Protein AF-A0A3C0WVR8-F1 (afdb_monomer)

Solvent-accessible surface area (backbone atoms only — not comparable to full-atom values): 25554 Å² total; per-residue (Å²): 132,63,71,67,57,56,51,53,48,52,49,52,50,52,54,61,64,62,64,70,67,74,80,56,61,43,69,31,56,43,47,33,46,31,81,42,85,37,29,75,39,34,24,31,24,38,28,66,35,40,46,43,85,67,71,72,69,65,95,64,52,42,75,48,70,96,65,98,80,70,50,59,44,61,54,82,74,61,96,53,50,43,53,55,50,20,52,51,39,39,54,50,36,51,49,55,48,59,74,63,67,74,52,83,37,77,40,50,62,74,68,17,36,47,59,67,42,93,72,20,32,57,94,74,79,36,51,33,38,56,54,26,61,74,67,59,41,50,28,33,38,39,37,31,39,74,41,64,45,48,48,46,34,35,43,59,42,80,40,70,46,78,46,80,44,65,45,100,82,69,50,78,42,79,44,85,39,81,74,51,75,47,37,31,42,36,44,39,39,40,41,30,37,37,40,36,35,26,33,47,72,79,67,44,73,76,47,76,50,74,39,63,41,76,50,73,51,76,43,82,47,78,93,53,81,48,65,49,80,81,56,63,74,54,51,51,53,40,38,52,55,29,33,52,52,54,42,50,32,45,34,60,42,78,45,74,47,77,42,70,57,60,63,72,66,79,79,51,77,83,44,50,62,21,56,54,25,43,74,71,69,34,48,69,64,15,27,54,42,15,42,54,43,18,75,74,66,66,37,61,36,28,33,48,39,20,19,54,37,30,27,40,72,67,37,45,71,62,15,35,54,45,29,45,50,47,35,74,76,64,67,50,72,82,42,51,66,55,36,53,50,42,50,53,48,45,54,33,31,52,54,14,50,61,42,68,42,71,49,88,66,68,88,74,69,95,68,84,78,83,88,79,82,77,87,90,76,89,76,65,84,70,74,37,54,60,58,20,52,54,26,49,76,72,68,38,53,69,64,16,32,55,32,19,42,48,42,21,76,75,68,65,35,61,71,26,41,51,51,25,22,49,49,29,47,73,72,66,39,38,70,63,16,42,51,50,41,53,49,50,36,71,75,66,68,49,73,82,48,51,64,58,44,52,51,43,52,56,53,46,56,58,56,78,74,107

Sequence (466 aa):
MNRKFYFSLVAAVALALASCGSPIVVRTKTLTPSDIDMGSMRNVAIASTDAYSGGLKNSSIRFTGSGDYFSMSPYSYGSTIHVDLSKHFNAKFIDDIQSTGYFTKVIVPPDSDMLAKPGAGESLGLTRAELAKKNKIDAIISTNVSNMTLDEYVETIPVYKYESKKDKNGKTKTEKKLVRYDYSLHQTAYLEVELKVTDPITNKVIASKKASDKYSTSKYVSYGAGRSDSLESKFEEMLDNISIKLANMMIPHYTYREVEVMDNKPKLDSAGLAYDYVKNGGYVQALEVFKACWEVSKHVPSGYNAALLMHALGRIDEAVELAQSVSDETGAPEILPLLGNLKAMQALERKAMTQLVDNGVQDVQEDIPDLTGKTMENKPFRAYLDPAYEYVKKGEFAQAFELFKYGWETEKHLPSGYNAALILGAQNKLDEAIALAEEIKTQTGSPEILPLLGELKSKAEKQTKK

Secondary structure (DSSP, 8-state):
--HHHHHHHHHHHHHHHTTSPPPPEEEEEEEEPPSS--TT--EEEEPPPBPP-S--S-SS-EEESS-TT--EEPP---TTHHHHHHHHHHHHHHHHHHHT---SEEE-TTTTHHHHSTTTTGGGT--HHHHHHHHT--EEEEEEEEEEEEEEEEEEEEEEEEEEEE-TTS-EEEEEEEEEEEEEEEEEEEEEEEEEEE-TTT--EEEEEEEEEEEEEEEEE-SSSEEPPP-HHHHHHHHHHHHHHHHHHHS-EEEEEEEEPPP--S--GGGHHHHHHHHTT-HHHHHHHHHHHHHHH--HHHHHHHHHHHHHTT-HHHHHHHHHHHHHHH--GGGHHHHHHHHHHHHHHHHHHHHHS--------S-----SS-------THHHHHHHHHHHHTT-HHHHHHHHHHHHHHH--HHHHHHHHHHHHHTT-HHHHHHHHHHHHHHH--GGGHHHHHHHHHHHHHHHT-

Mean predicted aligned error: 14.85 Å

Radius of gyration: 33.46 Å; Cα contacts (8 Å, |Δi|>4): 736; chains: 1; bounding box: 119×46×92 Å

Nearest PDB structures (foldseek):
  8a61-assembly1_J  TM=4.265E-01  e=9.815E-04  Saccharomyces cerevisiae
  8t8d-assembly2_B  TM=4.769E-01  e=1.474E-04  Helicobacter pylori 26695
  2xpi-assembly1_D  TM=4.267E-01  e=3.859E-03  Schizosaccharomyces pombe
  2gw1-assembly1_B  TM=3.625E-01  e=2.194E-02  Saccharomyces cerevisiae
  7bev-assembly1_A  TM=4.948E-01  e=2.004E-01  Homo sapiens

Foldseek 3Di:
DDPVVVVVVVVVVVVVVVPPPDFQKFKFKFWFAFLQQCLQFQAEEEAQEAFAPDDAPPPDAAEDDDDPAFAEGEDDDDPCLRVVLSNLLLVLLQVLQVVVVLHPHYHYPPVSNLLVDPCRCVVVVDASQRVCVVSVGFKYKYKYFHDKYKHKYKYKAFDWDWDWDQDPVRDTDTDTHGDDIWIKMKMKIKTKMKMWIAGSNVRDTSDIDMDMDMDIDIDTDDGDYYYDDDCSVVSSVRSSVRSNVVSRNHATDMDMDIDGQDDCVVPDPQLPVLSVCSSVVVLVVSLVSLVVCCVPPVRLSSLQSNLVSCSRVVNLVVSLVSLVVSCVVPVDPVSVVVNVVSVVSVVRNVNNVSSSNNCPPDDPPDDDDDPDDDDDPDDDPVPLQVVLVVCVVVVVLVSSLVSLVVSCVPPVDLVSLLVNLVSCLVVVVLVVSLVSLVVNCVPPVDPVSVVVNVVSVVVVVVVVVD

pLDDT: mean 87.09, std 15.58, range [28.8, 98.62]

Structure (mmCIF, N/CA/C/O backbone):
data_AF-A0A3C0WVR8-F1
#
_entry.id   AF-A0A3C0WVR8-F1
#
loop_
_atom_site.group_PDB
_atom_site.id
_atom_site.type_symbol
_atom_site.label_atom_id
_atom_site.label_alt_id
_atom_site.label_comp_id
_atom_site.label_asym_id
_atom_site.label_entity_id
_atom_site.label_seq_id
_atom_site.pdbx_PDB_ins_code
_atom_site.Cartn_x
_atom_site.Cartn_y
_atom_site.Cartn_z
_atom_site.occupancy
_atom_site.B_iso_or_equiv
_atom_site.auth_seq_id
_atom_site.auth_comp_id
_atom_site.auth_asym_id
_atom_site.auth_atom_id
_atom_site.pdbx_PDB_model_num
ATOM 1 N N . MET A 1 1 ? 31.337 3.509 50.187 1.00 53.97 1 MET A N 1
ATOM 2 C CA . MET A 1 1 ? 29.934 3.485 49.714 1.00 53.97 1 MET A CA 1
ATOM 3 C C . MET A 1 1 ? 29.486 2.029 49.641 1.00 53.97 1 MET A C 1
ATOM 5 O O . MET A 1 1 ? 30.166 1.235 49.003 1.00 53.97 1 MET A O 1
ATOM 9 N N . ASN A 1 2 ? 28.447 1.641 50.384 1.00 66.56 2 ASN A N 1
ATOM 10 C CA . ASN A 1 2 ? 28.076 0.232 50.572 1.00 66.56 2 ASN A CA 1
ATOM 11 C C . ASN A 1 2 ? 27.554 -0.390 49.266 1.00 66.56 2 ASN A C 1
ATOM 13 O O . ASN A 1 2 ? 26.603 0.127 48.686 1.00 66.56 2 ASN A O 1
ATOM 17 N N . ARG A 1 3 ? 28.110 -1.537 48.841 1.00 62.25 3 ARG A N 1
ATOM 18 C CA . ARG A 1 3 ? 27.648 -2.319 47.668 1.00 62.25 3 ARG A CA 1
ATOM 19 C C . ARG A 1 3 ? 26.134 -2.580 47.676 1.00 62.25 3 ARG A C 1
ATOM 21 O O . ARG A 1 3 ? 25.512 -2.581 46.621 1.00 62.25 3 ARG A O 1
ATOM 28 N N . LYS A 1 4 ? 25.541 -2.728 48.866 1.00 66.75 4 LYS A N 1
ATOM 29 C CA . LYS A 1 4 ? 24.092 -2.899 49.059 1.00 66.75 4 LYS A CA 1
ATOM 30 C C . LYS A 1 4 ? 23.278 -1.681 48.602 1.00 66.75 4 LYS A C 1
ATOM 32 O O . LYS A 1 4 ? 22.220 -1.853 48.019 1.00 66.75 4 LYS A O 1
ATOM 37 N N . PHE A 1 5 ? 23.797 -0.467 48.793 1.00 74.31 5 PHE A N 1
ATOM 38 C CA . PHE A 1 5 ? 23.120 0.770 48.392 1.00 74.31 5 PHE A CA 1
ATOM 39 C C . PHE A 1 5 ? 23.094 0.937 46.865 1.00 74.31 5 PHE A C 1
ATOM 41 O O . PHE A 1 5 ? 22.078 1.327 46.304 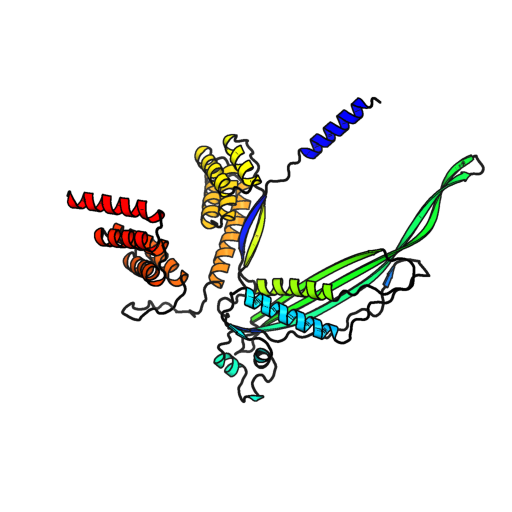1.00 74.31 5 PHE A O 1
ATOM 48 N N . TYR A 1 6 ? 24.182 0.562 46.182 1.00 73.19 6 TYR A N 1
ATOM 49 C CA . TYR A 1 6 ? 24.248 0.573 44.715 1.00 73.19 6 TYR A CA 1
ATOM 50 C C . TYR A 1 6 ? 23.296 -0.455 44.093 1.00 73.19 6 TYR A C 1
ATOM 52 O O . TYR A 1 6 ? 22.612 -0.146 43.125 1.00 73.19 6 TYR A O 1
ATOM 60 N N . PHE A 1 7 ? 23.205 -1.655 44.675 1.00 75.81 7 PHE A N 1
ATOM 61 C CA . PHE A 1 7 ? 22.292 -2.693 44.193 1.00 75.81 7 PHE A CA 1
ATOM 62 C C . PHE A 1 7 ? 20.821 -2.298 44.369 1.00 75.81 7 PHE A C 1
ATOM 64 O O . PHE A 1 7 ? 20.033 -2.467 43.444 1.00 75.81 7 PHE A O 1
ATOM 71 N N . SER A 1 8 ? 20.457 -1.711 45.515 1.00 74.12 8 SER A N 1
ATOM 72 C CA . SER A 1 8 ? 19.102 -1.194 45.746 1.00 74.12 8 SER A CA 1
ATOM 73 C C . SER A 1 8 ? 18.747 -0.036 44.812 1.00 74.12 8 SER A C 1
ATOM 75 O O . SER A 1 8 ? 17.630 0.005 44.307 1.00 74.12 8 SER A O 1
ATOM 77 N N . LEU A 1 9 ? 19.690 0.871 44.536 1.00 74.06 9 LEU A N 1
ATOM 78 C CA . LEU A 1 9 ? 19.470 1.988 43.617 1.00 74.06 9 LEU A CA 1
ATOM 79 C C . LEU A 1 9 ? 19.314 1.508 42.165 1.00 74.06 9 LEU A C 1
ATOM 81 O O . LEU A 1 9 ? 18.392 1.932 41.480 1.00 74.06 9 LEU A O 1
ATOM 85 N N . VAL A 1 10 ? 20.168 0.586 41.708 1.00 73.00 10 VAL A N 1
ATOM 86 C CA . VAL A 1 10 ? 20.084 0.013 40.354 1.00 73.00 10 VAL A CA 1
ATOM 87 C C . VAL A 1 10 ? 18.811 -0.817 40.184 1.00 73.00 10 VAL A C 1
ATOM 89 O O . VAL A 1 10 ? 18.169 -0.712 39.146 1.00 73.00 10 VAL A O 1
ATOM 92 N N . ALA A 1 11 ? 18.392 -1.578 41.200 1.00 72.12 11 ALA A N 1
ATOM 93 C CA . ALA A 1 11 ? 17.129 -2.314 41.166 1.00 72.12 11 ALA A CA 1
ATOM 94 C C . ALA A 1 11 ? 15.913 -1.374 41.134 1.00 72.12 11 ALA A C 1
ATOM 96 O O . ALA A 1 11 ? 14.996 -1.608 40.355 1.00 72.12 11 ALA A O 1
ATOM 97 N N . ALA A 1 12 ? 15.915 -0.291 41.918 1.00 68.56 12 ALA A N 1
ATOM 98 C CA . ALA A 1 12 ? 14.839 0.701 41.908 1.00 68.56 12 ALA A CA 1
ATOM 99 C C . ALA A 1 12 ? 14.756 1.458 40.572 1.00 68.56 12 ALA A C 1
ATOM 101 O O . ALA A 1 12 ? 13.661 1.677 40.065 1.00 68.56 12 ALA A O 1
ATOM 102 N N . VAL A 1 13 ? 15.900 1.802 39.969 1.00 68.31 13 VAL A N 1
ATOM 103 C CA . VAL A 1 13 ? 15.954 2.417 38.634 1.00 68.31 13 VAL A CA 1
ATOM 104 C C . VAL A 1 13 ? 15.521 1.421 37.555 1.00 68.31 13 VAL A C 1
ATOM 106 O O . VAL A 1 13 ? 14.747 1.788 36.683 1.00 68.31 13 VAL A O 1
ATOM 109 N N . ALA A 1 14 ? 15.926 0.150 37.633 1.00 60.75 14 ALA A N 1
ATOM 110 C CA . ALA A 1 14 ? 15.472 -0.887 36.704 1.00 60.75 14 ALA A CA 1
ATOM 111 C C . ALA A 1 1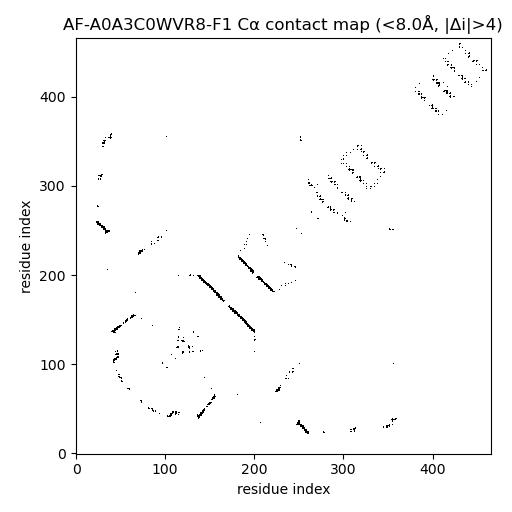4 ? 13.959 -1.163 36.821 1.00 60.75 14 ALA A C 1
ATOM 113 O O . ALA A 1 14 ? 13.292 -1.321 35.804 1.00 60.75 14 ALA A O 1
ATOM 114 N N . LEU A 1 15 ? 13.398 -1.150 38.037 1.00 57.06 15 LEU A N 1
ATOM 115 C CA . LEU A 1 15 ? 11.954 -1.263 38.286 1.00 57.06 15 LEU A CA 1
ATOM 116 C C . LEU A 1 15 ? 11.178 -0.021 37.819 1.00 57.06 15 LEU A C 1
ATOM 118 O O . LEU A 1 15 ? 10.074 -0.158 37.301 1.00 57.06 15 LEU A O 1
ATOM 122 N N . ALA A 1 16 ? 11.757 1.175 37.953 1.00 54.94 16 ALA A N 1
ATOM 123 C CA . ALA A 1 16 ? 11.168 2.415 37.446 1.00 54.94 16 ALA A CA 1
ATOM 124 C C . ALA A 1 16 ? 11.233 2.521 35.911 1.00 54.94 16 ALA A C 1
ATOM 126 O O . ALA A 1 16 ? 10.344 3.104 35.302 1.00 54.94 16 ALA A O 1
ATOM 127 N N . LEU A 1 17 ? 12.252 1.932 35.276 1.00 49.59 17 LEU A N 1
ATOM 128 C CA . LEU A 1 17 ? 12.361 1.853 33.815 1.00 49.59 17 LEU A CA 1
ATOM 129 C C . LEU A 1 17 ? 11.493 0.730 33.220 1.00 49.59 17 LEU A C 1
ATOM 131 O O . LEU A 1 17 ? 11.077 0.836 32.071 1.00 49.59 17 LEU A O 1
ATOM 135 N N . ALA A 1 18 ? 11.168 -0.309 33.995 1.00 50.06 18 ALA A N 1
ATOM 136 C CA . ALA A 1 18 ? 10.271 -1.393 33.586 1.00 50.06 18 ALA A CA 1
ATOM 137 C C . ALA A 1 18 ? 8.770 -1.067 33.747 1.00 50.06 18 ALA A C 1
ATOM 139 O O . ALA A 1 18 ? 7.935 -1.841 33.285 1.00 50.06 18 ALA A O 1
ATOM 140 N N . SER A 1 19 ? 8.403 0.051 34.391 1.00 43.69 19 SER A N 1
ATOM 141 C CA . SER A 1 19 ? 6.995 0.440 34.597 1.00 43.69 19 SER A CA 1
ATOM 142 C C . SER A 1 19 ? 6.403 1.304 33.478 1.00 43.69 19 SER A C 1
ATOM 144 O O . SER A 1 19 ? 5.204 1.585 33.501 1.00 43.69 19 SER A O 1
ATOM 146 N N . CYS A 1 20 ? 7.193 1.676 32.465 1.00 50.62 20 CYS A N 1
ATOM 147 C CA . CYS A 1 20 ? 6.656 2.164 31.195 1.00 50.62 20 CYS A CA 1
ATOM 148 C C . CYS A 1 20 ? 6.130 0.965 30.399 1.00 50.62 20 CYS A C 1
ATOM 150 O O . CYS A 1 20 ? 6.790 0.465 29.490 1.00 50.62 20 CYS A O 1
ATOM 152 N N . GLY A 1 21 ? 4.961 0.460 30.805 1.00 64.69 21 GLY A N 1
ATOM 153 C CA . GLY A 1 21 ? 4.236 -0.549 30.045 1.00 64.69 21 GLY A CA 1
ATOM 154 C C . GLY A 1 21 ? 4.014 -0.036 28.629 1.00 64.69 21 GLY A C 1
ATOM 155 O O . GLY A 1 21 ? 3.542 1.086 28.447 1.00 64.69 21 GLY A O 1
ATOM 156 N N . SER A 1 22 ? 4.406 -0.830 27.635 1.00 73.38 22 SER A N 1
ATOM 157 C CA . SER A 1 22 ? 4.145 -0.511 26.236 1.00 73.38 22 SER A CA 1
ATOM 158 C C . SER A 1 22 ? 2.647 -0.239 26.052 1.00 73.38 22 SER A C 1
ATOM 160 O O . SER A 1 22 ? 1.836 -0.966 26.642 1.00 73.38 22 SER A O 1
ATOM 162 N N . PRO A 1 23 ? 2.270 0.796 25.283 1.00 84.50 23 PRO A N 1
ATOM 163 C CA . PRO A 1 23 ? 0.868 1.097 25.052 1.00 84.50 23 PRO A CA 1
ATOM 164 C C . PRO A 1 23 ? 0.182 -0.126 24.441 1.00 84.50 23 PRO A C 1
ATOM 166 O O . PRO A 1 23 ? 0.746 -0.833 23.602 1.00 84.50 23 PRO A O 1
ATOM 169 N N . ILE A 1 24 ? -1.030 -0.414 24.909 1.00 90.88 24 ILE A N 1
ATOM 170 C CA . ILE A 1 24 ? -1.828 -1.511 24.368 1.00 90.88 24 ILE A CA 1
ATOM 171 C C . ILE A 1 24 ? -2.383 -1.021 23.028 1.00 90.88 24 ILE A C 1
ATOM 173 O O . ILE A 1 24 ? -3.111 -0.031 22.980 1.00 90.88 24 ILE A O 1
ATOM 177 N N . VAL A 1 25 ? -2.040 -1.706 21.941 1.00 93.62 25 VAL A N 1
ATOM 178 C CA . VAL A 1 25 ? -2.456 -1.332 20.585 1.00 93.62 25 VAL A CA 1
ATOM 179 C C . VAL A 1 25 ? -3.478 -2.314 20.023 1.00 93.62 25 VAL A C 1
ATOM 181 O O . VAL A 1 25 ? -3.406 -3.523 20.247 1.00 93.62 25 VAL A O 1
ATOM 184 N N . VAL A 1 26 ? -4.430 -1.784 19.262 1.00 94.81 26 VAL A N 1
ATOM 185 C CA . VAL A 1 26 ? -5.402 -2.537 18.470 1.00 94.81 26 VAL A CA 1
ATOM 186 C C . VAL A 1 26 ? -5.068 -2.351 17.000 1.00 94.81 26 VAL A C 1
ATOM 188 O O . VAL A 1 26 ? -4.916 -1.226 16.522 1.00 94.81 26 VAL A O 1
ATOM 191 N N . ARG A 1 27 ? -4.983 -3.458 16.261 1.00 94.00 27 ARG A N 1
ATOM 192 C CA . ARG A 1 27 ? -4.811 -3.415 14.811 1.00 94.00 27 ARG A CA 1
ATOM 193 C C . ARG A 1 27 ? -6.175 -3.291 14.142 1.00 94.00 27 ARG A C 1
ATOM 195 O O . ARG A 1 27 ? -6.970 -4.224 14.158 1.00 94.00 27 ARG A O 1
ATOM 202 N N . THR A 1 28 ? -6.420 -2.146 13.524 1.00 92.94 28 THR A N 1
ATOM 203 C CA . THR A 1 28 ? -7.614 -1.882 12.719 1.00 92.94 28 THR A CA 1
ATOM 204 C C . THR A 1 28 ? -7.352 -2.199 11.252 1.00 92.94 28 THR A C 1
ATOM 206 O O . THR A 1 28 ? -6.217 -2.107 10.772 1.00 92.94 28 THR A O 1
ATOM 209 N N . LYS A 1 29 ? -8.408 -2.586 10.536 1.00 92.19 29 LYS A N 1
ATOM 210 C CA . LYS A 1 29 ? -8.394 -2.871 9.100 1.00 92.19 29 LYS A CA 1
ATOM 211 C C . LYS A 1 29 ? -9.422 -1.956 8.445 1.00 92.19 29 LYS A C 1
ATOM 213 O O . LYS A 1 29 ? -10.561 -1.930 8.885 1.00 92.19 29 LYS A O 1
ATOM 218 N N . THR A 1 30 ? -9.011 -1.186 7.441 1.00 92.75 30 THR A N 1
ATOM 219 C CA . THR A 1 30 ? -9.903 -0.274 6.703 1.00 92.75 30 THR A CA 1
ATOM 220 C C . THR A 1 30 ? -9.776 -0.535 5.215 1.00 92.75 30 THR A C 1
ATOM 222 O O . THR A 1 30 ? -8.656 -0.625 4.704 1.00 92.75 30 THR A O 1
ATOM 225 N N . LEU A 1 31 ? -10.904 -0.664 4.522 1.00 93.75 31 LEU A N 1
ATOM 226 C CA . LEU A 1 31 ? -10.914 -0.716 3.065 1.00 93.75 31 LEU A CA 1
ATOM 227 C C . LEU A 1 31 ? -10.666 0.688 2.489 1.00 93.75 31 LEU A C 1
ATOM 229 O O . LEU A 1 31 ? -11.459 1.606 2.677 1.00 93.75 31 LEU A O 1
ATOM 233 N N . THR A 1 32 ? -9.558 0.857 1.778 1.00 93.62 32 THR A N 1
ATOM 234 C CA . THR A 1 32 ? -9.149 2.129 1.176 1.00 93.62 32 THR A CA 1
ATOM 235 C C . THR A 1 32 ? -9.458 2.107 -0.323 1.00 93.62 32 THR A C 1
ATOM 237 O O . THR A 1 32 ? -9.187 1.094 -0.974 1.00 93.62 32 THR A O 1
ATOM 240 N N . PRO A 1 33 ? -10.020 3.190 -0.891 1.00 95.56 33 PRO A N 1
ATOM 241 C CA . PRO A 1 33 ? -10.253 3.282 -2.327 1.00 95.56 33 PRO A CA 1
ATOM 242 C C . PRO A 1 33 ? -8.929 3.354 -3.088 1.00 95.56 33 PRO A C 1
ATOM 244 O O . PRO A 1 33 ? -7.910 3.779 -2.544 1.00 95.56 33 PRO A O 1
ATOM 247 N N . SER A 1 34 ? -8.960 2.986 -4.363 1.00 95.81 34 SER A N 1
ATOM 248 C CA . SER A 1 34 ? -7.841 3.208 -5.266 1.00 95.81 34 SER A CA 1
ATOM 249 C C . SER A 1 34 ? -7.640 4.700 -5.551 1.00 95.81 34 SER A C 1
ATOM 251 O O . SER A 1 34 ? -8.589 5.493 -5.589 1.00 95.81 34 SER A O 1
ATOM 253 N N . ASP A 1 35 ? -6.386 5.079 -5.795 1.00 95.69 35 ASP A N 1
ATOM 254 C CA . ASP A 1 35 ? -6.015 6.426 -6.241 1.00 95.69 35 ASP A CA 1
ATOM 255 C C . ASP A 1 35 ? -6.459 6.688 -7.685 1.00 95.69 35 ASP A C 1
ATOM 257 O O . ASP A 1 35 ? -6.818 7.811 -8.046 1.00 95.69 35 ASP A O 1
ATOM 261 N N . ILE A 1 36 ? -6.390 5.651 -8.518 1.00 96.38 36 ILE A N 1
ATOM 262 C CA . ILE A 1 36 ? -6.881 5.613 -9.888 1.00 96.38 36 ILE A CA 1
ATOM 263 C C . ILE A 1 36 ? -8.148 4.770 -9.866 1.00 96.38 36 ILE A C 1
ATOM 265 O O . ILE A 1 36 ? -8.096 3.562 -9.633 1.00 96.38 36 ILE A O 1
ATOM 269 N N . ASP A 1 37 ? -9.290 5.410 -10.090 1.00 94.06 37 ASP A N 1
ATOM 270 C CA . ASP A 1 37 ? -10.566 4.711 -10.126 1.00 94.06 37 ASP A CA 1
ATOM 271 C C . ASP A 1 37 ? -10.671 3.857 -11.394 1.00 94.06 37 ASP A C 1
ATOM 273 O O . ASP A 1 37 ? -10.856 4.371 -12.498 1.00 94.06 37 ASP A O 1
ATOM 277 N N . MET A 1 38 ? -10.521 2.546 -11.218 1.00 94.75 38 MET A N 1
ATOM 278 C CA . MET A 1 38 ? -10.654 1.548 -12.277 1.00 94.75 38 MET A CA 1
ATOM 279 C C . MET A 1 38 ? -11.995 0.803 -12.181 1.00 94.75 38 MET A C 1
ATOM 281 O O . MET A 1 38 ? -12.151 -0.252 -12.791 1.00 94.75 38 MET A O 1
ATOM 285 N N . GLY A 1 39 ? -12.955 1.303 -11.388 1.00 91.94 39 GLY A N 1
ATOM 286 C CA . GLY A 1 39 ? -14.221 0.623 -11.097 1.00 91.94 39 GLY A CA 1
ATOM 287 C C . GLY A 1 39 ? -15.012 0.255 -12.350 1.00 91.94 39 GLY A C 1
ATOM 288 O O . GLY A 1 39 ? -15.531 -0.855 -12.433 1.00 91.94 39 GLY A O 1
ATOM 289 N N . SER A 1 40 ? -15.019 1.147 -13.344 1.00 90.94 40 SER A N 1
ATOM 290 C CA . SER A 1 40 ? -15.658 0.968 -14.656 1.00 90.94 40 SER A CA 1
ATOM 291 C C . SER A 1 40 ? -14.716 0.474 -15.766 1.00 90.94 40 SER A C 1
ATOM 293 O O . SER A 1 40 ? -15.135 0.378 -16.917 1.00 90.94 40 SER A O 1
ATOM 295 N N . MET A 1 41 ? -13.443 0.191 -15.462 1.00 94.19 41 MET A N 1
ATOM 296 C CA . MET A 1 41 ? -12.407 -0.147 -16.449 1.00 94.19 41 MET A CA 1
ATOM 297 C C . MET A 1 41 ? -11.641 -1.406 -16.035 1.00 94.19 41 MET A C 1
ATOM 299 O O . MET A 1 41 ? -10.465 -1.355 -15.670 1.00 94.19 41 MET A O 1
ATOM 303 N N . ARG A 1 42 ? -12.321 -2.554 -16.062 1.00 93.56 42 ARG A N 1
ATOM 304 C CA . ARG A 1 42 ? -11.790 -3.818 -15.519 1.00 93.56 42 ARG A CA 1
ATOM 305 C C . ARG A 1 42 ? -11.226 -4.769 -16.562 1.00 93.56 42 ARG A C 1
ATOM 307 O O . ARG A 1 42 ? -10.550 -5.730 -16.195 1.00 93.56 42 ARG A O 1
ATOM 314 N N . ASN A 1 43 ? -11.471 -4.511 -17.843 1.00 96.19 43 ASN A N 1
ATOM 315 C CA . ASN A 1 43 ? -10.827 -5.224 -18.934 1.00 96.19 43 ASN A CA 1
ATOM 316 C C . ASN A 1 43 ? -9.634 -4.405 -19.421 1.00 96.19 43 ASN A C 1
ATOM 318 O O . ASN A 1 43 ? -9.780 -3.448 -20.182 1.00 96.19 43 ASN A O 1
ATOM 322 N N . VAL A 1 44 ? -8.439 -4.767 -18.972 1.00 97.31 44 VAL A N 1
ATOM 323 C CA . VAL A 1 44 ? -7.228 -3.976 -19.192 1.00 97.31 44 VAL A CA 1
ATOM 324 C C . VAL A 1 44 ? -6.254 -4.675 -20.131 1.00 97.31 44 VAL A C 1
ATOM 326 O O . VAL A 1 44 ? -6.182 -5.903 -20.197 1.00 97.31 44 VAL A O 1
ATOM 329 N N . ALA A 1 45 ? -5.474 -3.879 -20.856 1.00 97.44 45 ALA A N 1
ATOM 330 C CA . ALA A 1 45 ? -4.290 -4.339 -21.572 1.00 97.44 45 ALA A CA 1
ATOM 331 C C . ALA A 1 45 ? -3.044 -3.721 -20.928 1.00 97.44 45 ALA A C 1
ATOM 333 O O . ALA A 1 45 ? -2.927 -2.500 -20.872 1.00 97.44 45 ALA A O 1
ATOM 334 N N . ILE A 1 46 ? -2.119 -4.550 -20.445 1.00 97.69 46 ILE A N 1
ATOM 335 C CA . ILE A 1 46 ? -0.866 -4.107 -19.820 1.00 97.69 46 ILE A CA 1
ATOM 336 C C . ILE A 1 46 ? 0.239 -4.181 -20.866 1.00 97.69 46 ILE A C 1
ATOM 338 O O . ILE A 1 46 ? 0.599 -5.273 -21.294 1.00 97.69 46 ILE A O 1
ATOM 342 N N . ALA A 1 47 ? 0.749 -3.037 -21.305 1.00 96.44 47 ALA A N 1
ATOM 343 C CA . ALA A 1 47 ? 1.843 -2.942 -22.266 1.00 96.44 47 ALA A CA 1
ATOM 344 C C . ALA A 1 47 ? 3.187 -3.329 -21.638 1.00 96.44 47 ALA A C 1
ATOM 346 O O . ALA A 1 47 ? 3.352 -3.236 -20.423 1.00 96.44 47 ALA A O 1
ATOM 347 N N . SER A 1 48 ? 4.162 -3.688 -22.475 1.00 96.94 48 SER A N 1
ATOM 348 C CA . SER A 1 48 ? 5.546 -3.865 -22.035 1.00 96.94 48 SER A CA 1
ATOM 349 C C . SER A 1 48 ? 6.072 -2.599 -21.362 1.00 96.94 48 SER A C 1
ATOM 351 O O . SER A 1 48 ? 5.850 -1.488 -21.844 1.00 96.94 48 SER A O 1
ATOM 353 N N . THR A 1 49 ? 6.806 -2.781 -20.267 1.00 97.56 49 THR A N 1
ATOM 354 C CA . THR A 1 49 ? 7.450 -1.678 -19.551 1.00 97.56 49 THR A CA 1
ATOM 355 C C . THR A 1 49 ? 8.615 -1.116 -20.361 1.00 97.56 49 THR A C 1
ATOM 357 O O . THR A 1 49 ? 9.509 -1.860 -20.767 1.00 97.56 49 THR A O 1
ATOM 360 N N . ASP A 1 50 ? 8.643 0.202 -20.543 1.00 96.25 50 ASP A N 1
ATOM 361 C CA . ASP A 1 50 ? 9.777 0.882 -21.162 1.00 96.25 50 ASP A CA 1
ATOM 362 C C . ASP A 1 50 ? 10.994 0.866 -20.225 1.00 96.25 50 ASP A C 1
ATOM 364 O O . ASP A 1 50 ? 10.918 1.247 -19.049 1.00 96.25 50 ASP A O 1
ATOM 368 N N . ALA A 1 51 ? 12.137 0.447 -20.769 1.00 95.62 51 ALA A N 1
ATOM 369 C CA . ALA A 1 51 ? 13.411 0.470 -20.068 1.00 95.62 51 ALA A CA 1
ATOM 370 C C . ALA A 1 51 ? 13.887 1.906 -19.813 1.00 95.62 51 ALA A C 1
ATOM 372 O O . ALA A 1 51 ? 13.685 2.804 -20.635 1.00 95.62 51 ALA A O 1
ATOM 373 N N . TYR A 1 52 ? 14.593 2.102 -18.697 1.00 94.00 52 TYR A N 1
ATOM 374 C CA . TYR A 1 52 ? 15.244 3.376 -18.411 1.00 94.00 52 TYR A CA 1
ATOM 375 C C . TYR A 1 52 ? 16.253 3.701 -19.516 1.00 94.00 52 TYR A C 1
ATOM 377 O O . TYR A 1 52 ? 17.178 2.935 -19.783 1.00 94.00 52 TYR A O 1
ATOM 385 N N . SER A 1 53 ? 16.064 4.847 -20.168 1.00 88.69 53 SER A N 1
ATOM 386 C CA . SER A 1 53 ? 16.895 5.278 -21.295 1.00 88.69 53 SER A CA 1
ATOM 387 C C . SER A 1 53 ? 18.119 6.093 -20.871 1.00 88.69 53 SER A C 1
ATOM 389 O O . SER A 1 53 ? 18.955 6.434 -21.708 1.00 88.69 53 SER A O 1
ATOM 391 N N . GLY A 1 54 ? 18.210 6.479 -19.595 1.00 83.81 54 GLY A N 1
ATOM 392 C CA . GLY A 1 54 ? 19.378 7.172 -19.065 1.00 83.81 54 GLY A CA 1
ATOM 393 C C . GLY A 1 54 ? 20.518 6.201 -18.763 1.00 83.81 54 GLY A C 1
ATOM 394 O O . GLY A 1 54 ? 20.304 5.020 -18.518 1.00 83.81 54 GLY A O 1
ATOM 395 N N . GLY A 1 55 ? 21.752 6.702 -18.732 1.00 76.50 55 GLY A N 1
ATOM 396 C CA . GLY A 1 55 ? 22.861 5.926 -18.180 1.00 76.50 55 GLY A CA 1
ATOM 397 C C . GLY A 1 55 ? 22.768 5.854 -16.655 1.00 76.50 55 GLY A C 1
ATOM 398 O O . GLY A 1 55 ? 22.371 6.830 -16.007 1.00 76.50 55 GLY A O 1
ATOM 399 N N . LEU A 1 56 ? 23.199 4.736 -16.067 1.00 73.31 56 LEU A N 1
ATOM 400 C CA . LEU A 1 56 ? 23.565 4.720 -14.651 1.00 73.31 56 LEU A CA 1
ATOM 401 C C . LEU A 1 56 ? 24.680 5.741 -14.444 1.00 73.31 56 LEU A C 1
ATOM 403 O O . LEU A 1 56 ? 25.769 5.607 -15.002 1.00 73.31 56 LEU A O 1
ATOM 407 N N . LYS A 1 57 ? 24.399 6.793 -13.672 1.00 60.75 57 LYS A N 1
ATOM 408 C CA . LYS A 1 57 ? 25.357 7.859 -13.359 1.00 60.75 57 LYS A CA 1
ATOM 409 C C . LYS A 1 57 ? 26.447 7.350 -12.407 1.00 60.75 57 LYS A C 1
ATOM 411 O O . LYS A 1 57 ? 26.530 7.821 -11.287 1.00 60.75 57 LYS A O 1
ATOM 416 N N . ASN A 1 58 ? 27.281 6.413 -12.842 1.00 57.06 58 ASN A N 1
ATOM 417 C CA . ASN A 1 58 ? 28.400 5.908 -12.053 1.00 57.06 58 ASN A CA 1
ATOM 418 C C . ASN A 1 58 ? 29.657 5.786 -12.911 1.00 57.06 58 ASN A C 1
ATOM 420 O O . ASN A 1 58 ? 30.080 4.703 -13.301 1.00 57.06 58 ASN A O 1
ATOM 424 N N . SER A 1 59 ? 30.281 6.925 -13.209 1.00 53.81 59 SER A N 1
ATOM 425 C CA . SER A 1 59 ? 31.605 6.931 -13.839 1.00 53.81 59 SER A CA 1
ATOM 426 C C . SER A 1 59 ? 32.745 6.706 -12.834 1.00 53.81 59 SER A C 1
ATOM 428 O O . SER A 1 59 ? 33.854 6.387 -13.250 1.00 53.81 59 SER A O 1
ATOM 430 N N . SER A 1 60 ? 32.507 6.856 -11.523 1.00 68.25 60 SER A N 1
ATOM 431 C CA . SER A 1 60 ? 33.528 6.664 -10.480 1.00 68.25 60 SER A CA 1
ATOM 432 C C . SER A 1 60 ? 32.923 6.656 -9.075 1.00 68.25 60 SER A C 1
ATOM 434 O O . SER A 1 60 ? 32.084 7.506 -8.777 1.00 68.25 60 SER A O 1
ATOM 436 N N . ILE A 1 61 ? 33.419 5.787 -8.189 1.00 80.06 61 ILE A N 1
ATOM 437 C CA . ILE A 1 61 ? 33.130 5.865 -6.750 1.00 80.06 61 ILE A CA 1
ATOM 438 C C . ILE A 1 61 ? 33.804 7.118 -6.184 1.00 80.06 61 ILE A C 1
ATOM 440 O O . ILE A 1 61 ? 34.992 7.348 -6.420 1.00 80.06 61 ILE A O 1
ATOM 444 N N . ARG A 1 62 ? 33.054 7.944 -5.450 1.00 84.31 62 ARG A N 1
ATOM 445 C CA . ARG A 1 62 ? 33.600 9.158 -4.822 1.00 84.31 62 ARG A CA 1
ATOM 446 C C . ARG A 1 62 ? 34.347 8.795 -3.539 1.00 84.31 62 ARG A C 1
ATOM 448 O O . ARG A 1 62 ? 33.900 7.933 -2.797 1.00 84.31 62 ARG A O 1
ATOM 455 N N . PHE A 1 63 ? 35.448 9.471 -3.230 1.00 82.88 63 PHE A N 1
ATOM 456 C CA . PHE A 1 63 ? 36.174 9.274 -1.969 1.00 82.88 63 PHE A CA 1
ATOM 457 C C . PHE A 1 63 ? 36.030 10.520 -1.105 1.00 82.88 63 PHE A C 1
ATOM 459 O O . PHE A 1 63 ? 36.266 11.635 -1.572 1.00 82.88 63 PHE A O 1
ATOM 466 N N . THR A 1 64 ? 35.633 10.339 0.151 1.00 78.69 64 THR A N 1
ATOM 467 C CA . THR A 1 64 ? 35.559 11.411 1.141 1.00 78.69 64 THR A CA 1
ATOM 468 C C . THR A 1 64 ? 36.662 11.206 2.186 1.00 78.69 64 THR A C 1
ATOM 470 O O . THR A 1 64 ? 36.746 10.168 2.847 1.00 78.69 64 THR A O 1
ATOM 473 N N . GLY A 1 65 ? 37.558 12.193 2.307 1.00 68.69 65 GLY A N 1
ATOM 474 C CA . GLY A 1 65 ? 38.676 12.189 3.261 1.00 68.69 65 GLY A CA 1
ATOM 475 C C . GLY A 1 65 ? 40.073 12.212 2.624 1.00 68.69 65 GLY A C 1
ATOM 476 O O . GLY A 1 65 ? 40.231 12.111 1.413 1.00 68.69 65 GLY A O 1
ATOM 477 N N . SER A 1 66 ? 41.094 12.385 3.467 1.00 63.62 66 SER A N 1
ATOM 478 C CA . SER A 1 66 ? 42.509 12.550 3.091 1.00 63.62 66 SER A CA 1
ATOM 479 C C . SER A 1 66 ? 43.305 11.241 3.229 1.00 63.62 66 SER A C 1
ATOM 481 O O . SER A 1 66 ? 44.243 11.160 4.027 1.00 63.62 66 SER A O 1
ATOM 483 N N . GLY A 1 67 ? 42.873 10.188 2.529 1.00 60.62 67 GLY A N 1
ATOM 484 C CA . GLY A 1 67 ? 43.524 8.874 2.519 1.00 60.62 67 GLY A CA 1
ATOM 485 C C . GLY A 1 67 ? 44.114 8.547 1.146 1.00 60.62 67 GLY A C 1
ATOM 486 O O . GLY A 1 67 ? 43.394 8.087 0.269 1.00 60.62 67 GLY A O 1
ATOM 487 N N . ASP A 1 68 ? 45.422 8.739 0.968 1.00 57.53 68 ASP A N 1
ATOM 488 C CA . ASP A 1 68 ? 46.088 8.732 -0.351 1.00 57.53 68 ASP A CA 1
ATOM 489 C C . ASP A 1 68 ? 46.280 7.344 -1.012 1.00 57.53 68 ASP A C 1
ATOM 491 O O . ASP A 1 68 ? 46.930 7.246 -2.051 1.00 57.53 68 ASP A O 1
ATOM 495 N N . TYR A 1 69 ? 45.750 6.250 -0.445 1.00 66.12 69 TYR A N 1
ATOM 496 C CA . TYR A 1 69 ? 46.155 4.889 -0.850 1.00 66.12 69 TYR A CA 1
ATOM 497 C C . TYR A 1 69 ? 45.027 3.864 -1.042 1.00 66.12 69 TYR A C 1
ATOM 499 O O . TYR A 1 69 ? 45.321 2.683 -1.231 1.00 66.12 69 TYR A O 1
ATOM 507 N N . PHE A 1 70 ? 43.754 4.262 -0.997 1.00 73.50 70 PHE A N 1
ATOM 508 C CA . PHE A 1 70 ? 42.639 3.344 -1.255 1.00 73.50 70 PHE A CA 1
ATOM 509 C C . PHE A 1 70 ? 42.036 3.612 -2.636 1.00 73.50 70 PHE A C 1
ATOM 511 O O . PHE A 1 70 ? 41.738 4.751 -2.981 1.00 73.50 70 PHE A O 1
ATOM 518 N N . SER A 1 71 ? 41.874 2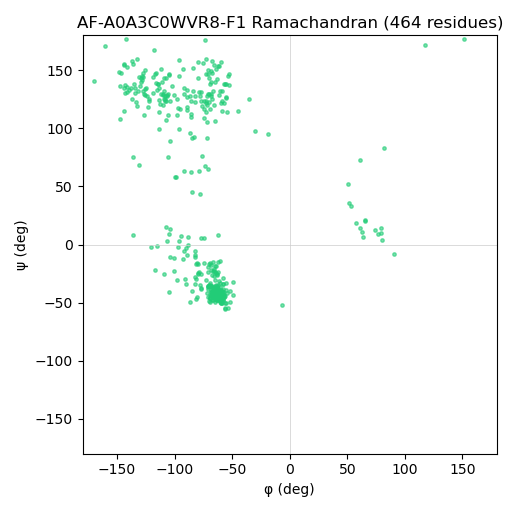.557 -3.436 1.00 76.12 71 SER A N 1
ATOM 519 C CA . SER A 1 71 ? 41.234 2.634 -4.750 1.00 76.12 71 SER A CA 1
ATOM 520 C C . SER A 1 71 ? 40.164 1.558 -4.852 1.00 76.12 71 SER A C 1
ATOM 522 O O . SER A 1 71 ? 40.364 0.417 -4.443 1.00 76.12 71 SER A O 1
ATOM 524 N N . MET A 1 72 ? 39.010 1.923 -5.388 1.00 82.62 72 MET A N 1
ATOM 525 C CA . MET A 1 72 ? 37.899 1.008 -5.590 1.00 82.62 72 MET A CA 1
ATOM 526 C C . MET A 1 72 ? 37.203 1.374 -6.889 1.00 82.62 72 MET A C 1
ATOM 528 O O . MET A 1 72 ? 36.979 2.552 -7.170 1.00 82.62 72 MET A O 1
ATOM 532 N N . SER A 1 73 ? 36.897 0.367 -7.696 1.00 83.44 73 SER A N 1
ATOM 533 C CA . SER A 1 73 ? 36.148 0.546 -8.937 1.00 83.44 73 SER A CA 1
ATOM 534 C C . SER A 1 73 ? 34.662 0.264 -8.703 1.00 83.44 73 SER A C 1
ATOM 536 O O . SER A 1 73 ? 34.341 -0.631 -7.917 1.00 83.44 73 SER A O 1
ATOM 538 N N . PRO A 1 74 ? 33.750 0.984 -9.378 1.00 82.56 74 PRO A N 1
ATOM 539 C CA . PRO A 1 74 ? 32.332 0.640 -9.341 1.00 82.56 74 PRO A CA 1
ATOM 540 C C . PRO A 1 74 ? 32.100 -0.757 -9.930 1.00 82.56 74 PRO A C 1
ATOM 542 O O . PRO A 1 74 ? 32.874 -1.230 -10.774 1.00 82.56 74 PRO A O 1
ATOM 545 N N . TYR A 1 75 ? 31.029 -1.420 -9.499 1.00 83.44 75 TYR A N 1
ATOM 546 C CA . TYR A 1 75 ? 30.543 -2.623 -10.161 1.00 83.44 75 TYR A CA 1
ATOM 547 C C . TYR A 1 75 ? 30.161 -2.300 -11.615 1.00 83.44 75 TYR A C 1
ATOM 549 O O . TYR A 1 75 ? 29.465 -1.322 -11.891 1.00 83.44 75 TYR A O 1
ATOM 557 N N . SER A 1 76 ? 30.622 -3.123 -12.559 1.00 81.88 76 SER A N 1
ATOM 558 C CA . SER A 1 76 ? 30.305 -2.954 -13.978 1.00 81.88 76 SER A CA 1
ATOM 559 C C . SER A 1 76 ? 28.996 -3.664 -14.289 1.00 81.88 76 SER A C 1
ATOM 561 O O . SER A 1 76 ? 28.995 -4.863 -14.560 1.00 81.88 76 SER A O 1
ATOM 563 N N . TYR A 1 77 ? 27.892 -2.923 -14.278 1.00 81.62 77 TYR A N 1
ATOM 564 C CA . TYR A 1 77 ? 26.614 -3.435 -14.764 1.00 81.62 77 TYR A CA 1
ATOM 565 C C . TYR A 1 77 ? 26.702 -3.764 -16.262 1.00 81.62 77 TYR A C 1
ATOM 567 O O . TYR A 1 77 ? 27.369 -3.061 -17.026 1.00 81.62 77 TYR A O 1
ATOM 575 N N . GLY A 1 78 ? 26.050 -4.851 -16.681 1.00 77.94 78 GLY A N 1
ATOM 576 C CA . GLY A 1 78 ? 25.944 -5.212 -18.094 1.00 77.94 78 GLY A CA 1
ATOM 577 C C . GLY A 1 78 ? 25.209 -4.135 -18.895 1.00 77.94 78 GLY A C 1
ATOM 578 O O . GLY A 1 78 ? 24.357 -3.424 -18.363 1.00 77.94 78 GLY A O 1
ATOM 579 N N . SER A 1 79 ? 25.494 -4.032 -20.196 1.00 80.94 79 SER A N 1
ATOM 580 C CA . SER A 1 79 ? 24.825 -3.064 -21.082 1.00 80.94 79 SER A CA 1
ATOM 581 C C . SER A 1 79 ? 23.313 -3.296 -21.215 1.00 80.94 79 SER A C 1
ATOM 583 O O . SER A 1 79 ? 22.599 -2.405 -21.669 1.00 80.94 79 SER A O 1
ATOM 585 N N . THR A 1 80 ? 22.821 -4.470 -20.812 1.00 88.38 80 THR A N 1
ATOM 586 C CA . THR A 1 80 ? 21.411 -4.871 -20.881 1.00 88.38 80 THR A CA 1
ATOM 587 C C . THR A 1 80 ? 20.648 -4.680 -19.576 1.00 88.38 80 THR A C 1
ATOM 589 O O . THR A 1 80 ? 19.438 -4.879 -19.585 1.00 88.38 80 THR A O 1
ATOM 592 N N . ILE A 1 81 ? 21.290 -4.228 -18.488 1.00 90.12 81 ILE A N 1
ATOM 593 C CA . ILE A 1 81 ? 20.667 -4.161 -17.153 1.00 90.12 81 ILE A CA 1
ATOM 594 C C . ILE A 1 81 ? 19.318 -3.429 -17.157 1.00 90.12 81 ILE A C 1
ATOM 596 O O . ILE A 1 81 ? 18.363 -3.871 -16.533 1.00 90.12 81 ILE A O 1
ATOM 600 N N . HIS A 1 82 ? 19.196 -2.340 -17.919 1.00 93.19 82 HIS A N 1
ATOM 601 C CA . HIS A 1 82 ? 17.948 -1.580 -18.024 1.00 93.19 82 HIS A CA 1
ATOM 602 C C . HIS A 1 82 ? 16.822 -2.379 -18.688 1.00 93.19 82 HIS A C 1
ATOM 604 O O . HIS A 1 82 ? 15.666 -2.277 -18.281 1.00 93.19 82 HIS A O 1
ATOM 610 N N . VAL A 1 83 ? 17.163 -3.184 -19.696 1.00 93.50 83 VAL A N 1
ATOM 611 C CA . VAL A 1 83 ? 16.219 -4.061 -20.393 1.00 93.50 83 VAL A CA 1
ATOM 612 C C . VAL A 1 83 ? 15.817 -5.215 -19.484 1.00 93.50 83 VAL A C 1
ATOM 614 O O . VAL A 1 83 ? 14.630 -5.511 -19.373 1.00 93.50 83 VAL A O 1
ATOM 617 N N . ASP A 1 84 ? 16.780 -5.831 -18.805 1.00 95.31 84 ASP A N 1
ATOM 618 C CA . ASP A 1 84 ? 16.536 -6.981 -17.935 1.00 95.31 84 ASP A CA 1
ATOM 619 C C . ASP A 1 84 ? 15.654 -6.583 -16.738 1.00 95.31 84 ASP A C 1
ATOM 621 O O . ASP A 1 84 ? 14.617 -7.207 -16.507 1.00 95.31 84 ASP A O 1
ATOM 625 N N . LEU A 1 85 ? 15.944 -5.445 -16.097 1.00 96.19 85 LEU A N 1
ATOM 626 C CA . LEU A 1 85 ? 15.107 -4.877 -15.035 1.00 96.19 85 LEU A CA 1
ATOM 627 C C . LEU A 1 85 ? 13.703 -4.481 -15.521 1.00 96.19 85 LEU A C 1
ATOM 629 O O . LEU A 1 85 ? 12.725 -4.696 -14.807 1.00 96.19 85 LEU A O 1
ATOM 633 N N . SER A 1 86 ? 13.566 -3.934 -16.736 1.00 97.12 86 SER A N 1
ATOM 634 C CA . SER A 1 86 ? 12.240 -3.603 -17.287 1.00 97.12 86 SER A CA 1
ATOM 635 C C . SER A 1 86 ? 11.385 -4.848 -17.539 1.00 97.12 86 SER A C 1
ATOM 637 O O . SER A 1 86 ? 10.188 -4.836 -17.259 1.00 97.12 86 SER A O 1
ATOM 639 N N . LYS A 1 87 ? 11.994 -5.949 -18.002 1.00 97.75 87 LYS A N 1
ATOM 640 C CA . LYS A 1 87 ? 11.311 -7.237 -18.183 1.00 97.75 87 LYS A CA 1
ATOM 641 C C . LYS A 1 87 ? 10.918 -7.850 -16.846 1.00 97.75 87 LYS A C 1
ATOM 643 O O . LYS A 1 87 ? 9.792 -8.330 -16.730 1.00 97.75 87 LYS A O 1
ATOM 648 N N . HIS A 1 88 ? 11.822 -7.805 -15.862 1.00 98.12 88 HIS A N 1
ATOM 649 C CA . HIS A 1 88 ? 11.555 -8.252 -14.493 1.00 98.12 88 HIS A CA 1
ATOM 650 C C . HIS A 1 88 ? 10.345 -7.520 -13.914 1.00 98.12 88 HIS A C 1
ATOM 652 O O . HIS A 1 88 ? 9.346 -8.151 -13.570 1.00 98.12 88 HIS A O 1
ATOM 658 N N . PHE A 1 89 ? 10.382 -6.183 -13.918 1.00 98.56 89 PHE A N 1
ATOM 659 C CA . PHE A 1 89 ? 9.271 -5.367 -13.435 1.00 98.56 89 PHE A CA 1
ATOM 660 C C . PHE A 1 89 ? 7.973 -5.656 -14.192 1.00 98.56 89 PHE A C 1
ATOM 662 O O . PHE A 1 89 ? 6.932 -5.811 -13.566 1.00 98.56 89 PHE A O 1
ATOM 669 N N . ASN A 1 90 ? 8.016 -5.777 -15.521 1.00 98.38 90 ASN A N 1
ATOM 670 C CA . ASN A 1 90 ? 6.823 -6.060 -16.314 1.00 98.38 90 ASN A CA 1
ATOM 671 C C . ASN A 1 90 ? 6.161 -7.388 -15.916 1.00 98.38 90 ASN A C 1
ATOM 673 O O . ASN A 1 90 ? 4.944 -7.445 -15.752 1.00 98.38 90 ASN A O 1
ATOM 677 N N . ALA A 1 91 ? 6.957 -8.448 -15.750 1.00 98.31 91 ALA A N 1
ATOM 678 C CA . ALA A 1 91 ? 6.462 -9.753 -15.322 1.00 98.31 91 ALA A CA 1
ATOM 679 C C . ALA A 1 91 ? 5.866 -9.688 -13.910 1.00 98.31 91 ALA A C 1
ATOM 681 O O . ALA A 1 91 ? 4.748 -10.156 -13.695 1.00 98.31 91 ALA A O 1
ATOM 682 N N . LYS A 1 92 ? 6.577 -9.046 -12.974 1.00 98.31 92 LYS A N 1
ATOM 683 C CA . LYS A 1 92 ? 6.109 -8.866 -11.598 1.00 98.31 92 LYS A CA 1
ATOM 684 C C . LYS A 1 92 ? 4.823 -8.043 -11.525 1.00 98.31 92 LYS A C 1
ATOM 686 O O . LYS A 1 92 ? 3.912 -8.405 -10.789 1.00 98.31 92 LYS A O 1
ATOM 691 N N . PHE A 1 93 ? 4.730 -6.973 -12.306 1.00 98.44 93 PHE A N 1
ATOM 692 C CA . PHE A 1 93 ? 3.565 -6.098 -12.344 1.00 98.44 93 PHE A CA 1
ATOM 693 C C . PHE A 1 93 ? 2.335 -6.791 -12.916 1.00 98.44 93 PHE A C 1
ATOM 695 O O . PHE A 1 93 ? 1.248 -6.654 -12.364 1.00 98.44 93 PHE A O 1
ATOM 702 N N . ILE A 1 94 ? 2.491 -7.596 -13.966 1.00 98.25 94 ILE A N 1
ATOM 703 C CA . ILE A 1 94 ? 1.400 -8.433 -14.476 1.00 98.25 94 ILE A CA 1
ATOM 704 C C . ILE A 1 94 ? 0.912 -9.406 -13.397 1.00 98.25 94 ILE A C 1
ATOM 706 O O . ILE A 1 94 ? -0.295 -9.507 -13.186 1.00 98.25 94 ILE A O 1
ATOM 710 N N . ASP A 1 95 ? 1.832 -10.080 -12.704 1.00 97.81 95 ASP A N 1
ATOM 711 C CA . ASP A 1 95 ? 1.511 -11.021 -11.625 1.00 97.81 95 ASP A CA 1
ATOM 712 C C . ASP A 1 95 ? 0.795 -10.331 -10.449 1.00 97.81 95 ASP A C 1
ATOM 714 O O . ASP A 1 95 ? -0.262 -10.783 -10.006 1.00 97.81 95 ASP A O 1
ATOM 718 N N . ASP A 1 96 ? 1.288 -9.170 -10.005 1.00 97.06 96 ASP A N 1
ATOM 719 C CA . ASP A 1 96 ? 0.629 -8.373 -8.964 1.00 97.06 96 ASP A CA 1
ATOM 720 C C . ASP A 1 96 ? -0.766 -7.927 -9.396 1.00 97.06 96 ASP A C 1
ATOM 722 O O . ASP A 1 96 ? -1.698 -7.987 -8.607 1.00 97.06 96 ASP A O 1
ATOM 726 N N . ILE A 1 97 ? -0.959 -7.528 -10.653 1.00 96.94 97 ILE A N 1
ATOM 727 C CA . ILE A 1 97 ? -2.278 -7.125 -11.144 1.00 96.94 97 ILE A CA 1
ATOM 728 C C . ILE A 1 97 ? -3.237 -8.314 -11.233 1.00 96.94 97 ILE A C 1
ATOM 730 O O . ILE A 1 97 ? -4.380 -8.213 -10.782 1.00 96.94 97 ILE A O 1
ATOM 734 N N . GLN A 1 98 ? -2.794 -9.444 -11.781 1.00 95.19 98 GLN A N 1
ATOM 735 C CA . GLN A 1 98 ? -3.629 -10.635 -11.950 1.00 95.19 98 GLN A CA 1
ATOM 736 C C . GLN A 1 98 ? -3.992 -11.286 -10.610 1.00 95.19 98 GLN A C 1
ATOM 738 O O . GLN A 1 98 ? -5.145 -11.670 -10.411 1.00 95.19 98 GLN A O 1
ATOM 743 N N . SER A 1 99 ? -3.046 -11.363 -9.670 1.00 93.31 99 SER A N 1
ATOM 744 C CA . SER A 1 99 ? -3.249 -11.985 -8.353 1.00 93.31 99 SER A CA 1
ATOM 745 C C . SER A 1 99 ? -4.287 -11.268 -7.484 1.00 93.31 99 SER A C 1
ATOM 747 O O . SER A 1 99 ? -4.839 -11.867 -6.562 1.00 93.31 99 SER A O 1
ATOM 749 N N . THR A 1 100 ? -4.615 -10.012 -7.796 1.00 90.56 100 THR A N 1
ATOM 750 C CA . THR A 1 100 ? -5.627 -9.245 -7.053 1.00 90.56 100 THR A CA 1
ATOM 751 C C . THR A 1 100 ? -7.051 -9.730 -7.298 1.00 90.56 100 THR A C 1
ATOM 753 O O . THR A 1 100 ? -7.931 -9.464 -6.481 1.00 90.56 100 THR A O 1
ATOM 756 N N . GLY A 1 101 ? -7.307 -10.392 -8.433 1.00 90.19 101 GLY A N 1
ATOM 757 C CA . GLY A 1 101 ? -8.651 -10.794 -8.857 1.00 90.19 101 GLY A CA 1
ATOM 758 C C . GLY A 1 101 ? -9.615 -9.630 -9.131 1.00 90.19 101 GLY A C 1
ATOM 759 O O . GLY A 1 101 ? -10.798 -9.865 -9.364 1.00 90.19 101 GLY A O 1
ATOM 760 N N . TYR A 1 102 ? -9.139 -8.380 -9.097 1.00 93.38 102 TYR A N 1
ATOM 761 C CA . TYR A 1 102 ? -9.970 -7.191 -9.291 1.00 93.38 102 TYR A CA 1
ATOM 762 C C . TYR A 1 102 ? -10.318 -6.955 -10.769 1.00 93.38 102 TYR A C 1
ATOM 764 O O . TYR A 1 102 ? -11.437 -6.557 -11.099 1.00 93.38 102 TYR A O 1
ATOM 772 N N . PHE A 1 103 ? -9.370 -7.224 -11.669 1.00 95.25 103 PHE A N 1
ATOM 773 C CA . PHE A 1 103 ? -9.549 -7.068 -13.111 1.00 95.25 103 PHE A CA 1
ATOM 774 C C . PHE A 1 103 ? -10.164 -8.328 -13.722 1.00 95.25 103 PHE A C 1
ATOM 776 O O . PHE A 1 103 ? -9.648 -9.431 -13.554 1.00 95.25 103 PHE A O 1
ATOM 783 N N . THR A 1 104 ? -11.253 -8.160 -14.471 1.00 93.44 104 THR A N 1
ATOM 784 C CA . THR A 1 104 ? -11.989 -9.264 -15.106 1.00 93.44 104 THR A CA 1
ATOM 785 C C . THR A 1 104 ? -11.208 -9.877 -16.262 1.00 93.44 104 THR A C 1
ATOM 787 O O . THR A 1 104 ? -11.258 -11.086 -16.490 1.00 93.44 104 THR A O 1
ATOM 790 N N . LYS A 1 105 ? -10.478 -9.041 -17.004 1.00 94.56 105 LYS A N 1
ATOM 791 C CA . LYS A 1 105 ? -9.658 -9.465 -18.135 1.00 94.56 105 LYS A CA 1
ATOM 792 C C . LYS A 1 105 ? -8.364 -8.673 -18.150 1.00 94.56 105 LYS A C 1
ATOM 794 O O . LYS A 1 105 ? -8.387 -7.448 -18.104 1.00 94.56 105 LYS A O 1
ATOM 799 N N . VAL A 1 106 ? -7.247 -9.378 -18.285 1.00 96.56 106 VAL A N 1
ATOM 800 C CA . VAL A 1 106 ? -5.917 -8.780 -18.415 1.00 96.56 106 VAL A CA 1
ATOM 801 C C . VAL A 1 106 ? -5.263 -9.343 -19.673 1.00 96.56 106 VAL A C 1
ATOM 803 O O . VAL A 1 106 ? -4.948 -10.529 -19.726 1.00 96.56 106 VAL A O 1
ATOM 806 N N . ILE A 1 107 ? -5.083 -8.507 -20.697 1.00 95.94 107 ILE A N 1
ATOM 807 C CA . ILE A 1 107 ? -4.257 -8.836 -21.868 1.00 95.94 107 ILE A CA 1
ATOM 808 C C . ILE A 1 107 ? -2.825 -8.390 -21.580 1.00 95.94 107 ILE A C 1
ATOM 810 O O . ILE A 1 107 ? -2.602 -7.263 -21.140 1.00 95.94 107 ILE A O 1
ATOM 814 N N . VAL A 1 108 ? -1.862 -9.265 -21.846 1.00 96.19 108 VAL A N 1
ATOM 815 C CA . VAL A 1 108 ? -0.440 -9.071 -21.533 1.00 96.19 108 VAL A CA 1
ATOM 816 C C . VAL A 1 108 ? 0.407 -9.061 -22.813 1.00 96.19 108 VAL A C 1
ATOM 818 O O . VAL A 1 108 ? -0.103 -9.428 -23.878 1.00 96.19 108 VAL A O 1
ATOM 821 N N . PRO A 1 109 ? 1.684 -8.641 -22.758 1.00 95.06 109 PRO A N 1
ATOM 822 C CA . PRO A 1 109 ? 2.548 -8.668 -23.929 1.00 95.06 109 PRO A CA 1
ATOM 823 C C . PRO A 1 109 ? 2.797 -10.107 -24.413 1.00 95.06 109 PRO A C 1
ATOM 825 O O . PRO A 1 109 ? 2.811 -11.031 -23.597 1.00 95.06 109 PRO A O 1
ATOM 828 N N . PRO A 1 110 ? 3.033 -10.315 -25.721 1.00 90.75 110 PRO A N 1
ATOM 829 C CA . PRO A 1 110 ? 3.174 -9.293 -26.764 1.00 90.75 110 PRO A CA 1
ATOM 830 C C . PRO A 1 110 ? 1.843 -8.760 -27.328 1.00 90.75 110 PRO A C 1
ATOM 832 O O . PRO A 1 110 ? 1.850 -7.756 -28.036 1.00 90.75 110 PRO A O 1
ATOM 835 N N . ASP A 1 111 ? 0.703 -9.378 -27.017 1.00 89.44 111 ASP A N 1
ATOM 836 C CA . ASP A 1 111 ? -0.588 -9.028 -27.631 1.00 89.44 111 ASP A CA 1
ATOM 837 C C . ASP A 1 111 ? -1.065 -7.623 -27.234 1.00 89.44 111 ASP A C 1
ATOM 839 O O . ASP A 1 111 ? -1.593 -6.871 -28.057 1.00 89.44 111 ASP A O 1
ATOM 843 N N . SER A 1 112 ? -0.841 -7.226 -25.980 1.00 92.62 112 SER A N 1
ATOM 844 C CA . SER A 1 112 ? -1.162 -5.879 -25.495 1.00 92.62 112 SER A CA 1
ATOM 845 C C . SER A 1 112 ? -0.287 -4.784 -26.117 1.00 92.62 112 SER A C 1
ATOM 847 O O . SER A 1 112 ? -0.742 -3.646 -26.256 1.00 92.62 112 SER A O 1
ATOM 849 N N . ASP A 1 113 ? 0.937 -5.097 -26.555 1.00 90.62 113 ASP A N 1
ATOM 850 C CA . ASP A 1 113 ? 1.817 -4.118 -27.205 1.00 90.62 113 ASP A CA 1
ATOM 851 C C . ASP A 1 113 ? 1.224 -3.639 -28.533 1.00 90.62 113 ASP A C 1
ATOM 853 O O . ASP A 1 113 ? 1.410 -2.479 -28.910 1.00 90.62 113 ASP A O 1
ATOM 857 N N . MET A 1 114 ? 0.458 -4.502 -29.212 1.00 84.81 114 MET A N 1
ATOM 858 C CA . MET A 1 114 ? -0.273 -4.150 -30.430 1.00 84.81 114 MET A CA 1
ATOM 859 C C . MET A 1 114 ? -1.390 -3.133 -30.186 1.00 84.81 114 MET A C 1
ATOM 861 O O . MET A 1 114 ? -1.896 -2.571 -31.149 1.00 84.81 114 MET A O 1
ATOM 865 N N . LEU A 1 115 ? -1.792 -2.915 -28.932 1.00 84.31 115 LEU A N 1
ATOM 866 C CA . LEU A 1 115 ? -2.762 -1.898 -28.527 1.00 84.31 115 LEU A CA 1
ATOM 867 C C . LEU A 1 115 ? -2.078 -0.628 -28.008 1.00 84.31 115 LEU A C 1
ATOM 869 O O . LEU A 1 115 ? -2.633 0.458 -28.142 1.00 84.31 115 LEU A O 1
ATOM 873 N N . ALA A 1 116 ? -0.897 -0.749 -27.403 1.00 83.25 116 ALA A N 1
ATOM 874 C CA . ALA A 1 116 ? -0.247 0.350 -26.698 1.00 83.25 116 ALA A CA 1
ATOM 875 C C . ALA A 1 116 ? 0.699 1.193 -27.567 1.00 83.25 116 ALA A C 1
ATOM 877 O O . ALA A 1 116 ? 0.868 2.385 -27.304 1.00 83.25 116 ALA A O 1
ATOM 878 N N . LYS A 1 117 ? 1.320 0.602 -28.595 1.00 79.44 117 LYS A N 1
ATOM 879 C CA . LYS A 1 117 ? 2.342 1.282 -29.407 1.00 79.44 117 LYS A CA 1
ATOM 880 C C . LYS A 1 117 ? 1.735 2.147 -30.527 1.00 79.44 117 LYS A C 1
ATOM 882 O O . LYS A 1 117 ? 0.655 1.837 -31.034 1.00 79.44 117 LYS A O 1
ATOM 887 N N . PRO A 1 118 ? 2.418 3.226 -30.958 1.00 67.94 118 PRO A N 1
ATOM 888 C CA . PRO A 1 118 ? 2.053 3.953 -32.176 1.00 67.94 118 PRO A CA 1
ATOM 889 C C . PRO A 1 118 ? 2.001 3.008 -33.389 1.00 67.94 118 PRO A C 1
ATOM 891 O O . PRO A 1 118 ? 2.861 2.140 -33.518 1.00 67.94 118 PRO A O 1
ATOM 894 N N . GLY A 1 119 ? 0.993 3.153 -34.254 1.00 67.56 119 GLY A N 1
ATOM 895 C CA . GLY A 1 119 ? 0.750 2.227 -35.376 1.00 67.56 119 GLY A CA 1
ATOM 896 C C . GLY A 1 119 ? 0.040 0.918 -34.987 1.00 67.56 119 GLY A C 1
ATOM 897 O O . GLY A 1 119 ? -0.068 -0.006 -35.793 1.00 67.56 119 GLY A O 1
ATOM 898 N N . ALA A 1 120 ? -0.456 0.827 -33.749 1.00 67.38 120 ALA A N 1
ATOM 899 C CA . ALA A 1 120 ? -1.292 -0.259 -33.243 1.00 67.38 120 ALA A CA 1
ATOM 900 C C . ALA A 1 120 ? -2.410 -0.669 -34.227 1.00 67.38 120 ALA A C 1
ATOM 902 O O . ALA A 1 120 ? -3.332 0.106 -34.488 1.00 67.38 120 ALA A O 1
ATOM 903 N N . GLY A 1 121 ? -2.330 -1.909 -34.728 1.00 62.72 121 GLY A N 1
ATOM 904 C CA . GLY A 1 121 ? -3.316 -2.529 -35.618 1.00 62.72 121 GLY A CA 1
ATOM 905 C C . GLY A 1 121 ? -3.086 -2.331 -37.125 1.00 62.72 121 GLY A C 1
ATOM 906 O O . GLY A 1 121 ? -3.737 -3.021 -37.910 1.00 62.72 121 GLY A O 1
ATOM 907 N N . GLU A 1 122 ? -2.127 -1.495 -37.548 1.00 73.31 122 GLU A N 1
ATOM 908 C CA . GLU A 1 122 ? -1.847 -1.240 -38.976 1.00 73.31 122 GLU A CA 1
ATOM 909 C C . GLU A 1 122 ? -1.497 -2.522 -39.744 1.00 73.31 122 GLU A C 1
ATOM 911 O O . GLU A 1 122 ? -1.975 -2.737 -40.857 1.00 73.31 122 GLU A O 1
ATOM 916 N N . SER A 1 123 ? -0.743 -3.430 -39.119 1.00 71.81 123 SER A N 1
ATOM 917 C CA . SER A 1 123 ? -0.402 -4.741 -39.690 1.00 71.81 123 SER A CA 1
ATOM 918 C C . SER A 1 123 ? -1.608 -5.666 -39.891 1.00 71.81 123 SER A C 1
ATOM 920 O O . SER A 1 123 ? -1.527 -6.621 -40.660 1.00 71.81 123 SER A O 1
ATOM 922 N N . LEU A 1 124 ? -2.723 -5.385 -39.214 1.00 73.56 124 LEU A N 1
ATOM 923 C CA . LEU A 1 124 ? -3.987 -6.113 -39.312 1.00 73.56 124 LEU A CA 1
ATOM 924 C C . LEU A 1 124 ? -5.060 -5.325 -40.082 1.00 73.56 124 LEU A C 1
ATOM 926 O O . LEU A 1 124 ? -6.195 -5.789 -40.173 1.00 73.56 124 LEU A O 1
ATOM 930 N N . GLY A 1 125 ? -4.729 -4.138 -40.606 1.00 80.81 125 GLY A N 1
ATOM 931 C CA . GLY A 1 125 ? -5.688 -3.240 -41.251 1.00 80.81 125 GLY A CA 1
ATOM 932 C C . GLY A 1 125 ? -6.759 -2.687 -40.304 1.00 80.81 125 GLY A C 1
ATOM 933 O O . GLY A 1 125 ? -7.826 -2.297 -40.768 1.00 80.81 125 GLY A O 1
ATOM 934 N N . LEU A 1 126 ? -6.502 -2.682 -38.992 1.00 83.44 126 LEU A N 1
ATOM 935 C CA . LEU A 1 126 ? -7.413 -2.173 -37.967 1.00 83.44 126 LEU A CA 1
ATOM 936 C C . LEU A 1 126 ? -6.791 -0.973 -37.258 1.00 83.44 126 LEU A C 1
ATOM 938 O O . LEU A 1 126 ? -5.589 -0.913 -37.029 1.00 83.44 126 LEU A O 1
ATOM 942 N N . THR A 1 127 ? -7.618 -0.035 -36.829 1.00 85.25 127 THR A N 1
ATOM 943 C CA . THR A 1 127 ? -7.203 1.002 -35.885 1.00 85.25 127 THR A CA 1
ATOM 944 C C . THR A 1 127 ? -7.102 0.427 -34.467 1.00 85.25 127 THR A C 1
ATOM 946 O O . THR A 1 127 ? -7.800 -0.527 -34.106 1.00 85.25 127 THR A O 1
ATOM 949 N N . ARG A 1 128 ? -6.294 1.052 -33.602 1.00 84.69 128 ARG A N 1
ATOM 950 C CA . ARG A 1 128 ? -6.247 0.747 -32.157 1.00 84.69 128 ARG A CA 1
ATOM 951 C C . ARG A 1 128 ? -7.637 0.707 -31.516 1.00 84.69 128 ARG A C 1
ATOM 953 O O . ARG A 1 128 ? -7.922 -0.200 -30.737 1.00 84.69 128 ARG A O 1
ATOM 960 N N . ALA A 1 129 ? -8.500 1.666 -31.858 1.00 87.19 129 ALA A N 1
ATOM 961 C CA . ALA A 1 129 ? -9.853 1.756 -31.319 1.00 87.19 129 ALA A CA 1
ATOM 962 C C . ALA A 1 129 ? -10.714 0.546 -31.722 1.00 87.19 129 ALA A C 1
ATOM 964 O O . ALA A 1 129 ? -11.447 0.005 -30.896 1.00 87.19 129 ALA A O 1
ATOM 965 N N . GLU A 1 130 ? -10.610 0.082 -32.969 1.00 89.19 130 GLU A N 1
ATOM 966 C CA . GLU A 1 130 ? -11.299 -1.128 -33.433 1.00 89.19 130 GLU A CA 1
ATOM 967 C C . GLU A 1 130 ? -10.758 -2.382 -32.747 1.00 89.19 130 GLU A C 1
ATOM 969 O O . GLU A 1 130 ? -11.539 -3.231 -32.314 1.00 89.19 130 GLU A O 1
ATOM 974 N N . LEU A 1 131 ? -9.435 -2.483 -32.589 1.00 87.31 131 LEU A N 1
ATOM 975 C CA . LEU A 1 131 ? -8.808 -3.614 -31.911 1.00 87.31 131 LEU A CA 1
ATOM 976 C C . LEU A 1 131 ? -9.203 -3.671 -30.428 1.00 87.31 131 LEU A C 1
ATOM 978 O O . LEU A 1 131 ? -9.498 -4.750 -29.911 1.00 87.31 131 LEU A O 1
ATOM 982 N N . ALA A 1 132 ? -9.272 -2.523 -29.755 1.00 90.56 132 ALA A N 1
ATOM 983 C CA . ALA A 1 132 ? -9.726 -2.424 -28.374 1.00 90.56 132 ALA A CA 1
ATOM 984 C C . ALA A 1 132 ? -11.210 -2.779 -28.225 1.00 90.56 132 ALA A C 1
ATOM 986 O O . ALA A 1 132 ? -11.548 -3.597 -27.371 1.00 90.56 132 ALA A O 1
ATOM 987 N N . LYS A 1 133 ? -12.086 -2.266 -29.105 1.00 91.81 133 LYS A N 1
ATOM 988 C CA . LYS A 1 133 ? -13.515 -2.634 -29.134 1.00 91.81 133 LYS A CA 1
ATOM 989 C C . LYS A 1 133 ? -13.710 -4.130 -29.358 1.00 91.81 133 LYS A C 1
ATOM 991 O O . LYS A 1 133 ? -14.460 -4.767 -28.624 1.00 91.81 133 LYS A O 1
ATOM 996 N N . LYS A 1 134 ? -12.998 -4.708 -30.331 1.00 90.06 134 LYS A N 1
ATOM 997 C CA . LYS A 1 134 ? -13.037 -6.148 -30.630 1.00 90.06 134 LYS A CA 1
ATOM 998 C C . LYS A 1 134 ? -12.640 -6.988 -29.416 1.00 90.06 134 LYS A C 1
ATOM 1000 O O . LYS A 1 134 ? -13.259 -8.014 -29.148 1.00 90.06 134 LYS A O 1
ATOM 1005 N N . ASN A 1 135 ? -11.626 -6.544 -28.678 1.00 89.50 135 ASN A N 1
ATOM 1006 C CA . ASN A 1 135 ? -11.128 -7.243 -27.498 1.00 89.50 135 ASN A CA 1
ATOM 1007 C C . ASN A 1 135 ? -11.841 -6.859 -26.195 1.00 89.50 135 ASN A C 1
ATOM 1009 O O . ASN A 1 135 ? -11.508 -7.444 -25.162 1.00 89.50 135 ASN A O 1
ATOM 1013 N N . LYS A 1 136 ? -12.820 -5.943 -26.250 1.00 94.06 136 LYS A N 1
ATOM 1014 C CA . LYS A 1 136 ? -13.521 -5.370 -25.092 1.00 94.06 136 LYS A CA 1
ATOM 1015 C C . LYS A 1 136 ? -12.536 -4.846 -24.043 1.00 94.06 136 LYS A C 1
ATOM 1017 O O . LYS A 1 136 ? -12.566 -5.293 -22.907 1.00 94.06 136 LYS A O 1
ATOM 1022 N N . ILE A 1 137 ? -11.595 -4.006 -24.468 1.00 95.56 137 ILE A N 1
ATOM 1023 C CA . ILE A 1 137 ? -10.598 -3.391 -23.586 1.00 95.56 137 ILE A CA 1
ATOM 1024 C C . ILE A 1 137 ? -11.064 -1.992 -23.214 1.00 95.56 137 ILE A C 1
ATOM 1026 O O . ILE A 1 137 ? -11.311 -1.171 -24.097 1.00 95.56 137 ILE A O 1
ATOM 1030 N N . ASP A 1 138 ? -11.138 -1.744 -21.913 1.00 95.62 138 ASP A N 1
ATOM 1031 C CA . ASP A 1 138 ? -11.606 -0.497 -21.317 1.00 95.62 138 ASP A CA 1
ATOM 1032 C C . ASP A 1 138 ? -10.442 0.480 -21.104 1.00 95.62 138 ASP A C 1
ATOM 1034 O O . ASP A 1 138 ? -10.596 1.688 -21.264 1.00 95.62 138 ASP A O 1
ATOM 1038 N N . ALA A 1 139 ? -9.251 -0.040 -20.784 1.00 97.06 139 ALA A N 1
ATOM 1039 C CA . ALA A 1 139 ? -8.064 0.769 -20.527 1.00 97.06 139 ALA A CA 1
ATOM 1040 C C . ALA A 1 139 ? -6.763 0.068 -20.942 1.00 97.06 139 ALA A C 1
ATOM 1042 O O . ALA A 1 139 ? -6.625 -1.153 -20.859 1.00 97.06 139 ALA A O 1
ATOM 1043 N N . ILE A 1 140 ? -5.778 0.866 -21.354 1.00 96.81 140 ILE A N 1
ATOM 1044 C CA . ILE A 1 140 ? -4.396 0.424 -21.555 1.00 96.81 140 ILE A CA 1
ATOM 1045 C C . ILE A 1 140 ? -3.539 0.972 -20.422 1.00 96.81 140 ILE A C 1
ATOM 1047 O O . ILE A 1 140 ? -3.533 2.178 -20.173 1.00 96.81 140 ILE A O 1
ATOM 1051 N N . ILE A 1 141 ? -2.803 0.082 -19.769 1.00 97.94 141 ILE A N 1
ATOM 1052 C CA . ILE A 1 141 ? -1.847 0.395 -18.715 1.00 97.94 141 ILE A CA 1
ATOM 1053 C C . ILE A 1 141 ? -0.450 0.283 -19.318 1.00 97.94 141 ILE A C 1
ATOM 1055 O O . ILE A 1 141 ? -0.087 -0.756 -19.862 1.00 97.94 141 ILE A O 1
ATOM 1059 N N . SER A 1 142 ? 0.336 1.349 -19.229 1.00 97.00 142 SER A N 1
ATOM 1060 C CA . SER A 1 142 ? 1.731 1.371 -19.676 1.00 97.00 142 SER A CA 1
ATOM 1061 C C . SER A 1 142 ? 2.626 1.891 -18.567 1.00 97.00 142 SER A C 1
ATOM 1063 O O . SER A 1 142 ? 2.259 2.848 -17.881 1.00 97.00 142 SER A O 1
ATOM 1065 N N . THR A 1 143 ? 3.807 1.306 -18.431 1.00 97.88 143 THR A N 1
ATOM 1066 C CA . THR A 1 143 ? 4.778 1.639 -17.387 1.00 97.88 143 THR A CA 1
ATOM 1067 C C . THR A 1 143 ? 6.136 1.982 -17.989 1.00 97.88 143 THR A C 1
ATOM 1069 O O . THR A 1 143 ? 6.505 1.483 -19.049 1.00 97.88 143 THR A O 1
ATOM 1072 N N . ASN A 1 144 ? 6.891 2.848 -17.319 1.00 97.19 144 ASN A N 1
ATOM 1073 C CA . ASN A 1 144 ? 8.233 3.254 -17.733 1.00 97.19 144 ASN A CA 1
ATOM 1074 C C . ASN A 1 144 ? 9.110 3.439 -16.494 1.00 97.19 144 ASN A C 1
ATOM 1076 O O . ASN A 1 144 ? 8.708 4.137 -15.560 1.00 97.19 144 ASN A O 1
ATOM 1080 N N . VAL A 1 145 ? 10.305 2.844 -16.487 1.00 97.00 145 VAL A N 1
ATOM 1081 C CA . VAL A 1 145 ? 11.314 3.129 -15.457 1.00 97.00 145 VAL A CA 1
ATOM 1082 C C . VAL A 1 145 ? 11.869 4.536 -15.700 1.00 97.00 145 VAL A C 1
ATOM 1084 O O . VAL A 1 145 ? 12.820 4.723 -16.456 1.00 97.00 145 VAL A O 1
ATOM 1087 N N . SER A 1 146 ? 11.256 5.539 -15.069 1.00 96.12 146 SER A N 1
ATOM 1088 C CA . SER A 1 146 ? 11.509 6.959 -15.329 1.00 96.12 146 SER A CA 1
ATOM 1089 C C . SER A 1 146 ? 12.786 7.480 -14.677 1.00 96.12 146 SER A C 1
ATOM 1091 O O . SER A 1 146 ? 13.340 8.488 -15.125 1.00 96.12 146 SER A O 1
ATOM 1093 N N . ASN A 1 147 ? 13.260 6.828 -13.614 1.00 95.25 147 ASN A N 1
ATOM 1094 C CA . ASN A 1 147 ? 14.494 7.204 -12.938 1.00 95.25 147 ASN A CA 1
ATOM 1095 C C . ASN A 1 147 ? 15.205 5.979 -12.365 1.00 95.25 147 ASN A C 1
ATOM 1097 O O . ASN A 1 147 ? 14.585 5.129 -11.730 1.00 95.25 147 ASN A O 1
ATOM 1101 N N . MET A 1 148 ? 16.519 5.935 -12.544 1.00 93.06 148 MET A N 1
ATOM 1102 C CA . MET A 1 148 ? 17.397 4.953 -11.929 1.00 93.06 148 MET A CA 1
ATOM 1103 C C . MET A 1 148 ? 18.712 5.642 -11.584 1.00 93.06 148 MET A C 1
ATOM 1105 O O . MET A 1 148 ? 19.452 6.089 -12.468 1.00 93.06 148 MET A O 1
ATOM 1109 N N . THR A 1 149 ? 19.006 5.747 -10.292 1.00 91.75 149 THR A N 1
ATOM 1110 C CA . THR A 1 149 ? 20.267 6.308 -9.811 1.00 91.75 149 THR A CA 1
ATOM 1111 C C . THR A 1 149 ? 20.952 5.361 -8.845 1.00 91.75 149 THR A C 1
ATOM 1113 O O . THR A 1 149 ? 20.323 4.621 -8.089 1.00 91.75 149 THR A O 1
ATOM 1116 N N . LEU A 1 150 ? 22.275 5.412 -8.892 1.00 91.56 150 LEU A N 1
ATOM 1117 C CA . LEU A 1 150 ? 23.157 4.763 -7.952 1.00 91.56 150 LEU A CA 1
ATOM 1118 C C . LEU A 1 150 ? 24.207 5.797 -7.568 1.00 91.56 150 LEU A C 1
ATOM 1120 O O . LEU A 1 150 ? 24.855 6.362 -8.443 1.00 91.56 150 LEU A O 1
ATOM 1124 N N . ASP A 1 151 ? 24.312 6.079 -6.279 1.00 90.88 151 ASP A N 1
ATOM 1125 C CA . ASP A 1 151 ? 25.353 6.916 -5.706 1.00 90.88 151 ASP A CA 1
ATOM 1126 C C . ASP A 1 151 ? 26.234 6.052 -4.812 1.00 90.88 151 ASP A C 1
ATOM 1128 O O . ASP A 1 151 ? 25.745 5.385 -3.898 1.00 90.88 151 ASP A O 1
ATOM 1132 N N . GLU A 1 152 ? 27.532 6.058 -5.090 1.00 90.25 152 GLU A N 1
ATOM 1133 C CA . GLU A 1 152 ? 28.521 5.290 -4.345 1.00 90.25 152 GLU A CA 1
ATOM 1134 C C . GLU A 1 152 ? 29.645 6.205 -3.877 1.00 90.25 152 GLU A C 1
ATOM 1136 O O . GLU A 1 152 ? 30.256 6.944 -4.662 1.00 90.25 152 GLU A O 1
ATOM 1141 N N . TYR A 1 153 ? 29.962 6.118 -2.588 1.00 90.44 153 TYR A N 1
ATOM 1142 C CA . TYR A 1 153 ? 31.144 6.768 -2.051 1.00 90.44 153 TYR A CA 1
ATOM 1143 C C . TYR A 1 153 ? 31.815 5.947 -0.957 1.00 90.44 153 TYR A C 1
ATOM 1145 O O . TYR A 1 153 ? 31.190 5.142 -0.270 1.00 90.44 153 TYR A O 1
ATOM 1153 N N . VAL A 1 154 ? 33.113 6.167 -0.793 1.00 90.06 154 VAL A N 1
ATOM 1154 C CA . VAL A 1 154 ? 33.916 5.596 0.281 1.00 90.06 154 VAL A CA 1
ATOM 1155 C C . VAL A 1 154 ? 34.256 6.692 1.268 1.00 90.06 154 VAL A C 1
ATOM 1157 O O . VAL A 1 154 ? 34.872 7.694 0.908 1.00 90.06 154 VAL A O 1
ATOM 1160 N N . GLU A 1 155 ? 33.890 6.469 2.520 1.00 90.69 155 GLU A N 1
ATOM 1161 C CA . GLU A 1 155 ? 34.278 7.306 3.644 1.00 90.69 155 GLU A CA 1
ATOM 1162 C C . GLU A 1 155 ? 35.560 6.786 4.289 1.00 90.69 155 GLU A C 1
ATOM 1164 O O . GLU A 1 155 ? 35.663 5.608 4.639 1.00 90.69 155 GLU A O 1
ATOM 1169 N N . THR A 1 156 ? 36.528 7.683 4.472 1.00 89.62 156 THR A N 1
ATOM 1170 C CA . THR A 1 156 ? 37.772 7.400 5.192 1.00 89.62 156 THR A CA 1
ATOM 1171 C C . THR A 1 156 ? 37.597 7.689 6.683 1.00 89.62 156 THR A C 1
ATOM 1173 O O . THR A 1 156 ? 37.392 8.834 7.084 1.00 89.62 156 THR A O 1
ATOM 1176 N N . ILE A 1 157 ? 37.742 6.664 7.521 1.00 89.06 157 ILE A N 1
ATOM 1177 C CA . ILE A 1 157 ? 37.542 6.725 8.972 1.00 89.06 157 ILE A CA 1
ATOM 1178 C C . ILE A 1 157 ? 38.910 6.661 9.678 1.00 89.06 157 ILE A C 1
ATOM 1180 O O . ILE A 1 157 ? 39.538 5.600 9.722 1.00 89.06 157 ILE A O 1
ATOM 1184 N N . PRO A 1 158 ? 39.417 7.768 10.254 1.00 87.88 158 PRO A N 1
ATOM 1185 C CA . PRO A 1 158 ? 40.693 7.757 10.961 1.00 87.88 158 PRO A CA 1
ATOM 1186 C C . PRO A 1 158 ? 40.582 7.025 12.305 1.00 87.88 158 PRO A C 1
ATOM 1188 O O . PRO A 1 158 ? 39.834 7.429 13.198 1.00 87.88 158 PRO A O 1
ATOM 1191 N N . VAL A 1 159 ? 41.385 5.977 12.486 1.00 88.12 159 VAL A N 1
ATOM 1192 C CA . VAL A 1 159 ? 41.455 5.203 13.730 1.00 88.12 159 VAL A CA 1
ATOM 1193 C C . VAL A 1 159 ? 42.627 5.689 14.568 1.00 88.12 159 VAL A C 1
ATOM 1195 O O . VAL A 1 159 ? 43.795 5.579 14.183 1.00 88.12 159 VAL A O 1
ATOM 1198 N N . TYR A 1 160 ? 42.315 6.204 15.754 1.00 91.38 160 TYR A N 1
ATOM 1199 C CA . TYR A 1 160 ? 43.303 6.731 16.687 1.00 91.38 160 TYR A CA 1
ATOM 1200 C C . TYR A 1 160 ? 43.537 5.784 17.859 1.00 91.38 160 TYR A C 1
ATOM 1202 O O . TYR A 1 160 ? 42.612 5.163 18.376 1.00 91.38 160 TYR A O 1
ATOM 1210 N N . LYS A 1 161 ? 44.779 5.747 18.337 1.00 91.94 161 LYS A N 1
ATOM 1211 C CA . LYS A 1 161 ? 45.149 5.160 19.622 1.00 91.94 161 LYS A CA 1
ATOM 1212 C C . LYS A 1 161 ? 45.650 6.265 20.536 1.00 91.94 161 LYS A C 1
ATOM 1214 O O . LYS A 1 161 ? 46.382 7.161 20.114 1.00 91.94 161 LYS A O 1
ATOM 1219 N N . TYR A 1 162 ? 45.237 6.188 21.791 1.00 89.50 162 TYR A N 1
ATOM 1220 C CA . TYR A 1 162 ? 45.662 7.109 22.831 1.00 89.50 162 TYR A CA 1
ATOM 1221 C C . TYR A 1 162 ? 46.842 6.487 23.571 1.00 89.50 162 TYR A C 1
ATOM 1223 O O . TYR A 1 162 ? 46.718 5.416 24.164 1.00 89.50 162 TYR A O 1
ATOM 1231 N N . GLU A 1 163 ? 48.001 7.133 23.491 1.00 89.88 163 GLU A N 1
ATOM 1232 C CA . GLU A 1 163 ? 49.225 6.686 24.154 1.00 89.88 163 GLU A CA 1
ATOM 1233 C C . GLU A 1 163 ? 49.560 7.648 25.299 1.00 89.88 163 GLU A C 1
ATOM 1235 O O . GLU A 1 163 ? 49.616 8.865 25.114 1.00 89.88 163 GLU A O 1
ATOM 1240 N N . SER A 1 164 ? 49.781 7.105 26.496 1.00 85.50 164 SER A N 1
ATOM 1241 C CA . SER A 1 164 ? 50.205 7.879 27.666 1.00 85.50 164 SER A CA 1
ATOM 1242 C C . SER A 1 164 ? 51.726 7.943 27.717 1.00 85.50 164 SER A C 1
ATOM 1244 O O . SER A 1 164 ? 52.384 6.921 27.908 1.00 85.50 164 SER A O 1
ATOM 1246 N N . LYS A 1 165 ? 52.292 9.143 27.582 1.00 83.81 165 LYS A N 1
ATOM 1247 C CA . LYS A 1 165 ? 53.734 9.395 27.724 1.00 83.81 165 LYS A CA 1
ATOM 1248 C C . LYS A 1 165 ? 53.978 10.318 28.913 1.00 83.81 165 LYS A C 1
ATOM 1250 O O . LYS A 1 165 ? 53.234 11.274 29.115 1.00 83.81 165 LYS A O 1
ATOM 1255 N N . LYS A 1 166 ? 55.013 10.046 29.711 1.00 81.62 166 LYS A N 1
ATOM 1256 C CA . LYS A 1 166 ? 55.466 10.992 30.741 1.00 81.62 166 LYS A CA 1
ATOM 1257 C C . LYS A 1 166 ? 56.261 12.107 30.068 1.00 81.62 166 LYS A C 1
ATOM 1259 O O . LYS A 1 166 ? 57.130 11.827 29.244 1.00 81.62 166 LYS A O 1
ATOM 1264 N N . ASP A 1 167 ? 55.942 13.354 30.385 1.00 80.38 167 ASP A N 1
ATOM 1265 C CA . ASP A 1 167 ? 56.739 14.495 29.951 1.00 80.38 167 ASP A CA 1
ATOM 1266 C C . ASP A 1 167 ? 58.065 14.584 30.729 1.00 80.38 167 ASP A C 1
ATOM 1268 O O . ASP A 1 167 ? 58.331 13.804 31.648 1.00 80.38 167 ASP A O 1
ATOM 1272 N N . LYS A 1 168 ? 58.915 15.550 30.357 1.00 78.94 168 LYS A N 1
ATOM 1273 C CA . LYS A 1 168 ? 60.228 15.778 30.989 1.00 78.94 168 LYS A CA 1
ATOM 1274 C C . LYS A 1 168 ? 60.140 16.109 32.490 1.00 78.94 168 LYS A C 1
ATOM 1276 O O . LYS A 1 168 ? 61.149 16.011 33.175 1.00 78.94 168 LYS A O 1
ATOM 1281 N N . ASN A 1 169 ? 58.949 16.444 32.994 1.00 81.31 169 ASN A N 1
ATOM 1282 C CA . ASN A 1 169 ? 58.673 16.765 34.394 1.00 81.31 169 ASN A CA 1
ATOM 1283 C C . ASN A 1 169 ? 57.944 15.614 35.122 1.00 81.31 169 ASN A C 1
ATOM 1285 O O . ASN A 1 169 ? 57.480 15.786 36.247 1.00 81.31 169 ASN A O 1
ATOM 1289 N N . GLY A 1 170 ? 57.812 14.440 34.490 1.00 78.31 170 GLY A N 1
ATOM 1290 C CA . GLY A 1 170 ? 57.171 13.256 35.064 1.00 78.31 170 GLY A CA 1
ATOM 1291 C C . GLY A 1 170 ? 55.638 13.253 35.014 1.00 78.31 170 GLY A C 1
ATOM 1292 O O . GLY A 1 170 ? 55.030 12.298 35.506 1.00 78.31 170 GLY A O 1
ATOM 1293 N N . LYS A 1 171 ? 54.998 14.261 34.405 1.00 78.38 171 LYS A N 1
ATOM 1294 C CA . LYS A 1 171 ? 53.537 14.356 34.280 1.00 78.38 171 LYS A CA 1
ATOM 1295 C C . LYS A 1 171 ? 53.057 13.551 33.072 1.00 78.38 171 LYS A C 1
ATOM 1297 O O . LYS A 1 171 ? 53.597 13.657 31.973 1.00 78.38 171 LYS A O 1
ATOM 1302 N N . THR A 1 172 ? 52.027 12.730 33.263 1.00 80.44 172 THR A N 1
ATOM 1303 C CA . THR A 1 172 ? 51.443 11.933 32.177 1.00 80.44 172 THR A CA 1
ATOM 1304 C C . THR A 1 172 ? 50.667 12.831 31.217 1.00 80.44 172 THR A C 1
ATOM 1306 O O . THR A 1 172 ? 49.692 13.474 31.607 1.00 80.44 172 THR A O 1
ATOM 1309 N N . LYS A 1 173 ? 51.069 12.841 29.946 1.00 84.25 173 LYS A N 1
ATOM 1310 C CA . LYS A 1 173 ? 50.343 13.452 28.835 1.00 84.25 173 LYS A CA 1
ATOM 1311 C C . LYS A 1 173 ? 49.764 12.343 27.960 1.00 84.25 173 LYS A C 1
ATOM 1313 O O . LYS A 1 173 ? 50.481 11.433 27.550 1.00 84.25 173 LYS A O 1
ATOM 1318 N N . THR A 1 174 ? 48.465 12.419 27.683 1.00 84.06 174 THR A N 1
ATOM 1319 C CA . THR A 1 174 ? 47.818 11.542 26.698 1.00 84.06 174 THR A CA 1
ATOM 1320 C C . THR A 1 174 ? 47.974 12.172 25.321 1.00 84.06 174 THR A C 1
ATOM 1322 O O . THR A 1 174 ? 47.588 13.323 25.119 1.00 84.06 174 THR A O 1
ATOM 1325 N N . GLU A 1 175 ? 48.561 11.439 24.384 1.00 87.12 175 GLU A N 1
ATOM 1326 C CA . GLU A 1 175 ? 48.744 11.863 22.999 1.00 87.12 175 GLU A CA 1
ATOM 1327 C C . GLU A 1 175 ? 47.812 11.055 22.084 1.00 87.12 175 GLU A C 1
ATOM 1329 O O . GLU A 1 175 ? 47.726 9.830 22.193 1.00 87.12 175 GLU A O 1
ATOM 1334 N N . LYS A 1 176 ? 47.092 11.748 21.191 1.00 90.38 176 LYS A N 1
ATOM 1335 C CA . LYS A 1 176 ? 46.232 11.136 20.170 1.00 90.38 176 LYS A CA 1
ATOM 1336 C C . LYS A 1 176 ? 47.092 10.815 18.949 1.00 90.38 176 LYS A C 1
ATOM 1338 O O . LYS A 1 176 ? 47.512 11.730 18.245 1.00 90.38 176 LYS A O 1
ATOM 1343 N N . LYS A 1 177 ? 47.343 9.532 18.688 1.00 90.50 177 LYS A N 1
ATOM 1344 C CA . LYS A 1 177 ? 48.147 9.070 17.549 1.00 90.50 177 LYS A CA 1
ATOM 1345 C C . LYS A 1 177 ? 47.251 8.385 16.521 1.00 90.50 177 LYS A C 1
ATOM 1347 O O . LYS A 1 177 ? 46.521 7.460 16.869 1.00 90.50 177 LYS A O 1
ATOM 1352 N N . LEU A 1 178 ? 47.289 8.835 15.266 1.00 88.38 178 LEU A N 1
ATOM 1353 C CA . LEU A 1 178 ? 46.634 8.129 14.160 1.00 88.38 178 LEU A CA 1
ATOM 1354 C C . LEU A 1 178 ? 47.365 6.799 13.931 1.00 88.38 178 LEU A C 1
ATOM 1356 O O . LEU A 1 178 ? 48.584 6.797 13.771 1.00 88.38 178 LEU A O 1
ATOM 1360 N N . VAL A 1 179 ? 46.638 5.682 13.963 1.00 88.62 179 VAL A N 1
ATOM 1361 C CA . VAL A 1 179 ? 47.217 4.336 13.815 1.00 88.62 179 VAL A CA 1
ATOM 1362 C C . VAL A 1 179 ? 46.942 3.751 12.441 1.00 88.62 179 VAL A C 1
ATOM 1364 O O . VAL A 1 179 ? 47.830 3.125 11.871 1.00 88.62 179 VAL A O 1
ATOM 1367 N N . ARG A 1 180 ? 45.732 3.946 11.912 1.00 85.44 180 ARG A N 1
ATOM 1368 C CA . ARG A 1 180 ? 45.345 3.506 10.568 1.00 85.44 180 ARG A CA 1
ATOM 1369 C C . ARG A 1 180 ? 44.117 4.270 10.079 1.00 85.44 180 ARG A C 1
ATOM 1371 O O . ARG A 1 180 ? 43.476 4.973 10.860 1.00 85.44 180 ARG A O 1
ATOM 1378 N N . TYR A 1 181 ? 43.787 4.089 8.809 1.00 86.12 181 TYR A N 1
ATOM 1379 C CA . TYR A 1 181 ? 42.500 4.468 8.240 1.00 86.12 181 TYR A CA 1
ATOM 1380 C C . TYR A 1 181 ? 41.681 3.203 7.991 1.00 86.12 181 TYR A C 1
ATOM 1382 O O . TYR A 1 181 ? 42.186 2.267 7.369 1.00 86.12 181 TYR A O 1
ATOM 1390 N N . ASP A 1 182 ? 40.446 3.195 8.479 1.00 87.62 182 ASP A N 1
ATOM 1391 C CA . ASP A 1 182 ? 39.420 2.233 8.084 1.00 87.62 182 ASP A CA 1
ATOM 1392 C C . ASP A 1 182 ? 38.549 2.883 6.995 1.00 87.62 182 ASP A C 1
ATOM 1394 O O . ASP A 1 182 ? 38.531 4.107 6.860 1.00 87.62 182 ASP A O 1
ATOM 1398 N N . TYR A 1 183 ? 37.846 2.082 6.199 1.00 88.50 183 TYR A N 1
ATOM 1399 C CA . TYR A 1 183 ? 37.046 2.578 5.078 1.00 88.50 183 TYR A CA 1
ATOM 1400 C C . TYR A 1 183 ? 35.633 2.010 5.157 1.00 88.50 183 TYR A C 1
ATOM 1402 O O . TYR A 1 183 ? 35.457 0.833 5.483 1.00 88.50 183 TYR A O 1
ATOM 1410 N N . SER A 1 184 ? 34.635 2.836 4.847 1.00 90.69 184 SER A N 1
ATOM 1411 C CA . SER A 1 184 ? 33.244 2.397 4.713 1.00 90.69 184 SER A CA 1
ATOM 1412 C C . SER A 1 184 ? 32.719 2.730 3.325 1.00 90.69 184 SER A C 1
ATOM 1414 O O . SER A 1 184 ? 32.751 3.890 2.916 1.00 90.69 184 SER A O 1
ATOM 1416 N N . LEU A 1 185 ? 32.248 1.718 2.599 1.00 91.12 185 LEU A N 1
ATOM 1417 C CA . LEU A 1 185 ? 31.527 1.892 1.345 1.00 91.12 185 LEU A CA 1
ATOM 1418 C C . LEU A 1 185 ? 30.067 2.195 1.664 1.00 91.12 185 LEU A C 1
ATOM 1420 O O . LEU A 1 185 ? 29.393 1.396 2.310 1.00 91.12 185 LEU A O 1
ATOM 1424 N N . HIS A 1 186 ? 29.590 3.327 1.168 1.00 92.88 186 HIS A N 1
ATOM 1425 C CA . HIS A 1 186 ? 28.197 3.736 1.204 1.00 92.88 186 HIS A CA 1
ATOM 1426 C C . HIS A 1 186 ? 27.616 3.638 -0.203 1.00 92.88 186 HIS A C 1
ATOM 1428 O O . HIS A 1 186 ? 28.156 4.230 -1.140 1.00 92.88 186 HIS A O 1
ATOM 1434 N N . GLN A 1 187 ? 26.519 2.900 -0.353 1.00 93.38 187 GLN A N 1
ATOM 1435 C CA . GLN A 1 187 ? 25.801 2.777 -1.621 1.00 93.38 187 GLN A CA 1
ATOM 1436 C C . GLN A 1 187 ? 24.349 3.190 -1.404 1.00 93.38 187 GLN A C 1
ATOM 1438 O O . GLN A 1 187 ? 23.686 2.689 -0.497 1.00 93.38 187 GLN A O 1
ATOM 1443 N N . THR A 1 188 ? 23.853 4.108 -2.228 1.00 94.38 188 THR A N 1
ATOM 1444 C CA . THR A 1 188 ? 22.451 4.529 -2.245 1.00 94.38 188 THR A CA 1
ATOM 1445 C C . THR A 1 188 ? 21.880 4.326 -3.640 1.00 94.38 188 THR A C 1
ATOM 1447 O O . THR A 1 188 ? 22.339 4.951 -4.592 1.00 94.38 188 THR A O 1
ATOM 1450 N N . ALA A 1 189 ? 20.859 3.484 -3.754 1.00 94.38 189 ALA A N 1
ATOM 1451 C CA . ALA A 1 189 ? 20.122 3.256 -4.989 1.00 94.38 189 ALA A CA 1
ATOM 1452 C C . ALA A 1 189 ? 18.736 3.905 -4.907 1.00 94.38 189 ALA A C 1
ATOM 1454 O O . ALA A 1 189 ? 18.094 3.899 -3.853 1.00 94.38 189 ALA A O 1
ATOM 1455 N N . TYR A 1 190 ? 18.264 4.457 -6.021 1.00 95.88 190 TYR A N 1
ATOM 1456 C CA . TYR A 1 190 ? 16.919 5.009 -6.148 1.00 95.88 190 TYR A CA 1
ATOM 1457 C C . TYR A 1 190 ? 16.315 4.605 -7.490 1.00 95.88 190 TYR A C 1
ATOM 1459 O O . TYR A 1 190 ? 16.969 4.708 -8.530 1.00 95.88 190 TYR A O 1
ATOM 1467 N N . LEU A 1 191 ? 15.059 4.170 -7.452 1.00 96.62 191 LEU A N 1
ATOM 1468 C CA . LEU A 1 191 ? 14.266 3.828 -8.626 1.00 96.62 191 LEU A CA 1
ATOM 1469 C C . LEU A 1 191 ? 12.936 4.567 -8.589 1.00 96.62 191 LEU A C 1
ATOM 1471 O O . LEU A 1 191 ? 12.336 4.717 -7.526 1.00 96.62 191 LEU A O 1
ATOM 1475 N N . GLU A 1 192 ? 12.455 4.966 -9.759 1.00 98.12 192 GLU A N 1
ATOM 1476 C CA . GLU A 1 192 ? 11.107 5.484 -9.971 1.00 98.12 192 GLU A CA 1
ATOM 1477 C C . GLU A 1 192 ? 10.508 4.829 -11.216 1.00 98.12 192 GLU A C 1
ATOM 1479 O O . GLU A 1 192 ? 11.166 4.743 -12.255 1.00 98.12 192 GLU A O 1
ATOM 1484 N N . VAL A 1 193 ? 9.254 4.394 -11.107 1.00 98.62 193 VAL A N 1
ATOM 1485 C CA . VAL A 1 193 ? 8.452 3.918 -12.234 1.00 98.62 193 VAL A CA 1
ATOM 1486 C C . VAL A 1 193 ? 7.228 4.813 -12.374 1.00 98.62 193 VAL A C 1
ATOM 1488 O O . VAL A 1 193 ? 6.508 5.065 -11.404 1.00 98.62 193 VAL A O 1
ATOM 1491 N N . GLU A 1 194 ? 6.993 5.288 -13.593 1.00 98.44 194 GLU A N 1
ATOM 1492 C CA . GLU A 1 194 ? 5.766 5.967 -13.992 1.00 98.44 194 GLU A CA 1
ATOM 1493 C C . GLU A 1 194 ? 4.777 4.945 -14.560 1.00 98.44 194 GLU A C 1
ATOM 1495 O O . GLU A 1 194 ? 5.138 4.122 -15.397 1.00 98.44 194 GLU A O 1
ATOM 1500 N N . LEU A 1 195 ? 3.521 5.035 -14.134 1.00 98.25 195 LEU A N 1
ATOM 1501 C CA . LEU A 1 195 ? 2.378 4.298 -14.654 1.00 98.25 195 LEU A CA 1
ATOM 1502 C C . LEU A 1 195 ? 1.414 5.272 -15.327 1.00 98.25 195 LEU A C 1
ATOM 1504 O O . LEU A 1 195 ? 1.075 6.308 -14.755 1.00 98.25 195 LEU A O 1
ATOM 1508 N N . LYS A 1 196 ? 0.925 4.911 -16.513 1.00 98.06 196 LYS A N 1
ATOM 1509 C CA . LYS A 1 196 ? -0.108 5.645 -17.251 1.00 98.06 196 LYS A CA 1
ATOM 1510 C C . LYS A 1 196 ? -1.276 4.732 -17.576 1.00 98.06 196 LYS A C 1
ATOM 1512 O O . LYS A 1 196 ? -1.076 3.630 -18.079 1.00 98.06 196 LYS A O 1
ATOM 1517 N N . VAL A 1 197 ? -2.483 5.238 -17.353 1.00 97.94 197 VAL A N 1
ATOM 1518 C CA . VAL A 1 197 ? -3.738 4.618 -17.784 1.00 97.94 197 VAL A CA 1
ATOM 1519 C C . VAL A 1 197 ? -4.306 5.451 -18.921 1.00 97.94 197 VAL A C 1
ATOM 1521 O O . VAL A 1 197 ? -4.501 6.658 -18.773 1.00 97.94 197 VAL A O 1
ATOM 1524 N N . THR A 1 198 ? -4.549 4.817 -20.061 1.00 96.25 198 THR A N 1
ATOM 1525 C CA . THR A 1 198 ? -4.973 5.480 -21.298 1.00 96.25 198 THR A CA 1
ATOM 1526 C C . THR A 1 198 ? -6.251 4.846 -21.825 1.00 96.25 198 THR A C 1
ATOM 1528 O O . THR A 1 198 ? -6.331 3.624 -21.945 1.00 96.25 198 THR A O 1
ATOM 1531 N N . ASP A 1 199 ? -7.217 5.679 -22.201 1.00 94.69 199 ASP A N 1
ATOM 1532 C CA . ASP A 1 199 ? -8.408 5.249 -22.931 1.00 94.69 199 ASP A CA 1
ATOM 1533 C C . ASP A 1 199 ? -7.982 4.744 -24.325 1.00 94.69 199 ASP A C 1
ATOM 1535 O O . ASP A 1 199 ? -7.375 5.495 -25.098 1.00 94.69 199 ASP A O 1
ATOM 1539 N N . PRO A 1 200 ? -8.256 3.479 -24.679 1.00 92.06 200 PRO A N 1
ATOM 1540 C CA . PRO A 1 200 ? -7.810 2.906 -25.940 1.00 92.06 200 PRO A CA 1
ATOM 1541 C C . PRO A 1 200 ? -8.546 3.460 -27.169 1.00 92.06 200 PRO A C 1
ATOM 1543 O O . PRO A 1 200 ? -8.037 3.321 -28.280 1.00 92.06 200 PRO A O 1
ATOM 1546 N N . ILE A 1 201 ? -9.721 4.071 -26.991 1.00 90.44 201 ILE A N 1
ATOM 1547 C CA .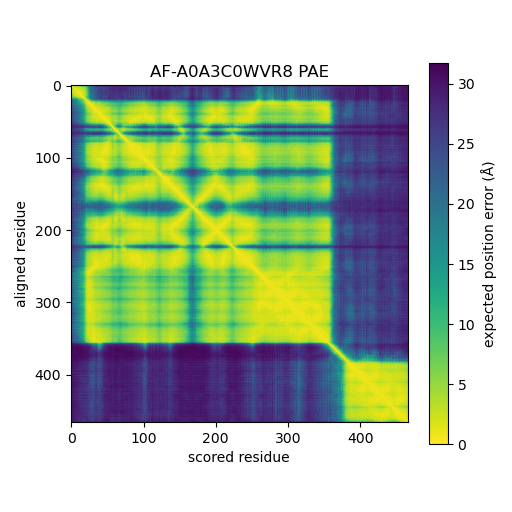 ILE A 1 201 ? -10.546 4.633 -28.064 1.00 90.44 201 ILE A CA 1
ATOM 1548 C C . ILE A 1 201 ? -10.121 6.063 -28.372 1.00 90.44 201 ILE A C 1
ATOM 1550 O O . ILE A 1 201 ? -9.905 6.406 -29.532 1.00 90.44 201 ILE A O 1
ATOM 1554 N N . THR A 1 202 ? -9.995 6.898 -27.340 1.00 90.94 202 THR A N 1
ATOM 1555 C CA . THR A 1 202 ? -9.669 8.325 -27.508 1.00 90.94 202 THR A CA 1
ATOM 1556 C C . THR A 1 202 ? -8.172 8.616 -27.443 1.00 90.94 202 THR A C 1
ATOM 1558 O O . THR A 1 202 ? -7.748 9.720 -27.782 1.00 90.94 202 THR A O 1
ATOM 1561 N N . ASN A 1 203 ? -7.363 7.647 -27.001 1.00 88.88 203 ASN A N 1
ATOM 1562 C CA . ASN A 1 203 ? -5.942 7.806 -26.681 1.00 88.88 203 ASN A CA 1
ATOM 1563 C C . ASN A 1 203 ? -5.666 8.890 -25.618 1.00 88.88 203 ASN A C 1
ATOM 1565 O O . ASN A 1 203 ? -4.547 9.390 -25.489 1.00 88.88 203 ASN A O 1
ATOM 1569 N N . LYS A 1 204 ? -6.686 9.277 -24.846 1.00 93.50 204 LYS A N 1
ATOM 1570 C CA . LYS A 1 204 ? -6.539 10.240 -23.760 1.00 93.50 204 LYS A CA 1
ATOM 1571 C C . LYS A 1 204 ? -5.936 9.545 -22.542 1.00 93.50 204 LYS A C 1
ATOM 1573 O O . LYS A 1 204 ? -6.422 8.499 -22.112 1.00 93.50 204 LYS A O 1
ATOM 1578 N N . VAL A 1 205 ? -4.909 10.154 -21.951 1.00 95.94 205 VAL A N 1
ATOM 1579 C CA . VAL A 1 205 ? -4.389 9.728 -20.645 1.00 95.94 205 VAL A CA 1
ATOM 1580 C C . VAL A 1 205 ? -5.434 10.062 -19.583 1.00 95.94 205 VAL A C 1
ATOM 1582 O O . VAL A 1 205 ? -5.771 11.228 -19.379 1.00 95.94 205 VAL A O 1
ATOM 1585 N N . ILE A 1 206 ? -5.957 9.029 -18.932 1.00 96.06 206 ILE A N 1
ATOM 1586 C CA . ILE A 1 206 ? -6.929 9.131 -17.841 1.00 96.06 206 ILE A CA 1
ATOM 1587 C C . ILE A 1 206 ? -6.199 9.455 -16.539 1.00 96.06 206 ILE A C 1
ATOM 1589 O O . ILE A 1 206 ? -6.610 10.344 -15.796 1.00 96.06 206 ILE A O 1
ATOM 1593 N N . ALA A 1 207 ? -5.088 8.761 -16.285 1.00 97.19 207 ALA A N 1
ATOM 1594 C CA . ALA A 1 207 ? -4.272 8.956 -15.097 1.00 97.19 207 ALA A CA 1
ATOM 1595 C C . ALA A 1 207 ? -2.786 8.728 -15.392 1.00 97.19 207 ALA A C 1
ATOM 1597 O O . ALA A 1 207 ? -2.427 7.880 -16.209 1.00 97.19 207 ALA A O 1
ATOM 1598 N N . SER A 1 208 ? -1.928 9.465 -14.684 1.00 97.50 208 SER A N 1
ATOM 1599 C CA . SER A 1 208 ? -0.499 9.174 -14.562 1.00 97.50 208 SER A CA 1
ATOM 1600 C C . SER A 1 208 ? -0.096 9.244 -13.091 1.00 97.50 208 SER A C 1
ATOM 1602 O O . SER A 1 208 ? -0.465 10.187 -12.381 1.00 97.50 208 SER A O 1
ATOM 1604 N N . LYS A 1 209 ? 0.625 8.227 -12.623 1.00 98.12 209 LYS A N 1
ATOM 1605 C CA . LYS A 1 209 ? 1.127 8.111 -11.251 1.00 98.12 209 LYS A CA 1
ATOM 1606 C C . LYS A 1 209 ? 2.559 7.612 -11.264 1.00 98.12 209 LYS A C 1
ATOM 1608 O O . LYS A 1 209 ? 3.011 6.992 -12.218 1.00 98.12 209 LYS A O 1
ATOM 1613 N N . LYS A 1 210 ? 3.273 7.892 -10.182 1.00 98.12 210 LYS A N 1
ATOM 1614 C CA . LYS A 1 210 ? 4.653 7.464 -9.991 1.00 98.12 210 LYS A CA 1
ATOM 1615 C C . LYS A 1 210 ? 4.792 6.795 -8.642 1.00 98.12 210 LYS A C 1
ATOM 1617 O O . LYS A 1 210 ? 4.196 7.246 -7.665 1.00 98.12 210 LYS A O 1
ATOM 1622 N N . ALA A 1 211 ? 5.614 5.762 -8.594 1.00 98.31 211 ALA A N 1
ATOM 1623 C CA . ALA A 1 211 ? 6.056 5.155 -7.356 1.00 98.31 211 ALA A CA 1
ATOM 1624 C C . ALA A 1 211 ? 7.572 5.005 -7.392 1.00 98.31 211 ALA A C 1
ATOM 1626 O O . ALA A 1 211 ? 8.166 4.743 -8.437 1.00 98.31 211 ALA A O 1
ATOM 1627 N N . SER A 1 212 ? 8.190 5.190 -6.233 1.00 98.31 212 SER A N 1
ATOM 1628 C CA . SER A 1 212 ? 9.633 5.091 -6.083 1.00 98.31 212 SER A CA 1
ATOM 1629 C C . SER A 1 212 ? 10.015 4.237 -4.888 1.00 98.31 212 SER A C 1
ATOM 1631 O O . SER A 1 212 ? 9.237 4.070 -3.936 1.00 98.31 212 SER A O 1
ATOM 1633 N N . ASP A 1 213 ? 11.248 3.755 -4.918 1.00 98.38 213 ASP A N 1
ATOM 1634 C CA . ASP A 1 213 ? 11.891 3.114 -3.783 1.00 98.38 213 ASP A CA 1
ATOM 1635 C C . ASP A 1 213 ? 13.333 3.601 -3.630 1.00 98.38 213 ASP A C 1
ATOM 1637 O O . ASP A 1 213 ? 13.952 4.081 -4.586 1.00 98.38 213 ASP A O 1
ATOM 1641 N N . LYS A 1 214 ? 13.856 3.509 -2.407 1.00 97.44 214 LYS A N 1
ATOM 1642 C CA . LYS A 1 214 ? 15.214 3.932 -2.067 1.00 97.44 214 LYS A CA 1
ATOM 1643 C C . LYS A 1 214 ? 15.874 2.905 -1.159 1.00 97.44 214 LYS A C 1
ATOM 1645 O O . LYS A 1 214 ? 15.395 2.643 -0.062 1.00 97.44 214 LYS A O 1
ATOM 1650 N N . TYR A 1 215 ? 17.040 2.432 -1.575 1.00 97.12 215 TYR A N 1
ATOM 1651 C CA . TYR A 1 215 ? 17.900 1.566 -0.781 1.00 97.12 215 TYR A CA 1
ATOM 1652 C C . TYR A 1 215 ? 19.164 2.323 -0.369 1.00 97.12 215 TYR A C 1
ATOM 1654 O O . TYR A 1 215 ? 19.722 3.081 -1.160 1.00 97.12 215 TYR A O 1
ATOM 1662 N N . SER A 1 216 ? 19.615 2.134 0.870 1.00 96.19 216 SER A N 1
ATOM 1663 C CA . SER A 1 216 ? 20.891 2.665 1.350 1.00 96.19 216 SER A CA 1
ATOM 1664 C C . SER A 1 216 ? 21.574 1.649 2.253 1.00 96.19 216 SER A C 1
ATOM 1666 O O . SER A 1 216 ? 20.932 1.042 3.109 1.00 96.19 216 SER A O 1
ATOM 1668 N N . THR A 1 217 ? 22.875 1.468 2.058 1.00 95.12 217 THR A N 1
ATOM 1669 C CA . THR A 1 217 ? 23.703 0.576 2.867 1.00 95.12 217 THR A CA 1
ATOM 1670 C C . THR A 1 217 ? 25.072 1.183 3.121 1.00 95.12 217 THR A C 1
ATOM 1672 O O . THR A 1 217 ? 25.574 1.977 2.322 1.00 95.12 217 THR A O 1
ATOM 1675 N N . SER A 1 218 ? 25.673 0.792 4.242 1.00 93.25 218 SER A N 1
ATOM 1676 C CA . SER A 1 218 ? 27.043 1.130 4.605 1.00 93.25 218 SER A CA 1
ATOM 1677 C C . SER A 1 218 ? 27.752 -0.122 5.101 1.00 93.25 218 SER A C 1
ATOM 1679 O O . SER A 1 218 ? 27.221 -0.847 5.946 1.00 93.25 218 SER A O 1
ATOM 1681 N N . LYS A 1 219 ? 28.942 -0.395 4.572 1.00 92.31 219 LYS A N 1
ATOM 1682 C CA . LYS A 1 219 ? 29.714 -1.597 4.892 1.00 92.31 219 LYS A CA 1
ATOM 1683 C C . LYS A 1 219 ? 31.189 -1.258 5.024 1.00 92.31 219 LYS A C 1
ATOM 1685 O O . LYS A 1 219 ? 31.772 -0.628 4.145 1.00 92.31 219 LYS A O 1
ATOM 1690 N N . TYR A 1 220 ? 31.810 -1.760 6.088 1.00 90.31 220 TYR A N 1
ATOM 1691 C CA . TYR A 1 220 ? 33.259 -1.702 6.241 1.00 90.31 220 TYR A CA 1
ATOM 1692 C C . TYR A 1 220 ? 33.949 -2.473 5.117 1.00 90.31 220 TYR A C 1
ATOM 1694 O O . TYR A 1 220 ? 33.652 -3.647 4.882 1.00 90.31 220 TYR A O 1
ATOM 1702 N N . VAL A 1 221 ? 34.903 -1.824 4.455 1.00 86.94 221 VAL A N 1
ATOM 1703 C CA . VAL A 1 221 ? 35.722 -2.429 3.405 1.00 86.94 221 VAL A CA 1
ATOM 1704 C C . VAL A 1 221 ? 37.177 -2.485 3.856 1.00 86.94 221 VAL A C 1
ATOM 1706 O O . VAL A 1 221 ? 37.723 -1.532 4.414 1.00 86.94 221 VAL A O 1
ATOM 1709 N N . SER A 1 222 ? 37.801 -3.649 3.675 1.00 74.12 222 SER A N 1
ATOM 1710 C CA . SER A 1 222 ? 39.202 -3.858 4.033 1.00 74.12 222 SER A CA 1
ATOM 1711 C C . SER A 1 222 ? 40.131 -3.110 3.080 1.00 74.12 222 SER A C 1
ATOM 1713 O O . SER A 1 222 ? 39.834 -2.957 1.898 1.00 74.12 222 SER A O 1
ATOM 1715 N N . TYR A 1 223 ? 41.290 -2.702 3.592 1.00 67.81 223 TYR A N 1
ATOM 1716 C CA . TYR A 1 223 ? 42.339 -2.028 2.829 1.00 67.81 223 TYR A CA 1
ATOM 1717 C C . TYR A 1 223 ? 42.787 -2.842 1.595 1.00 67.81 223 TYR A C 1
ATOM 1719 O O . TYR A 1 223 ? 43.172 -4.003 1.739 1.00 67.81 223 TYR A O 1
ATOM 1727 N N . GLY A 1 224 ? 42.764 -2.236 0.400 1.00 65.06 224 GLY A N 1
ATOM 1728 C CA . GLY A 1 224 ? 43.205 -2.846 -0.864 1.00 65.06 224 GLY A CA 1
ATOM 1729 C C . GLY A 1 224 ? 42.475 -2.292 -2.096 1.00 65.06 224 GLY A C 1
ATOM 1730 O O . GLY A 1 224 ? 41.576 -1.470 -1.959 1.00 65.06 224 GLY A O 1
ATOM 1731 N N . ALA A 1 225 ? 42.857 -2.732 -3.300 1.00 63.88 225 ALA A N 1
ATOM 1732 C CA . ALA A 1 225 ? 42.086 -2.468 -4.518 1.00 63.88 225 ALA A CA 1
ATOM 1733 C C . ALA A 1 225 ? 40.877 -3.416 -4.581 1.00 63.88 225 ALA A C 1
ATOM 1735 O O . ALA A 1 225 ? 41.049 -4.629 -4.459 1.00 63.88 225 ALA A O 1
ATOM 1736 N N . GLY A 1 226 ? 39.667 -2.883 -4.766 1.00 77.81 226 GLY A N 1
ATOM 1737 C CA . GLY A 1 226 ? 38.433 -3.677 -4.768 1.00 77.81 226 GLY A CA 1
ATOM 1738 C C . GLY A 1 226 ? 37.401 -3.223 -5.799 1.00 77.81 226 GLY A C 1
ATOM 1739 O O . GLY A 1 226 ? 37.591 -2.227 -6.501 1.00 77.81 226 GLY A O 1
ATOM 1740 N N . ARG A 1 227 ? 36.288 -3.956 -5.878 1.00 83.31 227 ARG A N 1
ATOM 1741 C CA . ARG A 1 227 ? 35.080 -3.558 -6.613 1.00 83.31 227 ARG A CA 1
ATOM 1742 C C . ARG A 1 227 ? 33.922 -3.400 -5.634 1.00 83.31 227 ARG A C 1
ATOM 1744 O O . ARG A 1 227 ? 33.889 -4.135 -4.648 1.00 83.31 227 ARG A O 1
ATOM 1751 N N . SER A 1 228 ? 33.006 -2.468 -5.896 1.00 87.00 228 SER A N 1
ATOM 1752 C CA . SER A 1 228 ? 31.755 -2.413 -5.135 1.00 87.00 228 SER A CA 1
ATOM 1753 C C . SER A 1 228 ? 30.893 -3.653 -5.395 1.00 87.00 228 SER A C 1
ATOM 1755 O O . SER A 1 228 ? 31.029 -4.325 -6.424 1.00 87.00 228 SER A O 1
ATOM 1757 N N . ASP A 1 229 ? 30.039 -3.978 -4.425 1.00 89.12 229 ASP A N 1
ATOM 1758 C CA . ASP A 1 229 ? 29.092 -5.086 -4.528 1.00 89.12 229 ASP A CA 1
ATOM 1759 C C . ASP A 1 229 ? 27.996 -4.732 -5.558 1.00 89.12 229 ASP A C 1
ATOM 1761 O O . ASP A 1 229 ? 27.572 -3.575 -5.653 1.00 89.12 229 ASP A O 1
ATOM 1765 N N . SER A 1 230 ? 27.531 -5.722 -6.331 1.00 89.56 230 SER A N 1
ATOM 1766 C CA . SER A 1 230 ? 26.388 -5.538 -7.239 1.00 89.56 230 SER A CA 1
ATOM 1767 C C . SER A 1 230 ? 25.112 -5.261 -6.448 1.00 89.56 230 SER A C 1
ATOM 1769 O O . SER A 1 230 ? 24.851 -5.921 -5.440 1.00 89.56 230 SER A O 1
ATOM 1771 N N . LEU A 1 231 ? 24.290 -4.334 -6.941 1.00 92.19 231 LEU A N 1
ATOM 1772 C CA . LEU A 1 231 ? 22.952 -4.063 -6.412 1.00 92.19 231 LEU A CA 1
ATOM 1773 C C . LEU A 1 231 ? 21.832 -4.561 -7.333 1.00 92.19 231 LEU A C 1
ATOM 1775 O O . LEU A 1 231 ? 20.689 -4.165 -7.152 1.00 92.19 231 LEU A O 1
ATOM 1779 N N . GLU A 1 232 ? 22.124 -5.426 -8.304 1.00 92.50 232 GLU A N 1
ATOM 1780 C CA . GLU A 1 232 ? 21.126 -5.954 -9.250 1.00 92.50 232 GLU A CA 1
ATOM 1781 C C . GLU A 1 232 ? 19.916 -6.586 -8.548 1.00 92.50 232 GLU A C 1
ATOM 1783 O O . GLU A 1 232 ? 18.801 -6.099 -8.710 1.00 92.50 232 GLU A O 1
ATOM 1788 N N . SER A 1 233 ? 20.135 -7.549 -7.647 1.00 95.00 233 SER A N 1
ATOM 1789 C CA . SER A 1 233 ? 19.040 -8.149 -6.867 1.00 95.00 233 SER A CA 1
ATOM 1790 C C . SER A 1 233 ? 18.319 -7.142 -5.964 1.00 95.00 233 SER A C 1
ATOM 1792 O O . SER A 1 233 ? 17.168 -7.347 -5.594 1.00 95.00 233 SER A O 1
ATOM 1794 N N . LYS A 1 234 ? 18.982 -6.038 -5.590 1.00 96.00 234 LYS A N 1
ATOM 1795 C CA . LYS A 1 234 ? 18.346 -4.956 -4.825 1.00 96.00 234 LYS A CA 1
ATOM 1796 C C . LYS A 1 234 ? 17.483 -4.069 -5.710 1.00 96.00 234 LYS A C 1
ATOM 1798 O O . LYS A 1 234 ? 16.432 -3.636 -5.255 1.00 96.00 234 LYS A O 1
ATOM 1803 N N . PHE A 1 235 ? 17.874 -3.836 -6.960 1.00 95.88 235 PHE A N 1
ATOM 1804 C CA . PHE A 1 235 ? 17.007 -3.185 -7.934 1.00 95.88 235 PHE A CA 1
ATOM 1805 C C . PHE A 1 235 ? 15.763 -4.028 -8.227 1.00 95.88 235 PHE A C 1
ATOM 1807 O O . PHE A 1 235 ? 14.676 -3.463 -8.270 1.00 95.88 235 PHE A O 1
ATOM 1814 N N . GLU A 1 236 ? 15.891 -5.351 -8.357 1.00 97.75 236 GLU A N 1
ATOM 1815 C CA . GLU A 1 236 ? 14.740 -6.259 -8.498 1.00 97.75 236 GLU A CA 1
ATOM 1816 C C . GLU A 1 236 ? 13.792 -6.166 -7.291 1.00 97.75 236 GLU A C 1
ATOM 1818 O O . GLU A 1 236 ? 12.608 -5.897 -7.470 1.00 97.75 236 GLU A O 1
ATOM 1823 N N . GLU A 1 237 ? 14.310 -6.259 -6.060 1.00 98.25 237 GLU A N 1
ATOM 1824 C CA . GLU A 1 237 ? 13.512 -6.113 -4.828 1.00 98.25 237 GLU A CA 1
ATOM 1825 C C . GLU A 1 237 ? 12.793 -4.752 -4.755 1.00 98.25 237 GLU A C 1
ATOM 1827 O O . GLU A 1 237 ? 11.618 -4.660 -4.396 1.00 98.25 237 GLU A O 1
ATOM 1832 N N . MET A 1 238 ? 13.485 -3.673 -5.130 1.00 98.38 238 MET A N 1
ATOM 1833 C CA . MET A 1 238 ? 12.900 -2.334 -5.200 1.00 98.38 238 MET A CA 1
ATOM 1834 C C . MET A 1 238 ? 11.789 -2.251 -6.257 1.00 98.38 238 MET A C 1
ATOM 1836 O O . MET A 1 238 ? 10.762 -1.614 -6.018 1.00 98.38 238 MET A O 1
ATOM 1840 N N . LEU A 1 239 ? 11.971 -2.882 -7.420 1.00 98.50 239 LEU A N 1
ATOM 1841 C CA . LEU A 1 239 ? 10.959 -2.954 -8.477 1.00 98.50 239 LEU A CA 1
ATOM 1842 C C . LEU A 1 239 ? 9.741 -3.770 -8.036 1.00 98.50 239 LEU A C 1
ATOM 1844 O O . LEU A 1 239 ? 8.621 -3.342 -8.306 1.00 98.50 239 LEU A O 1
ATOM 1848 N N . ASP A 1 240 ? 9.934 -4.858 -7.293 1.00 98.56 240 ASP A N 1
ATOM 1849 C CA . ASP A 1 240 ? 8.845 -5.638 -6.701 1.00 98.56 240 ASP A CA 1
ATOM 1850 C C . ASP A 1 240 ? 8.018 -4.786 -5.725 1.00 98.56 240 ASP A C 1
ATOM 1852 O O . ASP A 1 240 ? 6.788 -4.733 -5.807 1.00 98.56 240 ASP A O 1
ATOM 1856 N N . ASN A 1 241 ? 8.684 -4.023 -4.854 1.00 98.19 241 ASN A N 1
ATOM 1857 C CA . ASN A 1 241 ? 8.013 -3.093 -3.942 1.00 98.19 241 ASN A CA 1
ATOM 1858 C C . ASN A 1 241 ? 7.253 -1.988 -4.692 1.00 98.19 241 ASN A C 1
ATOM 1860 O O . ASN A 1 241 ? 6.151 -1.596 -4.294 1.00 98.19 241 ASN A O 1
ATOM 1864 N N . ILE A 1 242 ? 7.846 -1.442 -5.758 1.00 98.62 242 ILE A N 1
ATOM 1865 C CA . ILE A 1 242 ? 7.212 -0.433 -6.616 1.00 98.62 242 ILE A CA 1
ATOM 1866 C C . ILE A 1 242 ? 5.990 -1.023 -7.325 1.00 98.62 242 ILE A C 1
ATOM 1868 O O . ILE A 1 242 ? 4.956 -0.358 -7.388 1.00 98.62 242 ILE A O 1
ATOM 1872 N N . SER A 1 243 ? 6.080 -2.264 -7.799 1.00 98.44 243 SER A N 1
ATOM 1873 C CA . SER A 1 243 ? 4.995 -2.980 -8.471 1.00 98.44 243 SER A CA 1
ATOM 1874 C C . SER A 1 243 ? 3.766 -3.093 -7.569 1.00 98.44 243 SER A C 1
ATOM 1876 O O . SER A 1 243 ? 2.686 -2.633 -7.943 1.00 98.44 243 SER A O 1
ATOM 1878 N N . ILE A 1 244 ? 3.948 -3.558 -6.325 1.00 96.62 244 ILE A N 1
ATOM 1879 C CA . IL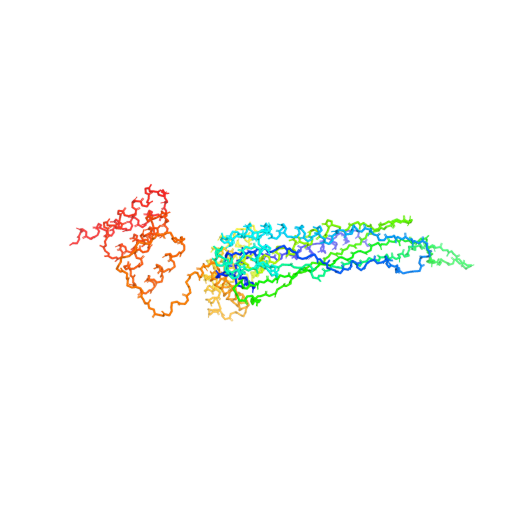E A 1 244 ? 2.869 -3.647 -5.328 1.00 96.62 244 ILE A CA 1
ATOM 1880 C C . ILE A 1 244 ? 2.249 -2.267 -5.056 1.00 96.62 244 ILE A C 1
ATOM 1882 O O . ILE A 1 244 ? 1.025 -2.132 -4.991 1.00 96.62 244 ILE A O 1
ATOM 1886 N N . LYS A 1 245 ? 3.075 -1.217 -4.917 1.00 97.38 245 LYS A N 1
ATOM 1887 C CA . LYS A 1 245 ? 2.587 0.161 -4.715 1.00 97.38 245 LYS A CA 1
ATOM 1888 C C . LYS A 1 245 ? 1.715 0.620 -5.887 1.00 97.38 245 LYS A C 1
ATOM 1890 O O . LYS A 1 245 ? 0.644 1.170 -5.652 1.00 97.38 245 LYS A O 1
ATOM 1895 N N . LEU A 1 246 ? 2.151 0.391 -7.127 1.00 98.00 246 LEU A N 1
ATOM 1896 C CA . LEU A 1 246 ? 1.408 0.780 -8.329 1.00 98.00 246 LEU A CA 1
ATOM 1897 C C . LEU A 1 246 ? 0.120 -0.033 -8.508 1.00 98.00 246 LEU A C 1
ATOM 1899 O O . LEU A 1 246 ? -0.906 0.543 -8.862 1.00 98.00 246 LEU A O 1
ATOM 1903 N N . ALA A 1 247 ? 0.138 -1.335 -8.213 1.00 96.44 247 ALA A N 1
ATOM 1904 C CA . ALA A 1 247 ? -1.066 -2.162 -8.222 1.00 96.44 247 ALA A CA 1
ATOM 1905 C C . ALA A 1 247 ? -2.101 -1.646 -7.207 1.00 96.44 247 ALA A C 1
ATOM 1907 O O . ALA A 1 247 ? -3.251 -1.399 -7.570 1.00 96.44 247 ALA A O 1
ATOM 1908 N N . ASN A 1 248 ? -1.674 -1.357 -5.971 1.00 95.12 248 ASN A N 1
ATOM 1909 C CA . ASN A 1 248 ? -2.533 -0.789 -4.923 1.00 95.12 248 ASN A CA 1
ATOM 1910 C C . ASN A 1 248 ? -3.082 0.607 -5.267 1.00 95.12 248 ASN A C 1
ATOM 1912 O O . ASN A 1 248 ? -4.146 0.980 -4.778 1.00 95.12 248 ASN A O 1
ATOM 1916 N N . MET A 1 249 ? -2.408 1.381 -6.126 1.00 97.00 249 MET A N 1
ATOM 1917 C CA . MET A 1 249 ? -2.956 2.650 -6.625 1.00 97.00 249 MET A CA 1
ATOM 1918 C C . MET A 1 249 ? -4.155 2.453 -7.557 1.00 97.00 249 MET A C 1
ATOM 1920 O O . MET A 1 249 ? -4.929 3.389 -7.723 1.00 97.00 249 MET A O 1
ATOM 1924 N N . MET A 1 250 ? -4.323 1.281 -8.172 1.00 96.69 250 MET A N 1
ATOM 1925 C CA . MET A 1 250 ? -5.386 1.016 -9.151 1.00 96.69 250 MET A CA 1
ATOM 1926 C C . MET A 1 250 ? -6.541 0.177 -8.606 1.00 96.69 250 MET A C 1
ATOM 1928 O O . MET A 1 250 ? -7.571 0.073 -9.269 1.00 96.69 250 MET A O 1
ATOM 1932 N N . ILE A 1 251 ? -6.392 -0.404 -7.414 1.00 95.44 251 ILE A N 1
ATOM 1933 C CA . ILE A 1 251 ? -7.400 -1.283 -6.818 1.00 95.44 251 ILE A CA 1
ATOM 1934 C C . ILE A 1 251 ? -7.755 -0.849 -5.389 1.00 95.44 251 ILE A C 1
ATOM 1936 O O . ILE A 1 251 ? -6.880 -0.400 -4.636 1.00 95.44 251 ILE A O 1
ATOM 1940 N N . PRO A 1 252 ? -9.022 -1.002 -4.977 1.00 95.62 252 PRO A N 1
ATOM 1941 C CA . PRO A 1 252 ? -9.382 -0.933 -3.571 1.00 95.62 252 PRO A CA 1
ATOM 1942 C C . PRO A 1 252 ? -8.617 -1.992 -2.775 1.00 95.62 252 PRO A C 1
ATOM 1944 O O . PRO A 1 252 ? -8.571 -3.159 -3.163 1.00 95.62 252 PRO A O 1
ATOM 1947 N N . HIS A 1 253 ? -8.021 -1.602 -1.654 1.00 92.75 253 HIS A N 1
ATOM 1948 C CA . HIS A 1 253 ? -7.171 -2.489 -0.863 1.00 92.75 253 HIS A CA 1
ATOM 1949 C C . HIS A 1 253 ? -7.327 -2.221 0.630 1.00 92.75 253 HIS A C 1
ATOM 1951 O O . HIS A 1 253 ? -7.700 -1.133 1.066 1.00 92.75 253 HIS A O 1
ATOM 1957 N N . TYR A 1 254 ? -7.033 -3.231 1.444 1.00 92.56 254 TYR A N 1
ATOM 1958 C CA . TYR A 1 254 ? -7.074 -3.073 2.890 1.00 92.56 254 TYR A CA 1
ATOM 1959 C C . TYR A 1 254 ? -5.791 -2.442 3.412 1.00 92.56 254 TYR A C 1
ATOM 1961 O O . TYR A 1 254 ? -4.693 -2.946 3.176 1.00 92.56 254 TYR A O 1
ATOM 1969 N N . THR A 1 255 ? -5.946 -1.381 4.195 1.00 91.44 255 THR A N 1
ATOM 1970 C CA . THR A 1 255 ? -4.863 -0.792 4.978 1.00 91.44 255 THR A CA 1
ATOM 1971 C C . THR A 1 255 ? -5.020 -1.162 6.444 1.00 91.44 255 THR A C 1
ATOM 1973 O O . THR A 1 255 ? -6.132 -1.324 6.953 1.00 91.44 255 THR A O 1
ATOM 1976 N N . TYR A 1 256 ? -3.887 -1.323 7.123 1.00 92.50 256 TYR A N 1
ATOM 1977 C CA . TYR A 1 256 ? -3.843 -1.661 8.539 1.00 92.50 256 TYR A CA 1
ATOM 1978 C C . TYR A 1 256 ? -3.237 -0.508 9.320 1.00 92.50 256 TYR A C 1
ATOM 1980 O O . TYR A 1 256 ? -2.249 0.083 8.882 1.00 92.50 256 TYR A O 1
ATOM 1988 N N . ARG A 1 257 ? -3.816 -0.199 10.479 1.00 92.69 257 ARG A N 1
ATOM 1989 C CA . ARG A 1 257 ? -3.281 0.804 11.403 1.00 92.69 257 ARG A CA 1
ATOM 1990 C C . ARG A 1 257 ? -3.328 0.277 12.820 1.00 92.69 257 ARG A C 1
ATOM 1992 O O . ARG A 1 257 ? -4.320 -0.327 13.220 1.00 92.69 257 ARG A O 1
ATOM 1999 N N . GLU A 1 258 ? -2.269 0.533 13.566 1.00 93.38 258 GLU A N 1
ATOM 2000 C CA . GLU A 1 258 ? -2.245 0.304 15.004 1.00 93.38 258 GLU A CA 1
ATOM 2001 C C . GLU A 1 258 ? -2.741 1.569 15.697 1.00 93.38 258 GLU A C 1
ATOM 2003 O O . GLU A 1 258 ? -2.281 2.673 15.402 1.00 93.38 258 GLU A O 1
ATOM 2008 N N . VAL A 1 259 ? -3.732 1.407 16.565 1.00 94.06 259 VAL A N 1
ATOM 2009 C CA . VAL A 1 259 ? -4.335 2.493 17.337 1.00 94.06 259 VAL A CA 1
ATOM 2010 C C . VAL A 1 259 ? -4.260 2.106 18.802 1.00 94.06 259 VAL A C 1
ATOM 2012 O O . VAL A 1 259 ? -4.653 1.002 19.176 1.00 94.06 259 VAL A O 1
ATOM 2015 N N . GLU A 1 260 ? -3.731 2.996 19.629 1.00 95.31 260 GLU A N 1
ATOM 2016 C CA . GLU A 1 260 ? -3.655 2.777 21.070 1.00 95.31 260 GLU A CA 1
ATOM 2017 C C . GLU A 1 260 ? -5.057 2.809 21.690 1.00 95.31 260 GLU A C 1
ATOM 2019 O O . GLU A 1 260 ? -5.887 3.653 21.342 1.00 95.31 260 GLU A O 1
ATOM 2024 N N . VAL A 1 261 ? -5.332 1.887 22.614 1.00 96.31 261 VAL A N 1
ATOM 2025 C CA . VAL A 1 261 ? -6.546 1.969 23.437 1.00 96.31 261 VAL A CA 1
ATOM 2026 C C . VAL A 1 261 ? -6.421 3.122 24.426 1.00 96.31 261 VAL A C 1
ATOM 2028 O O . VAL A 1 261 ? -5.345 3.404 24.950 1.00 96.31 261 VAL A O 1
ATOM 2031 N N . MET A 1 262 ? -7.542 3.761 24.741 1.00 96.69 262 MET A N 1
ATOM 2032 C CA . MET A 1 262 ? -7.594 4.785 25.774 1.00 96.69 262 MET A CA 1
ATOM 2033 C C . MET A 1 262 ? -7.335 4.163 27.150 1.00 96.69 262 MET A C 1
ATOM 2035 O O . MET A 1 262 ? -7.960 3.159 27.514 1.00 96.69 262 MET A O 1
ATOM 2039 N N . ASP A 1 263 ? -6.442 4.776 27.929 1.00 96.31 263 ASP A N 1
ATOM 2040 C CA . ASP A 1 263 ? -6.136 4.387 29.308 1.00 96.31 263 ASP A CA 1
ATOM 2041 C C . ASP A 1 263 ? -7.398 4.283 30.180 1.00 96.31 263 ASP A C 1
ATOM 2043 O O . ASP A 1 263 ? -8.326 5.080 30.051 1.00 96.31 263 ASP A O 1
ATOM 2047 N N . ASN A 1 264 ? -7.399 3.357 31.145 1.00 96.12 264 ASN A N 1
ATOM 2048 C CA . ASN A 1 264 ? -8.470 3.210 32.142 1.00 96.12 264 ASN A CA 1
ATOM 2049 C C . ASN A 1 264 ? -8.416 4.342 33.188 1.00 96.12 264 ASN A C 1
ATOM 2051 O O . ASN A 1 264 ? -8.027 4.123 34.340 1.00 96.12 264 ASN A O 1
ATOM 2055 N N . LYS A 1 265 ? -8.698 5.574 32.755 1.00 94.19 265 LYS A N 1
ATOM 2056 C CA . LYS A 1 265 ? -8.673 6.797 33.566 1.00 94.19 265 LYS A CA 1
ATOM 2057 C C . LYS A 1 265 ? -9.958 7.605 33.307 1.00 94.19 265 LYS A C 1
ATOM 2059 O O . LYS A 1 265 ? -10.155 8.036 32.173 1.00 94.19 265 LYS A O 1
ATOM 2064 N N . PRO A 1 266 ? -10.799 7.859 34.332 1.00 95.00 266 PRO A N 1
ATOM 2065 C CA . PRO A 1 266 ? -10.685 7.375 35.716 1.00 95.00 266 PRO A CA 1
ATOM 2066 C C . PRO A 1 266 ? -10.697 5.841 35.794 1.00 95.00 266 PRO A C 1
ATOM 2068 O O . PRO A 1 266 ? -11.146 5.180 34.876 1.00 95.00 266 PRO A O 1
ATOM 2071 N N . LYS A 1 267 ? -10.158 5.251 36.865 1.00 96.25 267 LYS A N 1
ATOM 2072 C CA . LYS A 1 267 ? -10.062 3.787 36.946 1.00 96.25 267 LYS A CA 1
ATOM 2073 C C . LYS A 1 267 ? -11.440 3.168 37.182 1.00 96.25 267 LYS A C 1
ATOM 2075 O O . LYS A 1 267 ? -12.061 3.447 38.205 1.00 96.25 267 LYS A O 1
ATOM 2080 N N . LEU A 1 268 ? -11.855 2.265 36.297 1.00 96.88 268 LEU A N 1
ATOM 2081 C CA . LEU A 1 268 ? -12.996 1.375 36.496 1.00 96.88 268 LEU A CA 1
ATOM 2082 C C . LEU A 1 268 ? -12.514 -0.079 36.597 1.00 96.88 268 LEU A C 1
ATOM 2084 O O . LEU A 1 268 ? -12.003 -0.638 35.624 1.00 96.88 268 LEU A O 1
ATOM 2088 N N . ASP A 1 269 ? -12.668 -0.705 37.766 1.00 96.56 269 ASP A N 1
ATOM 2089 C CA . ASP A 1 269 ? -12.135 -2.055 38.016 1.00 96.56 269 ASP A CA 1
ATOM 2090 C C . ASP A 1 269 ? -12.778 -3.121 37.114 1.00 96.56 269 ASP A C 1
ATOM 2092 O O . ASP A 1 269 ? -12.076 -3.999 36.611 1.00 96.56 269 ASP A O 1
ATOM 2096 N N . SER A 1 270 ? -14.079 -3.004 36.822 1.00 95.31 270 SER A N 1
ATOM 2097 C CA . SER A 1 270 ? -14.788 -3.929 35.925 1.00 95.31 270 SER A CA 1
ATOM 2098 C C . SER A 1 270 ? -14.273 -3.887 34.482 1.00 95.31 270 SER A C 1
ATOM 2100 O O . SER A 1 270 ? -14.387 -4.879 33.769 1.00 95.31 270 SER A O 1
ATOM 2102 N N . ALA A 1 271 ? -13.658 -2.777 34.057 1.00 96.25 271 ALA A N 1
ATOM 2103 C CA . ALA A 1 271 ? -13.052 -2.661 32.734 1.00 96.25 271 ALA A CA 1
ATOM 2104 C C . ALA A 1 271 ? -11.667 -3.324 32.654 1.00 96.25 271 ALA A C 1
ATOM 2106 O O . ALA A 1 271 ? -11.197 -3.596 31.552 1.00 96.25 271 ALA A O 1
ATOM 2107 N N . GLY A 1 272 ? -11.008 -3.612 33.786 1.00 95.50 272 GLY A N 1
ATOM 2108 C CA . GLY A 1 272 ? -9.643 -4.154 33.817 1.00 95.50 272 GLY A CA 1
ATOM 2109 C C . GLY A 1 272 ? -9.481 -5.436 32.996 1.00 95.50 272 GLY A C 1
ATOM 2110 O O . GLY A 1 272 ? -8.533 -5.553 32.221 1.00 95.50 272 GLY A O 1
ATOM 2111 N N . LEU A 1 273 ? -10.466 -6.335 33.080 1.00 95.69 273 LEU A N 1
ATOM 2112 C CA . LEU A 1 273 ? -10.488 -7.587 32.321 1.00 95.69 273 LEU A CA 1
ATOM 2113 C C . LEU A 1 273 ? -10.488 -7.355 30.798 1.00 95.69 273 LEU A C 1
ATOM 2115 O O . LEU A 1 273 ? -9.837 -8.093 30.063 1.00 95.69 273 LEU A O 1
ATOM 2119 N N . ALA A 1 274 ? -11.167 -6.308 30.317 1.00 97.50 274 ALA A N 1
ATOM 2120 C CA . ALA A 1 274 ? -11.222 -5.986 28.893 1.00 97.50 274 ALA A CA 1
ATOM 2121 C C . ALA A 1 274 ? -9.846 -5.592 28.340 1.00 97.50 274 ALA A C 1
ATOM 2123 O O . ALA A 1 274 ? -9.462 -6.045 27.263 1.00 97.50 274 ALA A O 1
ATOM 2124 N N . TYR A 1 275 ? -9.064 -4.811 29.091 1.00 97.06 275 TYR A N 1
ATOM 2125 C CA . TYR A 1 275 ? -7.697 -4.454 28.696 1.00 97.06 275 TYR A CA 1
ATOM 2126 C C . TYR A 1 275 ? -6.791 -5.680 28.589 1.00 97.06 275 TYR A C 1
ATOM 2128 O O . TYR A 1 275 ? -5.970 -5.761 27.674 1.00 97.06 275 TYR A O 1
ATOM 2136 N N . ASP A 1 276 ? -6.946 -6.649 29.492 1.00 95.12 276 ASP A N 1
ATOM 2137 C CA . ASP A 1 276 ? -6.191 -7.898 29.423 1.00 95.12 276 ASP A CA 1
ATOM 2138 C C . ASP A 1 276 ? -6.633 -8.761 28.236 1.00 95.12 276 ASP A C 1
ATOM 2140 O O . ASP A 1 276 ? -5.785 -9.368 27.581 1.00 95.12 276 ASP A O 1
ATOM 2144 N N . TYR A 1 277 ? -7.918 -8.757 27.870 1.00 97.50 277 TYR A N 1
ATOM 2145 C CA . TYR A 1 277 ? -8.357 -9.373 26.618 1.00 97.50 277 TYR A CA 1
ATOM 2146 C C . TYR A 1 277 ? -7.715 -8.714 25.393 1.00 97.50 277 TYR A C 1
ATOM 2148 O O . TYR A 1 277 ? -7.203 -9.436 24.538 1.00 97.50 277 TYR A O 1
ATOM 2156 N N . VAL A 1 278 ? -7.648 -7.378 25.320 1.00 96.62 278 VAL A N 1
ATOM 2157 C CA . VAL A 1 278 ? -6.996 -6.686 24.189 1.00 96.62 278 VAL A CA 1
ATOM 2158 C C . VAL A 1 278 ? -5.518 -7.061 24.075 1.00 96.62 278 VAL A C 1
ATOM 2160 O O . VAL A 1 278 ? -5.073 -7.415 22.984 1.00 96.62 278 VAL A O 1
ATOM 2163 N N . LYS A 1 279 ? -4.767 -7.058 25.188 1.00 94.81 279 LYS A N 1
ATOM 2164 C CA . LYS A 1 279 ? -3.345 -7.465 25.208 1.00 94.81 279 LYS A CA 1
ATOM 2165 C C . LYS A 1 279 ? -3.118 -8.868 24.646 1.00 94.81 279 LYS A C 1
ATOM 2167 O O . LYS A 1 279 ? -2.079 -9.124 24.049 1.00 94.81 279 LYS A O 1
ATOM 2172 N N . ASN A 1 280 ? -4.083 -9.763 24.848 1.00 93.12 280 ASN A N 1
ATOM 2173 C CA . ASN A 1 280 ? -4.026 -11.153 24.404 1.00 93.12 280 ASN A CA 1
ATOM 2174 C C . ASN A 1 280 ? -4.705 -11.385 23.037 1.00 93.12 280 ASN A C 1
ATOM 2176 O O . ASN A 1 280 ? -4.870 -12.532 22.629 1.00 93.12 280 ASN A O 1
ATOM 2180 N N . GLY A 1 281 ? -5.126 -10.327 22.331 1.00 93.12 281 GLY A N 1
ATOM 2181 C CA . GLY A 1 281 ? -5.793 -10.423 21.025 1.00 93.12 281 GLY A CA 1
ATOM 2182 C C . GLY A 1 281 ? -7.268 -10.854 21.070 1.00 93.12 281 GLY A C 1
ATOM 2183 O O . GLY A 1 281 ? -7.868 -11.101 20.027 1.00 93.12 281 GLY A O 1
ATOM 2184 N N . GLY A 1 282 ? -7.881 -10.928 22.255 1.00 96.44 282 GLY A N 1
ATOM 2185 C CA . GLY A 1 282 ? -9.291 -11.279 22.461 1.00 96.44 282 GLY A CA 1
ATOM 2186 C C . GLY A 1 282 ? -10.244 -10.114 22.184 1.00 96.44 282 GLY A C 1
ATOM 2187 O O . GLY A 1 282 ? -10.906 -9.624 23.096 1.00 96.44 282 GLY A O 1
ATOM 2188 N N . TYR A 1 283 ? -10.298 -9.623 20.942 1.00 96.88 283 TYR A N 1
ATOM 2189 C CA . TYR A 1 283 ? -11.045 -8.401 20.596 1.00 96.88 283 TYR A CA 1
ATOM 2190 C C . TYR A 1 283 ? -12.561 -8.520 20.797 1.00 96.88 283 TYR A C 1
ATOM 2192 O O . TYR A 1 283 ? -13.189 -7.553 21.218 1.00 96.88 283 TYR A O 1
ATOM 2200 N N . VAL A 1 284 ? -13.146 -9.695 20.551 1.00 97.12 284 VAL A N 1
ATOM 2201 C CA . VAL A 1 284 ? -14.589 -9.928 20.739 1.00 97.12 284 VAL A CA 1
ATOM 2202 C C . VAL A 1 284 ? -14.954 -9.876 22.225 1.00 97.12 284 VAL A C 1
ATOM 2204 O O . VAL A 1 284 ? -15.857 -9.142 22.612 1.00 97.12 284 VAL A O 1
ATOM 2207 N N . GLN A 1 285 ? -14.197 -10.577 23.070 1.00 97.69 285 GLN A N 1
ATOM 2208 C CA . GLN A 1 285 ? -14.413 -10.602 24.519 1.00 97.69 285 GLN A CA 1
ATOM 2209 C C . GLN A 1 285 ? -14.164 -9.224 25.142 1.00 97.69 285 GLN A C 1
ATOM 2211 O O . GLN A 1 285 ? -14.929 -8.767 25.989 1.00 97.69 285 GLN A O 1
ATOM 2216 N N . ALA A 1 286 ? -13.110 -8.530 24.699 1.00 98.12 286 ALA A N 1
ATOM 2217 C CA . ALA A 1 286 ? -12.838 -7.163 25.126 1.00 98.12 286 ALA A CA 1
ATOM 2218 C C . ALA A 1 286 ? -13.994 -6.218 24.768 1.00 98.12 286 ALA A C 1
ATOM 2220 O O . ALA A 1 286 ? -14.403 -5.418 25.609 1.00 98.12 286 ALA A O 1
ATOM 2221 N N . LEU A 1 287 ? -14.535 -6.327 23.549 1.00 98.31 287 LEU A N 1
ATOM 2222 C CA . LEU A 1 287 ? -15.655 -5.512 23.087 1.00 98.31 287 LEU A CA 1
ATOM 2223 C C . LEU A 1 287 ? -16.889 -5.704 23.974 1.00 98.31 287 LEU A C 1
ATOM 2225 O O . LEU A 1 287 ? -17.481 -4.713 24.394 1.00 98.31 287 LEU A O 1
ATOM 2229 N N . GLU A 1 288 ? -17.261 -6.946 24.285 1.00 98.06 288 GLU A N 1
ATOM 2230 C CA . GLU A 1 288 ? -18.412 -7.241 25.148 1.00 98.06 288 GLU A CA 1
ATOM 2231 C C . GLU A 1 288 ? -18.274 -6.581 26.526 1.00 98.06 288 GLU A C 1
ATOM 2233 O O . GLU A 1 288 ? -19.184 -5.884 26.980 1.00 98.06 288 GLU A O 1
ATOM 2238 N N . VAL A 1 289 ? -17.109 -6.727 27.168 1.00 98.31 289 VAL A N 1
ATOM 2239 C CA . VAL A 1 289 ? -16.859 -6.158 28.501 1.00 98.31 289 VAL A CA 1
ATOM 2240 C C . VAL A 1 289 ? -16.815 -4.629 28.462 1.00 98.31 289 VAL A C 1
ATOM 2242 O O . VAL A 1 289 ? -17.411 -3.974 29.322 1.00 98.31 289 VAL A O 1
ATOM 2245 N N . PHE A 1 290 ? -16.141 -4.034 27.472 1.00 98.62 290 PHE A N 1
ATOM 2246 C CA . PHE A 1 290 ? -16.099 -2.579 27.325 1.00 98.62 290 PHE A CA 1
ATOM 2247 C C . PHE A 1 290 ? -17.485 -1.997 27.045 1.00 98.62 290 PHE A C 1
ATOM 2249 O O . PHE A 1 290 ? -17.866 -1.013 27.680 1.00 98.62 290 PHE A O 1
ATOM 2256 N N . LYS A 1 291 ? -18.268 -2.625 26.164 1.00 98.44 291 LYS A N 1
ATOM 2257 C CA . LYS A 1 291 ? -19.631 -2.191 25.852 1.00 98.44 291 LYS A CA 1
ATOM 2258 C C . LYS A 1 291 ? -20.536 -2.267 27.087 1.00 98.44 291 LYS A C 1
ATOM 2260 O O . LYS A 1 291 ? -21.192 -1.280 27.400 1.00 98.44 291 LYS A O 1
ATOM 2265 N N . ALA A 1 292 ? -20.480 -3.356 27.857 1.00 98.19 292 ALA A N 1
ATOM 2266 C CA . ALA A 1 292 ? -21.236 -3.482 29.105 1.00 98.19 292 ALA A CA 1
ATOM 2267 C C . ALA A 1 292 ? -20.837 -2.419 30.148 1.00 98.19 292 ALA A C 1
ATOM 2269 O O . ALA A 1 292 ? -21.693 -1.807 30.787 1.00 98.19 292 ALA A O 1
ATOM 2270 N N . CYS A 1 293 ? -19.535 -2.145 30.303 1.00 98.12 293 CYS A N 1
ATOM 2271 C CA . CYS A 1 293 ? -19.067 -1.078 31.192 1.00 98.12 293 CYS A CA 1
ATOM 2272 C C . CYS A 1 293 ? -19.558 0.302 30.733 1.00 98.12 293 CYS A C 1
ATOM 2274 O O . CYS A 1 293 ? -19.976 1.112 31.558 1.00 98.12 293 CYS A O 1
ATOM 2276 N N . TRP A 1 294 ? -19.524 0.575 29.427 1.00 98.31 294 TRP A N 1
ATOM 2277 C CA . TRP A 1 294 ? -20.057 1.812 28.863 1.00 98.31 294 TRP A CA 1
ATOM 2278 C C . TRP A 1 294 ? -21.554 1.967 29.155 1.00 98.31 294 TRP A C 1
ATOM 2280 O O . TRP A 1 294 ? -21.966 2.996 29.683 1.00 98.31 294 TRP A O 1
ATOM 2290 N N . GLU A 1 295 ? -22.354 0.940 28.876 1.00 97.94 295 GLU A N 1
ATOM 2291 C CA . GLU A 1 295 ? -23.807 0.963 29.065 1.00 97.94 295 GLU A CA 1
ATOM 2292 C C . GLU A 1 295 ? -24.206 1.228 30.523 1.00 97.94 295 GLU A C 1
ATOM 2294 O O . GLU A 1 295 ? -25.127 2.008 30.770 1.00 97.94 295 GLU A O 1
ATOM 2299 N N . VAL A 1 296 ? -23.486 0.636 31.483 1.00 97.62 296 VAL A N 1
ATOM 2300 C CA . VAL A 1 296 ? -23.801 0.743 32.917 1.00 97.62 296 VAL A CA 1
ATOM 2301 C C . VAL A 1 296 ? -23.286 2.037 33.541 1.00 97.62 296 VAL A C 1
ATOM 2303 O O . VAL A 1 296 ? -24.007 2.676 34.305 1.00 97.62 296 VAL A O 1
ATOM 2306 N N . SER A 1 297 ? -22.034 2.414 33.277 1.00 97.00 297 SER A N 1
ATOM 2307 C CA . SER A 1 297 ? -21.364 3.473 34.043 1.00 97.00 297 SER A CA 1
ATOM 2308 C C . SER A 1 297 ? -21.022 4.715 33.230 1.00 97.00 297 SER A C 1
ATOM 2310 O O . SER A 1 297 ? -20.422 5.634 33.784 1.00 97.00 297 SER A O 1
ATOM 2312 N N . LYS A 1 298 ? -21.319 4.729 31.923 1.00 97.44 298 LYS A N 1
ATOM 2313 C CA . LYS A 1 298 ? -20.936 5.809 30.995 1.00 97.44 298 LYS A CA 1
ATOM 2314 C C . LYS A 1 298 ? -19.444 6.145 31.072 1.00 97.44 298 LYS A C 1
ATOM 2316 O O . LYS A 1 298 ? -19.017 7.291 30.968 1.00 97.44 298 LYS A O 1
ATOM 2321 N N . HIS A 1 299 ? -18.630 5.109 31.282 1.00 97.81 299 HIS A N 1
ATOM 2322 C CA . HIS A 1 299 ? -17.185 5.237 31.409 1.00 97.81 299 HIS A CA 1
ATOM 2323 C C . HIS A 1 299 ? -16.547 5.491 30.039 1.00 97.81 299 HIS A C 1
ATOM 2325 O O . HIS A 1 299 ? -16.491 4.585 29.205 1.00 97.81 299 HIS A O 1
ATOM 2331 N N . VAL A 1 300 ? -16.066 6.719 29.814 1.00 98.12 300 VAL A N 1
ATOM 2332 C CA . VAL A 1 300 ? -15.567 7.198 28.510 1.00 98.12 300 VAL A CA 1
ATOM 2333 C C . VAL A 1 300 ? -14.511 6.271 27.888 1.00 98.12 300 VAL A C 1
ATOM 2335 O O . VAL A 1 300 ? -14.725 5.867 26.744 1.00 98.12 300 VAL A O 1
ATOM 2338 N N . PRO A 1 301 ? -13.444 5.829 28.595 1.00 98.31 301 PRO A N 1
ATOM 2339 C CA . PRO A 1 301 ? -12.484 4.885 28.017 1.00 98.31 301 PRO A CA 1
ATOM 2340 C C . PRO A 1 301 ? -13.113 3.570 27.554 1.00 98.31 301 PRO A C 1
ATOM 2342 O O . PRO A 1 301 ? -12.688 3.006 26.550 1.00 98.31 301 PRO A O 1
ATOM 2345 N N . SER A 1 302 ? -14.150 3.083 28.244 1.00 98.56 302 SER A N 1
ATOM 2346 C CA . SER A 1 302 ? -14.850 1.867 27.826 1.00 98.56 302 SER A CA 1
ATOM 2347 C C . SER A 1 302 ? -15.645 2.085 26.539 1.00 98.56 302 SER A C 1
ATOM 2349 O O . SER A 1 302 ? -15.559 1.262 25.635 1.00 98.56 302 SER A O 1
ATOM 2351 N N . GLY A 1 303 ? -16.364 3.205 26.419 1.00 98.50 303 GLY A N 1
ATOM 2352 C CA . GLY A 1 303 ? -17.083 3.556 25.189 1.00 98.50 303 GLY A CA 1
ATOM 2353 C C . GLY A 1 303 ? -16.139 3.768 24.001 1.00 98.50 303 GLY A C 1
ATOM 2354 O O . GLY A 1 303 ? -16.359 3.215 22.924 1.00 98.50 303 GLY A O 1
ATOM 2355 N N . TYR A 1 304 ? -15.036 4.490 24.229 1.00 98.56 304 TYR A N 1
ATOM 2356 C CA . TYR A 1 304 ? -13.958 4.692 23.257 1.00 98.56 304 TYR A CA 1
ATOM 2357 C C . TYR A 1 304 ? -13.390 3.356 22.763 1.00 98.56 304 TYR A C 1
ATOM 2359 O O . TYR A 1 304 ? -13.359 3.085 21.562 1.00 98.56 304 TYR A O 1
ATOM 2367 N N . ASN A 1 305 ? -12.953 2.498 23.691 1.00 98.50 305 ASN A N 1
ATOM 2368 C CA . ASN A 1 305 ? -12.291 1.242 23.350 1.00 98.50 305 ASN A CA 1
ATOM 2369 C C . ASN A 1 305 ? -13.257 0.244 22.707 1.00 98.50 305 ASN A C 1
ATOM 2371 O O . ASN A 1 305 ? -12.856 -0.487 21.805 1.00 98.50 305 ASN A O 1
ATOM 2375 N N . ALA A 1 306 ? -14.533 0.243 23.102 1.00 98.62 306 ALA A N 1
ATOM 2376 C CA . ALA A 1 306 ? -15.562 -0.537 22.424 1.00 98.62 306 ALA A CA 1
ATOM 2377 C C . ALA A 1 306 ? -15.735 -0.094 20.960 1.00 98.62 306 ALA A C 1
ATOM 2379 O O . ALA A 1 306 ? -15.700 -0.940 20.070 1.00 98.62 306 ALA A O 1
ATOM 2380 N N . ALA A 1 307 ? -15.848 1.211 20.686 1.00 98.56 307 ALA A N 1
ATOM 2381 C CA . ALA A 1 307 ? -15.954 1.715 19.314 1.00 98.56 307 ALA A CA 1
ATOM 2382 C C . ALA A 1 307 ? -14.713 1.360 18.473 1.00 98.56 307 ALA A C 1
ATOM 2384 O O . ALA A 1 307 ? -14.833 0.886 17.342 1.00 98.56 307 ALA A O 1
ATOM 2385 N N . LEU A 1 308 ? -13.512 1.499 19.043 1.00 98.25 308 LEU A N 1
ATOM 2386 C CA . LEU A 1 308 ? -12.267 1.101 18.382 1.00 98.25 308 LEU A CA 1
ATOM 2387 C C . LEU A 1 308 ?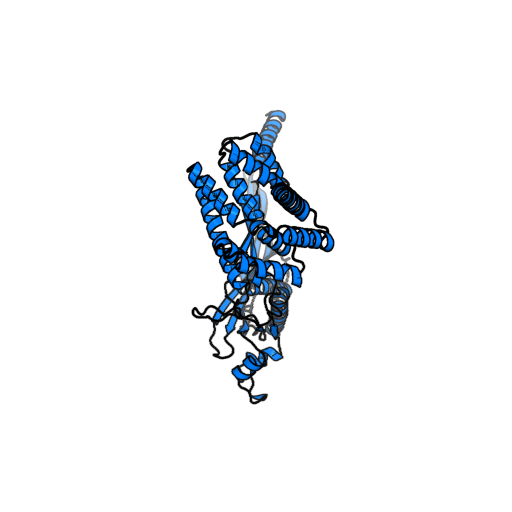 -12.236 -0.401 18.040 1.00 98.25 308 LEU A C 1
ATOM 2389 O O . LEU A 1 308 ? -11.847 -0.783 16.936 1.00 98.25 308 LEU A O 1
ATOM 2393 N N . LEU A 1 309 ? -12.671 -1.265 18.961 1.00 98.06 309 LEU A N 1
ATOM 2394 C CA . LEU A 1 309 ? -12.726 -2.710 18.725 1.00 98.06 309 LEU A CA 1
ATOM 2395 C C . LEU A 1 309 ? -13.807 -3.098 17.710 1.00 98.06 309 LEU A C 1
ATOM 2397 O O . LEU A 1 309 ? -13.577 -4.007 16.915 1.00 98.06 309 LEU A O 1
ATOM 2401 N N . MET A 1 310 ? -14.951 -2.404 17.677 1.00 98.25 310 MET A N 1
ATOM 2402 C CA . MET A 1 310 ? -15.950 -2.583 16.615 1.00 98.25 310 MET A CA 1
ATOM 2403 C C . MET A 1 310 ? -15.333 -2.327 15.238 1.00 98.25 310 MET A C 1
ATOM 2405 O O . MET A 1 310 ? -15.492 -3.146 14.333 1.00 98.25 310 MET A O 1
ATOM 2409 N N . HIS A 1 311 ? -14.556 -1.249 15.091 1.00 96.75 311 HIS A N 1
ATOM 2410 C CA . HIS A 1 311 ? -13.838 -0.976 13.847 1.00 96.75 311 HIS A CA 1
ATOM 2411 C C . HIS A 1 311 ? -12.805 -2.058 13.522 1.00 96.75 311 HIS A C 1
ATOM 2413 O O . HIS A 1 311 ? -12.768 -2.546 12.395 1.00 96.75 311 HIS A O 1
ATOM 2419 N N . ALA A 1 312 ? -12.016 -2.504 14.502 1.00 95.06 312 ALA A N 1
ATOM 2420 C CA . ALA A 1 312 ? -11.058 -3.593 14.305 1.00 95.06 312 ALA A CA 1
ATOM 2421 C C . ALA A 1 312 ? -11.714 -4.902 13.822 1.00 95.06 312 ALA A C 1
ATOM 2423 O O . ALA A 1 312 ? -11.093 -5.674 13.092 1.00 95.06 312 ALA A O 1
ATOM 2424 N N . LEU A 1 313 ? -12.980 -5.123 14.183 1.00 95.25 313 LEU A N 1
ATOM 2425 C CA . LEU A 1 313 ? -13.801 -6.260 13.763 1.00 95.25 313 LEU A CA 1
ATOM 2426 C C . LEU A 1 313 ? -14.567 -6.018 12.445 1.00 95.25 313 LEU A C 1
ATOM 2428 O O . LEU A 1 313 ? -15.381 -6.852 12.057 1.00 95.25 313 LEU A O 1
ATOM 2432 N N . GLY A 1 314 ? -14.325 -4.902 11.748 1.00 92.88 314 GLY A N 1
ATOM 2433 C CA . GLY A 1 314 ? -14.968 -4.570 10.471 1.00 92.88 314 GLY A CA 1
ATOM 2434 C C . GLY A 1 314 ? -16.388 -4.008 10.595 1.00 92.88 314 GLY A C 1
ATOM 2435 O O . GLY A 1 314 ? -17.106 -3.941 9.603 1.00 92.88 314 GLY A O 1
ATOM 2436 N N . ARG A 1 315 ? -16.808 -3.596 11.797 1.00 95.62 315 ARG A N 1
ATOM 2437 C CA . ARG A 1 315 ? -18.140 -3.035 12.084 1.00 95.62 315 ARG A CA 1
ATOM 2438 C C . ARG A 1 315 ? -18.066 -1.508 12.138 1.00 95.62 315 ARG A C 1
ATOM 2440 O O . ARG A 1 315 ? -18.333 -0.904 13.175 1.00 95.62 315 ARG A O 1
ATOM 2447 N N . ILE A 1 316 ? -17.616 -0.880 11.046 1.00 95.62 316 ILE A N 1
ATOM 2448 C CA . ILE A 1 316 ? -17.314 0.562 11.031 1.00 95.62 316 ILE A CA 1
ATOM 2449 C C . ILE A 1 316 ? -18.550 1.434 11.284 1.00 95.62 316 ILE A C 1
ATOM 2451 O O . ILE A 1 316 ? -18.446 2.431 11.994 1.00 95.62 316 ILE A O 1
ATOM 2455 N N . ASP A 1 317 ? -19.716 1.060 10.748 1.00 95.44 317 ASP A N 1
ATOM 2456 C CA . ASP A 1 317 ? -20.946 1.834 10.939 1.00 95.44 317 ASP A CA 1
ATOM 2457 C C . ASP A 1 317 ? -21.343 1.850 12.427 1.00 95.44 317 ASP A C 1
ATOM 2459 O O . ASP A 1 317 ? -21.524 2.921 13.004 1.00 95.44 317 ASP A O 1
ATOM 2463 N N . GLU A 1 318 ? -21.336 0.686 13.083 1.00 98.00 318 GLU A N 1
ATOM 2464 C CA . GLU A 1 318 ? -21.614 0.566 14.523 1.00 98.00 318 GLU A CA 1
ATOM 2465 C C . GLU A 1 318 ? -20.559 1.271 15.387 1.00 98.00 318 GLU A C 1
ATOM 2467 O O . GLU A 1 318 ? -20.884 1.863 16.416 1.00 98.00 318 GLU A O 1
ATOM 2472 N N . ALA A 1 319 ? -19.291 1.250 14.964 1.00 98.00 319 ALA A N 1
ATOM 2473 C CA . ALA A 1 319 ? -18.220 1.973 15.640 1.00 98.00 319 ALA A CA 1
ATOM 2474 C C . ALA A 1 319 ? -18.470 3.490 15.634 1.00 98.00 319 ALA A C 1
ATOM 2476 O O . ALA A 1 319 ? -18.302 4.146 16.664 1.00 98.00 319 ALA A O 1
ATOM 2477 N N . VAL A 1 320 ? -18.880 4.049 14.487 1.00 98.00 320 VAL A N 1
ATOM 2478 C CA . VAL A 1 320 ? -19.225 5.474 14.353 1.00 98.00 320 VAL A CA 1
ATOM 2479 C C . VAL A 1 320 ? -20.438 5.819 15.212 1.00 98.00 320 VAL A C 1
ATOM 2481 O O . VAL A 1 320 ? -20.401 6.824 15.920 1.00 98.00 320 VAL A O 1
ATOM 2484 N N . GLU A 1 321 ? -21.486 4.993 15.181 1.00 98.25 321 GLU A N 1
ATOM 2485 C CA . GLU A 1 321 ? -22.691 5.185 15.996 1.00 98.25 321 GLU A CA 1
ATOM 2486 C C . GLU A 1 321 ? -22.371 5.185 17.495 1.00 98.25 321 GLU A C 1
ATOM 2488 O O . GLU A 1 321 ? -22.785 6.094 18.217 1.00 98.25 321 GLU A O 1
ATOM 2493 N N . LEU A 1 322 ? -21.571 4.221 17.963 1.00 98.50 322 LEU A N 1
ATOM 2494 C CA . LEU A 1 322 ? -21.175 4.150 19.366 1.00 98.50 322 LEU A CA 1
ATOM 2495 C C . LEU A 1 322 ? -20.295 5.337 19.769 1.00 98.50 322 LEU A C 1
ATOM 2497 O O . LEU A 1 322 ? -20.547 5.958 20.797 1.00 98.50 322 LEU A O 1
ATOM 2501 N N . ALA A 1 323 ? -19.289 5.696 18.967 1.00 98.44 323 ALA A N 1
ATOM 2502 C CA . ALA A 1 323 ? -18.440 6.851 19.260 1.00 98.44 323 ALA A CA 1
ATOM 2503 C C . ALA A 1 323 ? -19.237 8.170 19.274 1.00 98.44 323 ALA A C 1
ATOM 2505 O O . ALA A 1 323 ? -18.949 9.054 20.083 1.00 98.44 323 ALA A O 1
ATOM 2506 N N . GLN A 1 324 ? -20.258 8.295 18.418 1.00 98.25 324 GLN A N 1
ATOM 2507 C CA . GLN A 1 324 ? -21.180 9.430 18.418 1.00 98.25 324 GLN A CA 1
ATOM 2508 C C . GLN A 1 324 ? -22.031 9.452 19.696 1.00 98.25 324 GLN A C 1
ATOM 2510 O O . GLN A 1 324 ? -22.063 10.480 20.365 1.00 98.25 324 GLN A O 1
ATOM 2515 N N . SER A 1 325 ? -22.625 8.321 20.098 1.00 98.31 325 SER A N 1
ATOM 2516 C CA . SER A 1 325 ? -23.360 8.198 21.371 1.00 98.31 325 SER A CA 1
ATOM 2517 C C . SER A 1 325 ? -22.481 8.557 22.574 1.00 98.31 325 SER A C 1
ATOM 2519 O O . SER A 1 325 ? -22.911 9.319 23.437 1.00 98.31 325 SER A O 1
ATOM 2521 N N . VAL A 1 326 ? -21.224 8.100 22.612 1.00 98.00 326 VAL A N 1
ATOM 2522 C CA . VAL A 1 326 ? -20.277 8.465 23.681 1.00 98.00 326 VAL A CA 1
ATOM 2523 C C . VAL A 1 326 ? -20.037 9.973 23.714 1.00 98.00 326 VAL A C 1
ATOM 2525 O O . VAL A 1 326 ? -20.075 10.573 24.791 1.00 98.00 326 VAL A O 1
ATOM 2528 N N . SER A 1 327 ? -19.821 10.592 22.550 1.00 97.75 327 SER A N 1
ATOM 2529 C CA . SER A 1 327 ? -19.652 12.042 22.418 1.00 97.75 327 SER A CA 1
ATOM 2530 C C . SER A 1 327 ? -20.872 12.813 22.915 1.00 97.75 327 SER A C 1
ATOM 2532 O O . SER A 1 327 ? -20.721 13.749 23.699 1.00 97.75 327 SER A O 1
ATOM 2534 N N . ASP A 1 328 ? -22.065 12.417 22.480 1.00 97.62 328 ASP A N 1
ATOM 2535 C CA . ASP A 1 328 ? -23.310 13.126 22.772 1.00 97.62 328 ASP A CA 1
ATOM 2536 C C . ASP A 1 328 ? -23.712 12.992 24.248 1.00 97.62 328 ASP A C 1
ATOM 2538 O O . ASP A 1 328 ? -24.206 13.946 24.846 1.00 97.62 328 ASP A O 1
ATOM 2542 N N . GLU A 1 329 ? -23.462 11.831 24.861 1.00 97.62 329 GLU A N 1
ATOM 2543 C CA . GLU A 1 329 ? -23.839 11.561 26.252 1.00 97.62 329 GLU A CA 1
ATOM 2544 C C . GLU A 1 329 ? -22.850 12.119 27.284 1.00 97.62 329 GLU A C 1
ATOM 2546 O O . GLU A 1 329 ? -23.254 12.445 28.400 1.00 97.62 329 GLU A O 1
ATOM 2551 N N . THR A 1 330 ? -21.557 12.218 26.951 1.00 97.06 330 THR A N 1
ATOM 2552 C CA . THR A 1 330 ? -20.521 12.626 27.924 1.00 97.06 330 THR A CA 1
ATOM 2553 C C . THR A 1 330 ? -19.954 14.016 27.675 1.00 97.06 330 THR A C 1
ATOM 2555 O O . THR A 1 330 ? -19.428 14.626 28.605 1.00 97.06 330 THR A O 1
ATOM 2558 N N . GLY A 1 331 ? -20.005 14.513 26.434 1.00 94.69 331 GLY A N 1
ATOM 2559 C CA . GLY A 1 331 ? -19.313 15.738 26.029 1.00 94.69 331 GLY A CA 1
ATOM 2560 C C . GLY A 1 331 ? -17.785 15.675 26.179 1.00 94.69 331 GLY A C 1
ATOM 2561 O O . GLY A 1 331 ? -17.134 16.720 26.160 1.00 94.69 331 GLY A O 1
ATOM 2562 N N . ALA A 1 332 ? -17.205 14.482 26.365 1.00 94.25 332 ALA A N 1
ATOM 2563 C CA . ALA A 1 332 ? -15.779 14.311 26.619 1.00 94.25 332 ALA A CA 1
ATOM 2564 C C . ALA A 1 332 ? -14.956 14.629 25.354 1.00 94.25 332 ALA A C 1
ATOM 2566 O O . ALA A 1 332 ? -15.170 13.992 24.322 1.00 94.25 332 ALA A O 1
ATOM 2567 N N . PRO A 1 333 ? -14.006 15.579 25.378 1.00 94.94 333 PRO A N 1
ATOM 2568 C CA . PRO A 1 333 ? -13.251 15.962 24.183 1.00 94.94 333 PRO A CA 1
ATOM 2569 C C . PRO A 1 333 ? -12.350 14.842 23.637 1.00 94.94 333 PRO A C 1
ATOM 2571 O O . PRO A 1 333 ? -12.024 14.842 22.450 1.00 94.94 333 PRO A O 1
ATOM 2574 N N . GLU A 1 334 ? -11.962 13.872 24.466 1.00 93.94 334 GLU A N 1
ATOM 2575 C CA . GLU A 1 334 ? -11.058 12.773 24.115 1.00 93.94 334 GLU A CA 1
ATOM 2576 C C . GLU A 1 334 ? -11.647 11.800 23.079 1.00 93.94 334 GLU A C 1
ATOM 2578 O O . GLU A 1 334 ? -10.892 11.136 22.367 1.00 93.94 334 GLU A O 1
ATOM 2583 N N . ILE A 1 335 ? -12.979 11.725 22.947 1.00 96.38 335 ILE A N 1
ATOM 2584 C CA . ILE A 1 335 ? -13.643 10.868 21.948 1.00 96.38 335 ILE A CA 1
ATOM 2585 C C . ILE A 1 335 ? -13.653 11.492 20.547 1.00 96.38 335 ILE A C 1
ATOM 2587 O O . ILE A 1 335 ? -13.696 10.770 19.550 1.00 96.38 335 ILE A O 1
ATOM 2591 N N . LEU A 1 336 ? -13.586 12.825 20.446 1.00 95.50 336 LEU A N 1
ATOM 2592 C CA . LEU A 1 336 ? -13.748 13.544 19.179 1.00 95.50 336 LEU A CA 1
ATOM 2593 C C . LEU A 1 336 ? -12.692 13.159 18.126 1.00 95.50 336 LEU A C 1
ATOM 2595 O O . LEU A 1 336 ? -13.078 12.954 16.972 1.00 95.50 336 LEU A O 1
ATOM 2599 N N . PRO A 1 337 ? -11.395 12.989 18.469 1.00 95.69 337 PRO A N 1
ATOM 2600 C CA . PRO A 1 337 ? -10.404 12.490 17.519 1.00 95.69 337 PRO A CA 1
ATOM 2601 C C . PRO A 1 337 ? -10.736 11.092 16.984 1.00 95.69 337 PRO A C 1
ATOM 2603 O O . PRO A 1 337 ? -10.607 10.859 15.782 1.00 95.69 337 PRO A O 1
ATOM 2606 N N . LEU A 1 338 ? -11.199 10.169 17.839 1.00 95.69 338 LEU A N 1
ATOM 2607 C CA . LEU A 1 338 ? -11.600 8.827 17.401 1.00 95.69 338 LEU A CA 1
ATOM 2608 C C . LEU A 1 338 ? -12.818 8.900 16.482 1.00 95.69 338 LEU A C 1
ATOM 2610 O O . LEU A 1 338 ? -12.783 8.338 15.394 1.00 95.69 338 LEU A O 1
ATOM 2614 N N . LEU A 1 339 ? -13.864 9.626 16.877 1.00 97.31 339 LEU A N 1
ATOM 2615 C CA . LEU A 1 339 ? -15.075 9.793 16.073 1.00 97.31 339 LEU A CA 1
ATOM 2616 C C . LEU A 1 339 ? -14.771 10.399 14.695 1.00 97.31 339 LEU A C 1
ATOM 2618 O O . LEU A 1 339 ? -15.279 9.919 13.681 1.00 97.31 339 LEU A O 1
ATOM 2622 N N . GLY A 1 340 ? -13.920 11.429 14.644 1.00 94.75 340 GLY A N 1
ATOM 2623 C CA . GLY A 1 340 ? -13.458 12.024 13.390 1.00 94.75 340 GLY A CA 1
ATOM 2624 C C . GLY A 1 340 ? -12.721 11.015 12.505 1.00 94.75 340 GLY A C 1
ATOM 2625 O O . GLY A 1 340 ? -13.016 10.910 11.314 1.00 94.75 340 GLY A O 1
ATOM 2626 N N . ASN A 1 341 ? -11.821 10.223 13.095 1.00 94.56 341 ASN A N 1
ATOM 2627 C CA . ASN A 1 341 ? -11.097 9.167 12.387 1.00 94.56 341 ASN A CA 1
ATOM 2628 C C . ASN A 1 341 ? -12.034 8.071 11.862 1.00 94.56 341 ASN A C 1
ATOM 2630 O O . ASN A 1 341 ? -11.924 7.697 10.696 1.00 94.56 341 ASN A O 1
ATOM 2634 N N . LEU A 1 342 ? -12.979 7.595 12.679 1.00 96.38 342 LEU A N 1
ATOM 2635 C CA . LEU A 1 342 ? -13.946 6.567 12.290 1.00 96.38 342 LEU A CA 1
ATOM 2636 C C . LEU A 1 342 ? -14.853 7.051 11.152 1.00 96.38 342 LEU A C 1
ATOM 2638 O O . LEU A 1 342 ? -15.037 6.330 10.176 1.00 96.38 342 LEU A O 1
ATOM 2642 N N . LYS A 1 343 ? -15.353 8.293 11.203 1.00 96.94 343 LYS A N 1
ATOM 2643 C CA . LYS A 1 343 ? -16.133 8.883 10.096 1.00 96.94 343 LYS A CA 1
ATOM 2644 C C . LYS A 1 343 ? -15.314 8.991 8.808 1.00 96.94 343 LYS A C 1
ATOM 2646 O O . LYS A 1 343 ? -15.823 8.696 7.728 1.00 96.94 343 LYS A O 1
ATOM 2651 N N . ALA A 1 344 ? -14.043 9.383 8.907 1.00 93.31 344 ALA A N 1
ATOM 2652 C CA . ALA A 1 344 ? -13.153 9.428 7.750 1.00 93.31 344 ALA A CA 1
ATOM 2653 C C . ALA A 1 344 ? -12.917 8.025 7.162 1.00 93.31 344 ALA A C 1
ATOM 2655 O O . ALA A 1 344 ? -12.987 7.850 5.948 1.00 93.31 344 ALA A O 1
ATOM 2656 N N . MET A 1 345 ? -12.694 7.019 8.012 1.00 93.75 345 MET A N 1
ATOM 2657 C CA . MET A 1 345 ? -12.543 5.619 7.603 1.00 93.75 345 MET A CA 1
ATOM 2658 C C . MET A 1 345 ? -13.819 5.082 6.950 1.00 93.75 345 MET A C 1
ATOM 2660 O O . MET A 1 345 ? -13.743 4.536 5.857 1.00 93.75 345 MET A O 1
ATOM 2664 N N . GLN A 1 346 ? -14.992 5.326 7.536 1.00 95.81 346 GLN A N 1
ATOM 2665 C CA . GLN A 1 346 ? -16.293 4.965 6.964 1.00 95.81 346 GLN A CA 1
ATOM 2666 C C . GLN A 1 346 ? -16.491 5.560 5.561 1.00 95.81 346 GLN A C 1
ATOM 2668 O O . GLN A 1 346 ? -16.941 4.873 4.645 1.00 95.81 346 GLN A O 1
ATOM 2673 N N . ALA A 1 347 ? -16.134 6.834 5.367 1.00 92.00 347 ALA A N 1
ATOM 2674 C CA . ALA A 1 347 ? -16.217 7.482 4.061 1.00 92.00 347 ALA A CA 1
ATOM 2675 C C . ALA A 1 347 ? -15.268 6.841 3.031 1.00 92.00 347 ALA A C 1
ATOM 2677 O O . ALA A 1 347 ? -15.656 6.654 1.875 1.00 92.00 347 ALA A O 1
ATOM 2678 N N . LEU A 1 348 ? -14.049 6.473 3.448 1.00 92.12 348 LEU A N 1
ATOM 2679 C CA . LEU A 1 348 ? -13.106 5.738 2.602 1.00 92.12 348 LEU A CA 1
ATOM 2680 C C . LEU A 1 348 ? -13.660 4.363 2.219 1.00 92.12 348 LEU A C 1
ATOM 2682 O O . LEU A 1 348 ? -13.662 4.046 1.032 1.00 92.12 348 LEU A O 1
ATOM 2686 N N . GLU A 1 349 ? -14.196 3.594 3.171 1.00 93.25 349 GLU A N 1
ATOM 2687 C CA . GLU A 1 349 ? -14.751 2.265 2.885 1.00 93.25 349 GLU A CA 1
ATOM 2688 C C . GLU A 1 349 ? -15.925 2.339 1.915 1.00 93.25 349 GLU A C 1
ATOM 2690 O O . GLU A 1 349 ? -15.971 1.579 0.952 1.00 93.25 349 GLU A O 1
ATOM 2695 N N . ARG A 1 350 ? -16.838 3.301 2.095 1.00 92.31 350 ARG A N 1
ATOM 2696 C CA . ARG A 1 350 ? -17.955 3.509 1.160 1.00 92.31 350 ARG A CA 1
ATOM 2697 C C . ARG A 1 350 ? -17.460 3.823 -0.248 1.00 92.31 350 ARG A C 1
ATOM 2699 O O . ARG A 1 350 ? -17.924 3.206 -1.204 1.00 92.31 350 ARG A O 1
ATOM 2706 N N . LYS A 1 351 ? -16.481 4.722 -0.385 1.00 91.19 351 LYS A N 1
ATOM 2707 C CA . LYS A 1 351 ? -15.879 5.042 -1.688 1.00 91.19 351 LYS A CA 1
ATOM 2708 C C . LYS A 1 351 ? -15.177 3.825 -2.303 1.00 91.19 351 LYS A C 1
ATOM 2710 O O . LYS A 1 351 ? -15.311 3.564 -3.494 1.00 91.19 351 LYS A O 1
ATOM 2715 N N . ALA A 1 352 ? -14.463 3.049 -1.501 1.00 92.62 352 ALA A N 1
ATOM 2716 C CA . ALA A 1 352 ? -13.798 1.840 -1.961 1.00 92.62 352 ALA A CA 1
ATOM 2717 C C . ALA A 1 352 ? -14.808 0.780 -2.430 1.00 92.62 352 ALA A C 1
ATOM 2719 O O . ALA A 1 352 ? -14.625 0.150 -3.468 1.00 92.62 352 ALA A O 1
ATOM 2720 N N . MET A 1 353 ? -15.924 0.632 -1.713 1.00 90.31 353 MET A N 1
ATOM 2721 C CA . MET A 1 353 ? -17.016 -0.262 -2.091 1.00 90.31 353 MET A CA 1
ATOM 2722 C C . MET A 1 353 ? -17.658 0.149 -3.418 1.00 90.31 353 MET A C 1
ATOM 2724 O O . MET A 1 353 ? -17.910 -0.726 -4.243 1.00 90.31 353 MET A O 1
ATOM 2728 N N . THR A 1 354 ? -17.832 1.450 -3.688 1.00 89.94 354 THR A N 1
ATOM 2729 C CA . THR A 1 354 ? -18.328 1.907 -5.004 1.00 89.94 354 THR A CA 1
ATOM 2730 C C . THR A 1 354 ? -17.388 1.572 -6.160 1.00 89.94 354 THR A C 1
ATOM 2732 O O . THR A 1 354 ? -17.848 1.410 -7.282 1.00 89.94 354 THR A O 1
ATOM 2735 N N . GLN A 1 355 ? -16.087 1.425 -5.894 1.00 90.38 355 GLN A N 1
ATOM 2736 C CA . GLN A 1 355 ? -15.107 0.995 -6.894 1.00 90.38 355 GLN A CA 1
ATOM 2737 C C . GLN A 1 355 ? -15.089 -0.529 -7.063 1.00 90.38 355 GLN A C 1
ATOM 2739 O O . GLN A 1 355 ? -14.773 -1.024 -8.140 1.00 90.38 355 GLN A O 1
ATOM 2744 N N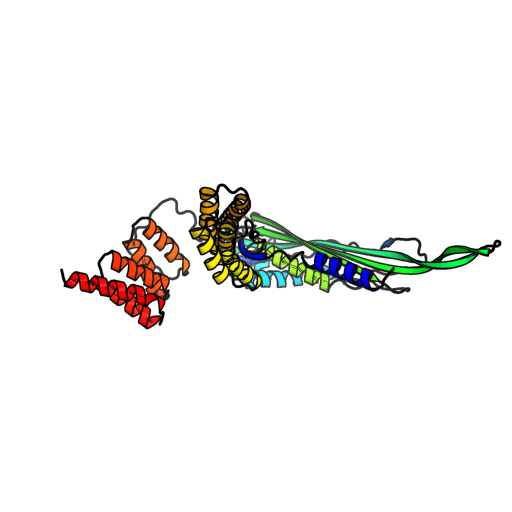 . LEU A 1 356 ? -15.444 -1.284 -6.014 1.00 87.12 356 LEU A N 1
ATOM 2745 C CA . LEU A 1 356 ? -15.559 -2.747 -6.041 1.00 87.12 356 LEU A CA 1
ATOM 2746 C C . LEU A 1 356 ? -16.833 -3.250 -6.724 1.00 87.12 356 LEU A C 1
ATOM 2748 O O . LEU A 1 356 ? -16.824 -4.366 -7.253 1.00 87.12 356 LEU A O 1
ATOM 2752 N N . VAL A 1 357 ? -17.899 -2.457 -6.764 1.00 81.56 357 VAL A N 1
ATOM 2753 C CA . VAL A 1 357 ? -19.076 -2.765 -7.580 1.00 81.56 357 VAL A CA 1
ATOM 2754 C C . VAL A 1 357 ? -18.748 -2.423 -9.033 1.00 81.56 357 VAL A C 1
ATOM 2756 O O . VAL A 1 357 ? -18.307 -1.320 -9.337 1.00 81.56 357 VAL A O 1
ATOM 2759 N N . ASP A 1 358 ? -18.879 -3.406 -9.923 1.00 62.06 358 ASP A N 1
ATOM 2760 C CA . ASP A 1 358 ? -18.675 -3.205 -11.356 1.00 62.06 358 ASP A CA 1
ATOM 2761 C C . ASP A 1 358 ? -19.760 -2.253 -11.879 1.00 62.06 358 ASP A C 1
ATOM 2763 O O . ASP A 1 358 ? -20.928 -2.631 -11.997 1.00 62.06 358 ASP A O 1
ATOM 2767 N N . ASN A 1 359 ? -19.381 -1.004 -12.162 1.00 50.19 359 ASN A N 1
ATOM 2768 C CA . ASN A 1 359 ? -20.274 0.021 -12.706 1.00 50.19 359 ASN A CA 1
ATOM 2769 C C . ASN A 1 359 ? -20.509 -0.182 -14.214 1.00 50.19 359 ASN A C 1
ATOM 2771 O O . ASN A 1 359 ? -20.563 0.777 -14.981 1.00 50.19 359 ASN A O 1
ATOM 2775 N N . GLY A 1 360 ? -20.738 -1.426 -14.645 1.00 42.22 360 GLY A N 1
ATOM 2776 C CA . GLY A 1 360 ? -21.309 -1.762 -15.955 1.00 42.22 360 GLY A CA 1
ATOM 2777 C C . GLY A 1 360 ? -22.737 -1.227 -16.171 1.00 42.22 360 GLY A C 1
ATOM 2778 O O . GLY A 1 360 ? -23.379 -1.563 -17.164 1.00 42.22 360 GLY A O 1
ATOM 2779 N N . VAL A 1 361 ? -23.240 -0.390 -15.260 1.00 37.44 361 VAL A N 1
ATOM 2780 C CA . VAL A 1 361 ? -24.420 0.454 -15.432 1.00 37.44 361 VAL A CA 1
ATOM 2781 C C . VAL A 1 361 ? -23.919 1.880 -15.667 1.00 37.44 361 VAL A C 1
ATOM 2783 O O . VAL A 1 361 ? -23.714 2.647 -14.730 1.00 37.44 361 VAL A O 1
ATOM 2786 N N . GLN A 1 362 ? -23.678 2.216 -16.936 1.00 31.53 362 GLN A N 1
ATOM 2787 C CA . GLN A 1 362 ? -23.658 3.614 -17.371 1.00 31.53 362 GLN A CA 1
ATOM 2788 C C . GLN A 1 362 ? -24.970 4.285 -16.950 1.00 31.53 362 GLN A C 1
ATOM 2790 O O . GLN A 1 362 ? -26.008 3.625 -16.984 1.00 31.53 362 GLN A O 1
ATOM 2795 N N . ASP A 1 363 ? -24.894 5.569 -16.586 1.00 34.09 363 ASP A N 1
ATOM 2796 C CA . ASP A 1 363 ? -26.007 6.493 -16.338 1.00 34.09 363 ASP A CA 1
ATOM 2797 C C . ASP A 1 363 ? -27.339 6.036 -16.957 1.00 34.09 363 ASP A C 1
ATOM 2799 O O . ASP A 1 363 ? -27.643 6.314 -18.118 1.00 34.09 363 ASP A O 1
ATOM 2803 N N . VAL A 1 364 ? -28.167 5.363 -16.156 1.00 30.88 364 VAL A N 1
ATOM 2804 C CA . VAL A 1 364 ? -29.607 5.357 -16.389 1.00 30.88 364 VAL A CA 1
ATOM 2805 C C . VAL A 1 364 ? -30.104 6.611 -15.698 1.00 30.88 364 VAL A C 1
ATOM 2807 O O . VAL A 1 364 ? -30.373 6.637 -14.498 1.00 30.88 364 VAL A O 1
ATOM 2810 N N . GLN A 1 365 ? -30.145 7.679 -16.488 1.00 28.80 365 GLN A N 1
ATOM 2811 C CA . GLN A 1 365 ? -31.128 8.736 -16.333 1.00 28.80 365 GLN A CA 1
ATOM 2812 C C . GLN A 1 365 ? -32.450 8.095 -15.891 1.00 28.80 365 GLN A C 1
ATOM 2814 O O . GLN A 1 365 ? -32.874 7.133 -16.523 1.00 28.80 365 GLN A O 1
ATOM 2819 N N . GLU A 1 366 ? -33.004 8.572 -14.773 1.00 33.94 366 GLU A N 1
ATOM 2820 C CA . GLU A 1 366 ? -34.237 8.098 -14.136 1.00 33.94 366 GLU A CA 1
ATOM 2821 C C . GLU A 1 366 ? -35.246 7.532 -15.143 1.00 33.94 366 GLU A C 1
ATOM 2823 O O . GLU A 1 366 ? -36.006 8.279 -15.742 1.00 33.94 366 GLU A O 1
ATOM 2828 N N . ASP A 1 367 ? -35.264 6.211 -15.301 1.00 29.38 367 ASP A N 1
ATOM 2829 C CA . ASP A 1 367 ? -36.398 5.486 -15.852 1.00 29.38 367 ASP A CA 1
ATOM 2830 C C . ASP A 1 367 ? -36.452 4.118 -15.169 1.00 29.38 367 ASP A C 1
ATOM 2832 O O . ASP A 1 367 ? -35.605 3.237 -15.334 1.00 29.38 367 ASP A O 1
ATOM 2836 N N . ILE A 1 368 ? -37.458 4.002 -14.308 1.00 29.25 368 ILE A N 1
ATOM 2837 C CA . ILE A 1 368 ? -37.832 2.815 -13.547 1.00 29.25 368 ILE A CA 1
ATOM 2838 C C . ILE A 1 368 ? -38.098 1.672 -14.543 1.00 29.25 368 ILE A C 1
ATOM 2840 O O . ILE A 1 368 ? -38.991 1.817 -15.382 1.00 29.25 368 ILE A O 1
ATOM 2844 N N . PRO A 1 369 ? -37.399 0.521 -14.475 1.00 30.39 369 PRO A N 1
ATOM 2845 C CA . PRO A 1 369 ? -37.727 -0.602 -15.337 1.00 30.39 369 PRO A CA 1
ATOM 2846 C C . PRO A 1 369 ? -39.014 -1.270 -14.849 1.00 30.39 369 PRO A C 1
ATOM 2848 O O . PRO A 1 369 ? -39.103 -1.727 -13.708 1.00 30.39 369 PRO A O 1
ATOM 2851 N N . ASP A 1 370 ? -39.990 -1.353 -15.746 1.00 32.25 370 ASP A N 1
ATOM 2852 C CA . ASP A 1 370 ? -41.172 -2.204 -15.640 1.00 32.25 370 ASP A CA 1
ATOM 2853 C C . ASP A 1 370 ? -40.744 -3.670 -15.415 1.00 32.25 370 ASP A C 1
ATOM 2855 O O . ASP A 1 370 ? -40.100 -4.296 -16.262 1.00 32.25 370 ASP A O 1
ATOM 2859 N N . LEU A 1 371 ? -41.075 -4.206 -14.236 1.00 31.78 371 LEU A N 1
ATOM 2860 C CA . LEU A 1 371 ? -40.777 -5.573 -13.799 1.00 31.78 371 LEU A CA 1
ATOM 2861 C C . LEU A 1 371 ? -41.833 -6.578 -14.285 1.00 31.78 371 LEU A C 1
ATOM 2863 O O . LEU A 1 371 ? -42.254 -7.467 -13.545 1.00 31.78 371 LEU A O 1
ATOM 2867 N N . THR A 1 372 ? -42.237 -6.493 -15.550 1.00 29.55 372 THR A N 1
ATOM 2868 C CA . THR A 1 372 ? -43.053 -7.526 -16.198 1.00 29.55 372 THR A CA 1
ATOM 2869 C C . THR A 1 372 ? -42.212 -8.354 -17.174 1.00 29.55 372 THR A C 1
ATOM 2871 O O . THR A 1 372 ? -42.286 -8.250 -18.392 1.00 29.55 372 THR A O 1
ATOM 2874 N N . GLY A 1 373 ? -41.401 -9.243 -16.593 1.00 35.28 373 GLY A N 1
ATOM 2875 C CA . GLY A 1 373 ? -40.948 -10.468 -17.255 1.00 35.28 373 GLY A CA 1
ATOM 2876 C C . GLY A 1 373 ? -39.763 -10.345 -18.214 1.00 35.28 373 GLY A C 1
ATOM 2877 O O . GLY A 1 373 ? -39.945 -10.399 -19.425 1.00 35.28 373 GLY A O 1
ATOM 2878 N N . LYS A 1 374 ? -38.533 -10.356 -17.679 1.00 29.44 374 LYS A N 1
ATOM 2879 C CA . LYS A 1 374 ? -37.359 -10.960 -18.342 1.00 29.44 374 LYS A CA 1
ATOM 2880 C C . LYS A 1 374 ? -36.449 -11.621 -17.305 1.00 29.44 374 LYS A C 1
ATOM 2882 O O . LYS A 1 374 ? -36.225 -11.084 -16.226 1.00 29.44 374 LYS A O 1
ATOM 2887 N N . THR A 1 375 ? -35.964 -12.808 -17.648 1.00 34.22 375 THR A N 1
ATOM 2888 C CA . THR A 1 375 ? -35.106 -13.685 -16.845 1.00 34.22 375 THR A CA 1
ATOM 2889 C C . THR A 1 375 ? -33.798 -12.998 -16.444 1.00 34.22 375 THR A C 1
ATOM 2891 O O . THR A 1 375 ? -33.041 -12.543 -17.301 1.00 34.22 375 THR A O 1
ATOM 2894 N N . MET A 1 376 ? -33.530 -12.934 -15.135 1.00 33.44 376 MET A N 1
ATOM 2895 C CA . MET A 1 376 ? -32.251 -12.497 -14.573 1.00 33.44 376 MET A CA 1
ATOM 2896 C C . MET A 1 376 ? -31.279 -13.682 -14.567 1.00 33.44 376 MET A C 1
ATOM 2898 O O . MET A 1 376 ? -31.275 -14.466 -13.630 1.00 33.44 376 MET A O 1
ATOM 2902 N N . GLU A 1 377 ? -30.473 -13.841 -15.617 1.00 34.03 377 GLU A N 1
ATOM 2903 C CA . GLU A 1 377 ? -29.373 -14.816 -15.633 1.00 34.03 377 GLU A CA 1
ATOM 2904 C C . GLU A 1 377 ? -28.029 -14.120 -15.355 1.00 34.03 377 GLU A C 1
ATOM 2906 O O . GLU A 1 377 ? -27.675 -13.142 -16.012 1.00 34.03 377 GLU A O 1
ATOM 2911 N N . ASN A 1 378 ? -27.279 -14.666 -14.388 1.00 38.00 378 ASN A N 1
ATOM 2912 C CA . ASN A 1 378 ? -25.876 -14.370 -14.051 1.00 38.00 378 ASN A CA 1
ATOM 2913 C C . ASN A 1 378 ? -25.528 -12.930 -13.619 1.00 38.00 378 ASN A C 1
ATOM 2915 O O . ASN A 1 378 ? -24.795 -12.218 -14.306 1.00 38.00 378 ASN A O 1
ATOM 2919 N N . LYS A 1 379 ? -25.939 -12.539 -12.403 1.00 40.03 379 LYS A N 1
ATOM 2920 C CA . LYS A 1 379 ? -25.327 -11.418 -11.660 1.00 40.03 379 LYS A CA 1
ATOM 2921 C C . LYS A 1 379 ? -24.731 -11.908 -10.331 1.00 40.03 379 LYS A C 1
ATOM 2923 O O . LYS A 1 379 ? -25.316 -12.800 -9.726 1.00 40.03 379 LYS A O 1
ATOM 2928 N N . PRO A 1 380 ? -23.594 -11.348 -9.874 1.00 45.50 380 PRO A N 1
ATOM 2929 C CA . PRO A 1 380 ? -22.914 -11.799 -8.660 1.00 45.50 380 PRO A CA 1
ATOM 2930 C C . PRO A 1 380 ? -23.717 -11.488 -7.386 1.00 45.50 380 PRO A C 1
ATOM 2932 O O . PRO A 1 380 ? -24.241 -10.386 -7.256 1.00 45.50 380 PRO A O 1
ATOM 2935 N N . PHE A 1 381 ? -23.726 -12.429 -6.438 1.00 52.12 381 PHE A N 1
ATOM 2936 C CA . PHE A 1 381 ? -24.170 -12.395 -5.032 1.00 52.12 381 PHE A CA 1
ATOM 2937 C C . PHE A 1 381 ? -24.601 -11.043 -4.405 1.00 52.12 381 PHE A C 1
ATOM 2939 O O . PHE A 1 381 ? -25.679 -10.930 -3.823 1.00 52.12 381 PHE A O 1
ATOM 2946 N N . ARG A 1 382 ? -23.780 -9.984 -4.493 1.00 53.12 382 ARG A N 1
ATOM 2947 C CA . ARG A 1 382 ? -24.090 -8.664 -3.894 1.00 53.12 382 ARG A CA 1
ATOM 2948 C C . ARG A 1 382 ? -25.152 -7.860 -4.653 1.00 53.12 382 ARG A C 1
ATOM 2950 O O . ARG A 1 382 ? -25.719 -6.929 -4.093 1.00 53.12 382 ARG A O 1
ATOM 2957 N N . ALA A 1 383 ? -25.457 -8.220 -5.898 1.00 62.47 383 ALA A N 1
ATOM 2958 C CA . ALA A 1 383 ? -26.337 -7.448 -6.772 1.00 62.47 383 ALA A CA 1
ATOM 2959 C C . ALA A 1 383 ? -27.817 -7.448 -6.347 1.00 62.47 383 ALA A C 1
ATOM 2961 O O . ALA A 1 383 ? -28.570 -6.609 -6.833 1.00 62.47 383 ALA A O 1
ATOM 2962 N N . TYR A 1 384 ? -28.247 -8.361 -5.468 1.00 71.31 384 TYR A N 1
ATOM 2963 C CA . TYR A 1 384 ? -29.642 -8.454 -5.012 1.00 71.31 384 TYR A CA 1
ATOM 2964 C C . TYR A 1 384 ? -29.831 -8.205 -3.509 1.00 71.31 384 TYR A C 1
ATOM 2966 O O . TYR A 1 384 ? -30.920 -7.804 -3.110 1.00 71.31 384 TYR A O 1
ATOM 2974 N N . LEU A 1 385 ? -28.796 -8.366 -2.675 1.00 79.06 385 LEU A N 1
ATOM 2975 C CA . LEU A 1 385 ? -28.881 -8.121 -1.227 1.00 79.06 385 LEU A CA 1
ATOM 2976 C C . LEU A 1 385 ? -29.037 -6.637 -0.888 1.00 79.06 385 LEU A C 1
ATOM 2978 O O . LEU A 1 385 ? -29.952 -6.282 -0.147 1.00 79.06 385 LEU A O 1
ATOM 2982 N N . ASP A 1 386 ? -28.191 -5.773 -1.453 1.00 80.88 386 ASP A N 1
ATOM 2983 C CA . ASP A 1 386 ? -28.248 -4.336 -1.161 1.00 80.88 386 ASP A CA 1
ATOM 2984 C C . ASP A 1 386 ? -29.585 -3.721 -1.622 1.00 80.88 386 ASP A C 1
ATOM 2986 O O . ASP A 1 386 ? -30.235 -3.049 -0.815 1.00 80.88 386 ASP A O 1
ATOM 2990 N N . PRO A 1 387 ? -30.101 -4.024 -2.836 1.00 84.19 387 PRO A N 1
ATOM 2991 C CA . PRO A 1 387 ? -31.435 -3.575 -3.226 1.00 84.19 387 PRO A CA 1
ATOM 2992 C C . PRO A 1 387 ? -32.552 -4.167 -2.356 1.00 84.19 387 PRO A C 1
ATOM 2994 O O . PRO A 1 387 ? -33.505 -3.457 -2.043 1.00 84.19 387 PRO A O 1
ATOM 2997 N N . ALA A 1 388 ? -32.445 -5.431 -1.921 1.00 88.44 388 ALA A N 1
ATOM 2998 C CA . ALA A 1 388 ? -33.447 -6.040 -1.044 1.00 88.44 388 ALA A CA 1
ATOM 2999 C C . ALA A 1 388 ? -33.559 -5.291 0.290 1.00 88.44 388 ALA A C 1
ATOM 3001 O O . ALA A 1 388 ? -34.666 -4.979 0.729 1.00 88.44 388 ALA A O 1
ATOM 3002 N N . TYR A 1 389 ? -32.429 -4.941 0.911 1.00 85.50 389 TYR A N 1
ATOM 3003 C CA . TYR A 1 389 ? -32.431 -4.152 2.143 1.00 85.50 389 TYR A CA 1
ATOM 3004 C C . TYR A 1 389 ? -32.925 -2.718 1.931 1.00 85.50 389 TYR A C 1
ATOM 3006 O O . TYR A 1 389 ? -33.622 -2.189 2.798 1.00 85.50 389 TYR A O 1
ATOM 3014 N N . GLU A 1 390 ? -32.631 -2.092 0.791 1.00 83.12 390 GLU A N 1
ATOM 3015 C CA . GLU A 1 390 ? -33.203 -0.783 0.455 1.00 83.12 390 GLU A CA 1
ATOM 3016 C C . GLU A 1 390 ? -34.732 -0.840 0.315 1.00 83.12 390 GLU A C 1
ATOM 3018 O O . GLU A 1 390 ? -35.428 0.034 0.836 1.00 83.12 390 GLU A O 1
ATOM 3023 N N . TYR A 1 391 ? -35.287 -1.896 -0.286 1.00 88.50 391 TYR A N 1
ATOM 3024 C CA . TYR A 1 391 ? -36.738 -2.098 -0.322 1.00 88.50 391 TYR A CA 1
ATOM 3025 C C . TYR A 1 391 ? -37.335 -2.324 1.072 1.00 88.50 391 TYR A C 1
ATOM 3027 O O . TYR A 1 391 ? -38.384 -1.759 1.382 1.00 88.50 391 TYR A O 1
ATOM 3035 N N . VAL A 1 392 ? -36.651 -3.062 1.955 1.00 85.25 392 VAL A N 1
ATOM 3036 C CA . VAL A 1 392 ? -37.074 -3.202 3.362 1.00 85.25 392 VAL A CA 1
ATOM 3037 C C . VAL A 1 392 ? -37.143 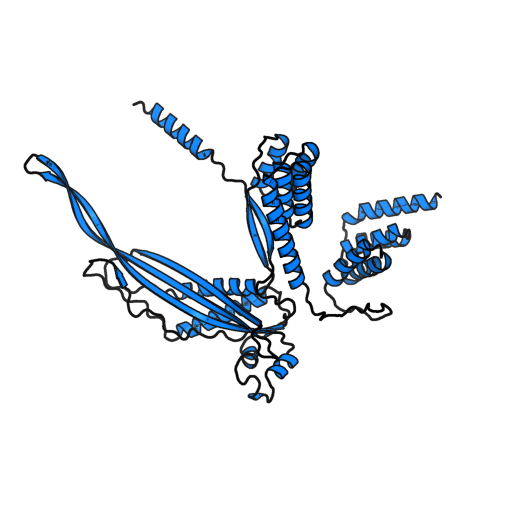-1.840 4.055 1.00 85.25 392 VAL A C 1
ATOM 3039 O O . VAL A 1 392 ? -38.146 -1.545 4.704 1.00 85.25 392 VAL A O 1
ATOM 3042 N N . LYS A 1 393 ? -36.128 -0.980 3.888 1.00 83.81 393 LYS A N 1
ATOM 3043 C CA . LYS A 1 393 ? -36.114 0.375 4.475 1.00 83.81 393 LYS A CA 1
ATOM 3044 C C . LYS A 1 393 ? -37.273 1.242 3.980 1.00 83.81 393 LYS A C 1
ATOM 3046 O O . LYS A 1 393 ? -37.786 2.061 4.737 1.00 83.81 393 LYS A O 1
ATOM 3051 N N . LYS A 1 394 ? -37.698 1.049 2.729 1.00 86.06 394 LYS A N 1
ATOM 3052 C CA . LYS A 1 394 ? -38.837 1.750 2.116 1.00 86.06 394 LYS A CA 1
ATOM 3053 C C . LYS A 1 394 ? -40.201 1.143 2.472 1.00 86.06 394 LYS A C 1
ATOM 3055 O O . LYS A 1 394 ? -41.226 1.707 2.105 1.00 86.06 394 LYS A O 1
ATOM 3060 N N . GLY A 1 395 ? -40.238 0.012 3.183 1.00 88.06 395 GLY A N 1
ATOM 3061 C CA . GLY A 1 395 ? -41.473 -0.731 3.466 1.00 88.06 395 GLY A CA 1
ATOM 3062 C C . GLY A 1 395 ? -42.024 -1.504 2.260 1.00 88.06 395 GLY A C 1
ATOM 3063 O O . GLY A 1 395 ? -43.150 -1.999 2.295 1.00 88.06 395 GLY A O 1
ATOM 3064 N N . GLU A 1 396 ? -41.237 -1.641 1.194 1.00 92.38 396 GLU A N 1
ATOM 3065 C CA . GLU A 1 396 ? -41.583 -2.324 -0.055 1.00 92.38 396 GLU A CA 1
ATOM 3066 C C . GLU A 1 396 ? -41.303 -3.835 0.059 1.00 92.38 396 GLU A C 1
ATOM 3068 O O . GLU A 1 396 ? -40.450 -4.416 -0.615 1.00 92.38 396 GLU A O 1
ATOM 3073 N N . PHE A 1 397 ? -42.009 -4.496 0.980 1.00 89.31 397 PHE A N 1
ATOM 3074 C CA . PHE A 1 397 ? -41.708 -5.876 1.376 1.00 89.31 397 PHE A CA 1
ATOM 3075 C C . PHE A 1 397 ? -41.901 -6.921 0.268 1.00 89.31 397 PHE A C 1
ATOM 3077 O O . PHE A 1 397 ? -41.284 -7.980 0.337 1.00 89.31 397 PHE A O 1
ATOM 3084 N N . ALA A 1 398 ? -42.734 -6.661 -0.742 1.00 89.94 398 ALA A N 1
ATOM 3085 C CA . ALA A 1 398 ? -42.921 -7.591 -1.858 1.00 89.94 398 ALA A CA 1
ATOM 3086 C C . ALA A 1 398 ? -41.663 -7.662 -2.741 1.00 89.94 398 ALA A C 1
ATOM 3088 O O . ALA A 1 398 ? -41.173 -8.746 -3.039 1.00 89.94 398 ALA A O 1
ATOM 3089 N N . GLN A 1 399 ? -41.090 -6.509 -3.082 1.00 89.88 399 GLN A N 1
ATOM 3090 C CA . GLN A 1 399 ? -39.867 -6.391 -3.872 1.00 89.88 399 GLN A CA 1
ATOM 3091 C C . GLN A 1 399 ? -38.656 -6.933 -3.105 1.00 89.88 399 GLN A C 1
ATOM 3093 O O . GLN A 1 399 ? -37.837 -7.663 -3.664 1.00 89.88 399 GLN A O 1
ATOM 3098 N N . ALA A 1 400 ? -38.574 -6.630 -1.804 1.00 90.38 400 ALA A N 1
ATOM 3099 C CA . ALA A 1 400 ? -37.554 -7.200 -0.930 1.00 90.38 400 ALA A CA 1
ATOM 3100 C C . ALA A 1 400 ? -37.639 -8.734 -0.876 1.00 90.38 400 ALA A C 1
ATOM 3102 O O . ALA A 1 400 ? -36.615 -9.411 -0.972 1.00 90.38 400 ALA A O 1
ATOM 3103 N N . PHE A 1 401 ? -38.853 -9.285 -0.751 1.00 94.88 401 PHE A N 1
ATOM 3104 C CA . PHE A 1 401 ? -39.073 -10.728 -0.710 1.00 94.88 401 PHE A CA 1
ATOM 3105 C C . PHE A 1 401 ? -38.577 -11.422 -1.978 1.00 94.88 401 PHE A C 1
ATOM 3107 O O . PHE A 1 401 ? -37.834 -12.390 -1.860 1.00 94.88 401 PHE A O 1
ATOM 3114 N N . GLU A 1 402 ? -38.919 -10.919 -3.168 1.00 93.94 402 GLU A N 1
ATOM 3115 C CA . GLU A 1 402 ? -38.492 -11.539 -4.431 1.00 93.94 402 GLU A CA 1
ATOM 3116 C C . GLU A 1 402 ? -36.963 -11.594 -4.563 1.00 93.94 402 GLU A C 1
ATOM 3118 O O . GLU A 1 402 ? -36.410 -12.609 -4.984 1.00 93.94 402 GLU A O 1
ATOM 3123 N N . LEU A 1 403 ? -36.252 -10.550 -4.129 1.00 90.06 403 LEU A N 1
ATOM 3124 C CA . LEU A 1 403 ? -34.787 -10.520 -4.174 1.00 90.06 403 LEU A CA 1
ATOM 3125 C C . LEU A 1 403 ? -34.135 -11.445 -3.140 1.00 90.06 403 LEU A C 1
ATOM 3127 O O . LEU A 1 403 ? -33.161 -12.136 -3.449 1.00 90.06 403 LEU A O 1
ATOM 3131 N N . PHE A 1 404 ? -34.667 -11.488 -1.915 1.00 93.38 404 PHE A N 1
ATOM 3132 C CA . PHE A 1 404 ? -34.189 -12.425 -0.899 1.00 93.38 404 PHE A CA 1
ATOM 3133 C C . PHE A 1 404 ? -34.483 -13.879 -1.284 1.00 93.38 404 PHE A C 1
ATOM 3135 O O . PHE A 1 404 ? -33.620 -14.744 -1.138 1.00 93.38 404 PHE A O 1
ATOM 3142 N N . LYS A 1 405 ? -35.667 -14.149 -1.833 1.00 93.88 405 LYS A N 1
ATOM 3143 C CA . LYS A 1 405 ? -36.047 -15.465 -2.341 1.00 93.88 405 LYS A CA 1
ATOM 3144 C C . LYS A 1 405 ? -35.138 -15.894 -3.489 1.00 93.88 405 LYS A C 1
ATOM 3146 O O . LYS A 1 405 ? -34.598 -16.992 -3.429 1.00 93.88 405 LYS A O 1
ATOM 3151 N N . TYR A 1 406 ? -34.897 -15.018 -4.463 1.00 89.19 406 TYR A N 1
ATOM 3152 C CA . TYR A 1 406 ? -33.980 -15.293 -5.568 1.00 89.19 406 TYR A CA 1
ATOM 3153 C C . TYR A 1 406 ? -32.590 -15.688 -5.052 1.00 89.19 406 TYR A C 1
ATOM 3155 O O . TYR A 1 406 ? -32.092 -16.755 -5.395 1.00 89.19 406 TYR A O 1
ATOM 3163 N N . GLY A 1 407 ? -32.012 -14.901 -4.137 1.00 86.56 407 GLY A N 1
ATOM 3164 C CA . GLY A 1 407 ? -30.709 -15.212 -3.543 1.00 86.56 407 GLY A CA 1
ATOM 3165 C C . GLY A 1 407 ? -30.661 -16.530 -2.762 1.00 86.56 407 GLY A C 1
ATOM 3166 O O . GLY A 1 407 ? -29.624 -17.195 -2.722 1.00 86.56 407 GLY A O 1
ATOM 3167 N N . TRP A 1 408 ? -31.774 -16.926 -2.140 1.00 93.00 408 TRP A N 1
ATOM 3168 C CA . TRP A 1 408 ? -31.899 -18.247 -1.530 1.00 93.00 408 TRP A CA 1
ATOM 3169 C C . TRP A 1 408 ? -31.965 -19.350 -2.587 1.00 93.00 408 TRP A C 1
ATOM 3171 O O . TRP A 1 408 ? -31.236 -20.329 -2.484 1.00 93.00 408 TRP A O 1
ATOM 3181 N N . GLU A 1 409 ? -32.805 -19.210 -3.608 1.00 90.44 409 GLU A N 1
ATOM 3182 C CA . GLU A 1 409 ? -33.029 -20.245 -4.618 1.00 90.44 409 GLU A CA 1
ATOM 3183 C C . GLU A 1 409 ? -31.791 -20.507 -5.482 1.00 90.44 409 GLU A C 1
ATOM 3185 O O . GLU A 1 409 ? -31.500 -21.668 -5.780 1.00 90.44 409 GLU A O 1
ATOM 3190 N N . THR A 1 410 ? -31.035 -19.463 -5.833 1.00 84.38 410 THR A N 1
ATOM 3191 C CA . THR A 1 410 ? -29.875 -19.582 -6.727 1.00 84.38 410 THR A CA 1
ATOM 3192 C C . THR A 1 410 ? -28.591 -19.977 -6.013 1.00 84.38 410 THR A C 1
ATOM 3194 O O . THR A 1 410 ? -27.823 -20.776 -6.541 1.00 84.38 410 THR A O 1
ATOM 3197 N N . GLU A 1 411 ? -28.342 -19.432 -4.821 1.00 85.19 411 GLU A N 1
ATOM 3198 C CA . GLU A 1 411 ? -27.036 -19.548 -4.155 1.00 85.19 411 GLU A CA 1
ATOM 3199 C C . GLU A 1 411 ? -27.101 -20.241 -2.790 1.00 85.19 411 GLU A C 1
ATOM 3201 O O . GLU A 1 411 ? -26.070 -20.433 -2.147 1.00 85.19 411 GLU A O 1
ATOM 3206 N N . LYS A 1 412 ? -28.298 -20.620 -2.320 1.00 91.25 412 LYS A N 1
ATOM 3207 C CA . LYS A 1 412 ? -28.514 -21.177 -0.971 1.00 91.25 412 LYS A CA 1
ATOM 3208 C C . LYS A 1 412 ? -27.948 -20.277 0.133 1.00 91.25 412 LYS A C 1
ATOM 3210 O O . LYS A 1 412 ? -27.495 -20.744 1.178 1.00 91.25 412 LYS A O 1
ATOM 3215 N N . HIS A 1 413 ? -27.991 -18.962 -0.089 1.00 89.94 413 HIS A N 1
ATOM 3216 C CA . HIS A 1 413 ? -27.448 -17.986 0.845 1.00 89.94 413 HIS A CA 1
ATOM 3217 C C . HIS A 1 413 ? -28.332 -17.848 2.092 1.00 89.94 413 HIS A C 1
ATOM 3219 O O . HIS A 1 413 ? -29.464 -17.361 2.023 1.00 89.94 413 HIS A O 1
ATOM 3225 N N . LEU A 1 414 ? -27.792 -18.245 3.247 1.00 87.88 414 LEU A N 1
ATOM 3226 C CA . LEU A 1 414 ? -28.533 -18.351 4.506 1.00 87.88 414 LEU A CA 1
ATOM 3227 C C . LEU A 1 414 ? -29.230 -17.036 4.933 1.00 87.88 414 LEU A C 1
ATOM 3229 O O . LEU A 1 414 ? -30.440 -17.086 5.159 1.00 87.88 414 LEU A O 1
ATOM 3233 N N . PRO A 1 415 ? -28.568 -15.860 4.981 1.00 91.00 415 PRO A N 1
ATOM 3234 C CA . PRO A 1 415 ? -29.244 -14.596 5.290 1.00 91.00 415 PRO A CA 1
ATOM 3235 C C . PRO A 1 415 ? -30.393 -14.243 4.338 1.00 91.00 415 PRO A C 1
ATOM 3237 O O . PRO A 1 415 ? -31.390 -13.667 4.767 1.00 91.00 415 PRO A O 1
ATOM 3240 N N . SER A 1 416 ? -30.286 -14.600 3.055 1.00 92.25 416 SER A N 1
ATOM 3241 C CA . SER A 1 416 ? -31.351 -14.336 2.082 1.00 92.25 416 SER A CA 1
ATOM 3242 C C . SER A 1 416 ? -32.575 -15.208 2.360 1.00 92.25 416 SER A C 1
ATOM 3244 O O . SER A 1 416 ? -33.685 -14.691 2.457 1.00 92.25 416 SER A O 1
ATOM 3246 N N . GLY A 1 417 ? -32.373 -16.506 2.603 1.00 94.88 417 GLY A N 1
ATOM 3247 C CA . GLY A 1 417 ? -33.458 -17.399 3.015 1.00 94.88 417 GLY A CA 1
ATOM 3248 C C . GLY A 1 417 ? -34.102 -16.958 4.334 1.00 94.88 417 GLY A C 1
ATOM 3249 O O . GLY A 1 417 ? -35.326 -16.908 4.448 1.00 94.88 417 GLY A O 1
ATOM 3250 N N . TYR A 1 418 ? -33.279 -16.574 5.312 1.00 94.75 418 TYR A N 1
ATOM 3251 C CA . TYR A 1 418 ? -33.732 -16.102 6.621 1.00 94.75 418 TYR A CA 1
ATOM 3252 C C . TYR A 1 418 ? -34.627 -14.859 6.505 1.00 94.75 418 TYR A C 1
ATOM 3254 O O . TYR A 1 418 ? -35.739 -14.837 7.036 1.00 94.75 418 TYR A O 1
ATOM 3262 N N . ASN A 1 419 ? -34.187 -13.844 5.757 1.00 93.94 419 ASN A N 1
ATOM 3263 C CA . ASN A 1 419 ? -34.958 -12.617 5.558 1.00 93.94 419 ASN A CA 1
ATOM 3264 C C . ASN A 1 419 ? -36.227 -12.841 4.723 1.00 93.94 419 ASN A C 1
ATOM 3266 O O . ASN A 1 419 ? -37.259 -12.241 5.020 1.00 93.94 419 ASN A O 1
ATOM 3270 N N . ALA A 1 420 ? -36.198 -13.733 3.729 1.00 96.25 420 ALA A N 1
ATOM 3271 C CA . ALA A 1 420 ? -37.400 -14.114 2.990 1.00 96.25 420 ALA A CA 1
ATOM 3272 C C . ALA A 1 420 ? -38.448 -14.770 3.911 1.00 96.25 420 ALA A C 1
ATOM 3274 O O . ALA A 1 420 ? -39.621 -14.387 3.882 1.00 96.25 420 ALA A O 1
ATOM 3275 N N . ALA A 1 421 ? -38.030 -15.694 4.785 1.00 94.81 421 ALA A N 1
ATOM 3276 C CA . ALA A 1 421 ? -38.916 -16.330 5.762 1.00 94.81 421 ALA A CA 1
ATOM 3277 C C . ALA A 1 421 ? -39.475 -15.321 6.783 1.00 94.81 421 ALA A C 1
ATOM 3279 O O . ALA A 1 421 ? -40.663 -15.362 7.112 1.00 94.81 421 ALA A O 1
ATOM 3280 N N . LEU A 1 422 ? -38.654 -14.367 7.235 1.00 93.94 422 LEU A N 1
ATOM 3281 C CA . LEU A 1 422 ? -39.100 -13.264 8.090 1.00 93.94 422 LEU A CA 1
ATOM 3282 C C . LEU A 1 422 ? -40.176 -12.404 7.422 1.00 93.94 422 LEU A C 1
ATOM 3284 O O . LEU A 1 422 ? -41.193 -12.108 8.051 1.00 93.94 422 LEU A O 1
ATOM 3288 N N . ILE A 1 423 ? -39.981 -12.018 6.157 1.00 95.38 423 ILE A N 1
ATOM 3289 C CA . ILE A 1 423 ? -40.955 -11.196 5.428 1.00 95.38 423 ILE A CA 1
ATOM 3290 C C . ILE A 1 423 ? -42.286 -11.943 5.279 1.00 95.38 423 ILE A C 1
ATOM 3292 O O . ILE A 1 423 ? -43.336 -11.362 5.559 1.00 95.38 423 ILE A O 1
ATOM 3296 N N . LEU A 1 424 ? -42.265 -13.233 4.927 1.00 96.50 424 LEU A N 1
ATOM 3297 C CA . LEU A 1 424 ? -43.478 -14.062 4.887 1.00 96.50 424 LEU A CA 1
ATOM 3298 C C . LEU A 1 424 ? -44.179 -14.101 6.253 1.00 96.50 424 LEU A C 1
ATOM 3300 O O . LEU A 1 424 ? -45.397 -13.922 6.343 1.00 96.50 424 LEU A O 1
ATOM 3304 N N . GLY A 1 425 ? -43.407 -14.254 7.332 1.00 92.31 425 GLY A N 1
ATOM 3305 C CA . GLY A 1 425 ? -43.915 -14.221 8.701 1.00 92.31 425 GLY A CA 1
ATOM 3306 C C . GLY A 1 425 ? -44.546 -12.879 9.090 1.00 92.31 425 GLY A C 1
ATOM 3307 O O . GLY A 1 425 ? -45.564 -12.849 9.795 1.00 92.31 425 GLY A O 1
ATOM 3308 N N . ALA A 1 426 ? -43.979 -11.765 8.622 1.00 90.81 426 ALA A N 1
ATOM 3309 C CA . ALA A 1 426 ? -44.507 -10.415 8.819 1.00 90.81 426 ALA A CA 1
ATOM 3310 C C . ALA A 1 426 ? -45.787 -10.167 8.002 1.00 90.81 426 ALA A C 1
ATOM 3312 O O . ALA A 1 426 ? -46.728 -9.563 8.512 1.00 90.81 426 ALA A O 1
ATOM 3313 N N . GLN A 1 427 ? -45.866 -10.717 6.787 1.00 92.88 427 GLN A N 1
ATOM 3314 C CA . GLN A 1 427 ? -47.043 -10.680 5.906 1.00 92.88 427 GLN A CA 1
ATOM 3315 C C . GLN A 1 427 ? -48.151 -11.665 6.304 1.00 92.88 427 GLN A C 1
ATOM 3317 O O . GLN A 1 427 ? -49.143 -11.808 5.592 1.00 92.88 427 GLN A O 1
ATOM 3322 N N . ASN A 1 428 ? -48.001 -12.345 7.442 1.00 93.25 428 ASN A N 1
ATOM 3323 C CA . ASN A 1 428 ? -48.947 -13.330 7.949 1.00 93.25 428 ASN A CA 1
ATOM 3324 C C . ASN A 1 428 ? -49.111 -14.598 7.092 1.00 93.25 428 ASN A C 1
ATOM 3326 O O . ASN A 1 428 ? -50.094 -15.322 7.239 1.00 93.25 428 ASN A O 1
ATOM 3330 N N . LYS A 1 429 ? -48.135 -14.899 6.234 1.00 95.88 429 LYS A N 1
ATOM 3331 C CA . LYS A 1 429 ? -48.064 -16.125 5.431 1.00 95.88 429 LYS A CA 1
ATOM 3332 C C . LYS A 1 429 ? -47.277 -17.198 6.187 1.00 95.88 429 LYS A C 1
ATOM 3334 O O . LYS A 1 429 ? -46.173 -17.575 5.801 1.00 95.88 429 LYS A O 1
ATOM 3339 N N . LEU A 1 430 ? -47.808 -17.620 7.335 1.00 95.00 430 LEU A N 1
ATOM 3340 C CA . LEU A 1 430 ? -47.053 -18.423 8.306 1.00 95.00 430 LEU A CA 1
ATOM 3341 C C . LEU A 1 430 ? -46.684 -19.815 7.786 1.00 95.00 430 LEU A C 1
ATOM 3343 O O . LEU A 1 430 ? -45.573 -20.265 8.047 1.00 95.00 430 LEU A O 1
ATOM 3347 N N . ASP A 1 431 ? -47.554 -20.458 7.008 1.00 96.56 431 ASP A N 1
ATOM 3348 C CA . ASP A 1 431 ? -47.266 -21.780 6.438 1.00 96.56 431 ASP A CA 1
ATOM 3349 C C . ASP A 1 431 ? -46.100 -21.725 5.439 1.00 96.56 431 ASP A C 1
ATOM 3351 O O . ASP A 1 431 ? -45.180 -22.539 5.511 1.00 96.56 431 ASP A O 1
ATOM 3355 N N . GLU A 1 432 ? -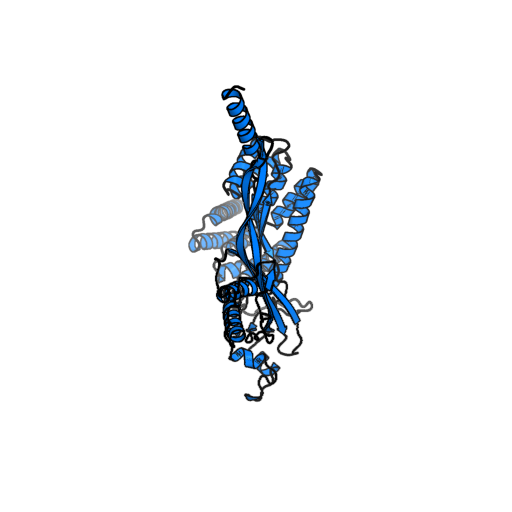46.084 -20.714 4.562 1.00 96.81 432 GLU A N 1
ATOM 3356 C CA . GLU A 1 432 ? -44.989 -20.475 3.610 1.00 96.81 432 GLU A CA 1
ATOM 3357 C C . GLU A 1 432 ? -43.680 -20.137 4.342 1.00 96.81 432 GLU A C 1
ATOM 3359 O O . GLU A 1 432 ? -42.619 -20.659 4.000 1.00 96.81 432 GLU A O 1
ATOM 3364 N N . ALA A 1 433 ? -43.754 -19.307 5.388 1.00 97.00 433 ALA A N 1
ATOM 3365 C CA . ALA A 1 433 ? -42.598 -18.936 6.201 1.00 97.00 433 ALA A CA 1
ATOM 3366 C C . ALA A 1 433 ? -41.979 -20.151 6.916 1.00 97.00 433 ALA A C 1
ATOM 3368 O O . ALA A 1 433 ? -40.757 -20.308 6.933 1.00 97.00 433 ALA A O 1
ATOM 3369 N N . ILE A 1 434 ? -42.815 -21.023 7.495 1.00 97.62 434 ILE A N 1
ATOM 3370 C CA . ILE A 1 434 ? -42.377 -22.248 8.180 1.00 97.62 434 ILE A CA 1
ATOM 3371 C C . ILE A 1 434 ? -41.775 -23.234 7.178 1.00 97.62 434 ILE A C 1
ATOM 3373 O O . ILE A 1 434 ? -40.721 -23.805 7.460 1.00 97.62 434 ILE A O 1
ATOM 3377 N N . ALA A 1 435 ? -42.412 -23.420 6.018 1.00 97.62 435 ALA A N 1
ATOM 3378 C CA . ALA A 1 435 ? -41.913 -24.307 4.972 1.00 97.62 435 ALA A CA 1
ATOM 3379 C C . ALA A 1 435 ? -40.517 -23.880 4.495 1.00 97.62 435 ALA A C 1
ATOM 3381 O O . ALA A 1 435 ? -39.605 -24.705 4.456 1.00 97.62 435 ALA A O 1
ATOM 3382 N N . LEU A 1 436 ? -40.327 -22.584 4.229 1.00 96.75 436 LEU A N 1
ATOM 3383 C CA . LEU A 1 436 ? -39.033 -22.036 3.831 1.00 96.75 436 LEU A CA 1
ATOM 3384 C C . LEU A 1 436 ? -37.978 -22.183 4.943 1.00 96.75 436 LEU A C 1
ATOM 3386 O O . LEU A 1 436 ? -36.849 -22.582 4.674 1.00 96.75 436 LEU A O 1
ATOM 3390 N N . ALA A 1 437 ? -38.333 -21.932 6.207 1.00 95.75 437 ALA A N 1
ATOM 3391 C CA . ALA A 1 437 ? -37.414 -22.099 7.335 1.00 95.75 437 ALA A CA 1
ATOM 3392 C C . ALA A 1 437 ? -36.993 -23.569 7.569 1.00 95.75 437 ALA A C 1
ATOM 3394 O O . ALA A 1 437 ? -35.827 -23.830 7.878 1.00 95.75 437 ALA A O 1
ATOM 3395 N N . GLU A 1 438 ? -37.897 -24.542 7.398 1.00 97.00 438 GLU A N 1
ATOM 3396 C CA . GLU A 1 438 ? -37.550 -25.975 7.444 1.00 97.00 438 GLU A CA 1
ATOM 3397 C C . GLU A 1 438 ? -36.698 -26.396 6.236 1.00 97.00 438 GLU A C 1
ATOM 3399 O O . GLU A 1 438 ? -35.776 -27.204 6.392 1.00 97.00 438 GLU A O 1
ATOM 3404 N N . GLU A 1 439 ? -36.943 -25.833 5.047 1.00 96.81 439 GLU A N 1
ATOM 3405 C CA . GLU A 1 439 ? -36.089 -26.050 3.874 1.00 96.81 439 GLU A CA 1
ATOM 3406 C C . GLU A 1 439 ? -34.661 -25.556 4.146 1.00 96.81 439 GLU A C 1
ATOM 3408 O O . GLU A 1 439 ? -33.702 -26.310 3.960 1.00 96.81 439 GLU A O 1
ATOM 3413 N N . ILE A 1 440 ? -34.516 -24.330 4.661 1.00 95.44 440 ILE A N 1
ATOM 3414 C CA . ILE A 1 440 ? -33.221 -23.735 5.020 1.00 95.44 440 ILE A CA 1
ATOM 3415 C C . ILE A 1 440 ? -32.488 -24.606 6.035 1.00 95.44 440 ILE A C 1
ATOM 3417 O O . ILE A 1 440 ? -31.312 -24.925 5.845 1.00 95.44 440 ILE A O 1
ATOM 3421 N N . LYS A 1 441 ? -33.181 -25.033 7.095 1.00 95.19 441 LYS A N 1
ATOM 3422 C CA . LYS A 1 441 ? -32.633 -25.936 8.112 1.00 95.19 441 LYS A CA 1
ATOM 3423 C C . LYS A 1 441 ? -32.137 -27.245 7.501 1.00 95.19 441 LYS A C 1
ATOM 3425 O O . LYS A 1 441 ? -31.043 -27.694 7.832 1.00 95.19 441 LYS A O 1
ATOM 3430 N N . THR A 1 442 ? -32.927 -27.843 6.613 1.00 94.81 442 THR A N 1
ATOM 3431 C CA . THR A 1 442 ? -32.608 -29.127 5.974 1.00 94.81 442 THR A CA 1
ATOM 3432 C C . THR A 1 442 ? -31.406 -29.008 5.039 1.00 94.81 442 THR A C 1
ATOM 3434 O O . THR A 1 442 ? -30.552 -29.889 5.032 1.00 94.81 442 THR A O 1
ATOM 3437 N N . GLN A 1 443 ? -31.317 -27.921 4.269 1.00 92.31 443 GLN A N 1
ATOM 3438 C CA . GLN A 1 443 ? -30.264 -27.743 3.266 1.00 92.31 443 GLN A CA 1
ATOM 3439 C C . GLN A 1 443 ? -28.945 -27.226 3.849 1.00 92.31 443 GLN A C 1
ATOM 3441 O O . GLN A 1 443 ? -27.883 -27.603 3.362 1.00 92.31 443 GLN A O 1
ATOM 3446 N N . THR A 1 444 ? -28.988 -26.378 4.880 1.00 90.69 444 THR A N 1
ATOM 3447 C CA . THR A 1 444 ? -27.774 -25.755 5.447 1.00 90.69 444 THR A CA 1
ATOM 3448 C C . THR A 1 444 ? -27.278 -26.425 6.723 1.00 90.69 444 THR A C 1
ATOM 3450 O O . THR A 1 444 ? -26.118 -26.254 7.086 1.00 90.69 444 THR A O 1
ATOM 3453 N N . GLY A 1 445 ? -28.147 -27.137 7.450 1.00 89.44 445 GLY A N 1
ATOM 3454 C CA . GLY A 1 445 ? -27.848 -27.623 8.799 1.00 89.44 445 GLY A CA 1
ATOM 3455 C C . GLY A 1 445 ? -27.591 -26.508 9.824 1.00 89.44 445 GLY A C 1
ATOM 3456 O O . GLY A 1 445 ? -27.113 -26.799 10.920 1.00 89.44 445 GLY A O 1
ATOM 3457 N N . SER A 1 446 ? -27.875 -25.241 9.489 1.00 84.06 446 SER A N 1
ATOM 3458 C CA . SER A 1 446 ? -27.519 -24.103 10.336 1.00 84.06 446 SER A CA 1
ATOM 3459 C C . SER A 1 446 ? -28.395 -24.039 11.595 1.00 84.06 446 SER A C 1
ATOM 3461 O O . SER A 1 446 ? -29.624 -24.029 11.481 1.00 84.06 446 SER A O 1
ATOM 3463 N N . PRO A 1 447 ? -27.809 -23.942 12.805 1.00 84.50 447 PRO A N 1
ATOM 3464 C CA . PRO A 1 447 ? -28.573 -23.765 14.039 1.00 84.50 447 PRO A CA 1
ATOM 3465 C C . PRO A 1 447 ? -29.212 -22.370 14.153 1.00 84.50 447 PRO A C 1
ATOM 3467 O O . PRO A 1 447 ? -30.150 -22.197 14.931 1.00 84.50 447 PRO A O 1
ATOM 3470 N N . GLU A 1 448 ? -28.757 -21.389 13.366 1.00 83.94 448 GLU A N 1
ATOM 3471 C CA . GLU A 1 448 ? -29.230 -19.995 13.407 1.00 83.94 448 GLU A CA 1
ATOM 3472 C C . GLU A 1 448 ? -30.699 -19.837 12.979 1.00 83.94 448 GLU A C 1
ATOM 3474 O O . GLU A 1 448 ? -31.353 -18.872 13.364 1.00 83.94 448 GLU A O 1
ATOM 3479 N N . ILE A 1 449 ? -31.254 -20.798 12.230 1.00 92.69 449 ILE A N 1
ATOM 3480 C CA . ILE A 1 449 ? -32.659 -20.770 11.786 1.00 92.69 449 ILE A CA 1
ATOM 3481 C C . ILE A 1 449 ? -33.642 -21.259 12.864 1.00 92.69 449 ILE A C 1
ATOM 3483 O O . ILE A 1 449 ? -34.845 -21.007 12.775 1.00 92.69 449 ILE A O 1
ATOM 3487 N N . LEU A 1 450 ? -33.158 -21.963 13.898 1.00 91.19 450 LEU A N 1
ATOM 3488 C CA . LEU A 1 450 ? -34.012 -22.592 14.913 1.00 91.19 450 LEU A CA 1
ATOM 3489 C C . LEU A 1 450 ? -34.854 -21.589 15.724 1.00 91.19 450 LEU A C 1
ATOM 3491 O O . LEU A 1 450 ? -36.036 -21.880 15.934 1.00 91.19 450 LEU A O 1
ATOM 3495 N N . PRO A 1 451 ? -34.325 -20.423 16.156 1.00 92.19 451 PRO A N 1
ATOM 3496 C CA . PRO A 1 451 ? -35.124 -19.418 16.852 1.00 92.19 451 PRO A CA 1
ATOM 3497 C C . PRO A 1 451 ? -36.279 -18.891 15.992 1.00 92.19 451 PRO A C 1
ATOM 3499 O O . PRO A 1 451 ? -37.421 -18.884 16.452 1.00 92.19 451 PRO A O 1
ATOM 3502 N N . LEU A 1 452 ? -36.005 -18.540 14.728 1.00 93.00 452 LEU A N 1
ATOM 3503 C CA . LEU A 1 452 ? -37.017 -18.052 13.787 1.00 93.00 452 LEU A CA 1
ATOM 3504 C C . LEU A 1 452 ? -38.107 -19.102 13.545 1.00 93.00 452 LEU A C 1
ATOM 3506 O O . LEU A 1 452 ? -39.297 -18.806 13.623 1.00 93.00 452 LEU A O 1
ATOM 3510 N N . LEU A 1 453 ? -37.715 -20.354 13.306 1.00 94.94 453 LEU A N 1
ATOM 3511 C CA . LEU A 1 453 ? -38.656 -21.455 13.107 1.00 94.94 453 LEU A CA 1
ATOM 3512 C C . LEU A 1 453 ? -39.560 -21.672 14.335 1.00 94.94 453 LEU A C 1
ATOM 3514 O O . LEU A 1 453 ? -40.759 -21.921 14.186 1.00 94.94 453 LEU A O 1
ATOM 3518 N N . GLY A 1 454 ? -39.001 -21.564 15.544 1.00 93.75 454 GLY A N 1
ATOM 3519 C CA . GLY A 1 454 ? -39.760 -21.635 16.794 1.00 93.75 454 GLY A CA 1
ATOM 3520 C C . GLY A 1 454 ? -40.771 -20.495 16.935 1.00 93.75 454 GLY A C 1
ATOM 3521 O O . GLY A 1 454 ? -41.925 -20.734 17.301 1.00 93.75 454 GLY A O 1
ATOM 3522 N N . GLU A 1 455 ? -40.371 -19.269 16.590 1.00 95.06 455 GLU A N 1
ATOM 3523 C CA . GLU A 1 455 ? -41.249 -18.097 16.601 1.00 95.06 455 GLU A CA 1
ATOM 3524 C C . GLU A 1 455 ? -42.409 -18.245 15.607 1.00 95.06 455 GLU A C 1
ATOM 3526 O O . GLU A 1 455 ? -43.572 -18.057 15.979 1.00 95.06 455 GLU A O 1
ATOM 3531 N N . LEU A 1 456 ? -42.115 -18.647 14.367 1.00 95.81 456 LEU A N 1
ATOM 3532 C CA . LEU A 1 456 ? -43.116 -18.824 13.315 1.00 95.81 456 LEU A CA 1
ATOM 3533 C C . LEU A 1 456 ? -44.159 -19.890 13.691 1.00 95.81 456 LEU A C 1
ATOM 3535 O O . LEU A 1 456 ? -45.359 -19.635 13.569 1.00 95.81 456 LEU A O 1
ATOM 3539 N N . LYS A 1 457 ? -43.731 -21.043 14.231 1.00 96.94 457 LYS A N 1
ATOM 3540 C CA . LYS A 1 457 ? -44.644 -22.102 14.712 1.00 96.94 457 LYS A CA 1
ATOM 3541 C C . LYS A 1 457 ? -45.516 -21.628 15.876 1.00 96.94 457 LYS A C 1
ATOM 3543 O O . LYS A 1 457 ? -46.731 -21.812 15.847 1.00 96.94 457 LYS A O 1
ATOM 3548 N N . SER A 1 458 ? -44.924 -20.946 16.859 1.00 94.69 458 SER A N 1
ATOM 3549 C CA . SER A 1 458 ? -45.667 -20.361 17.987 1.00 94.69 458 SER A CA 1
ATOM 3550 C C . SER A 1 458 ? -46.722 -19.352 17.516 1.00 94.69 458 SER A C 1
ATOM 3552 O O . SER A 1 458 ? -47.845 -19.316 18.029 1.00 94.69 458 SER A O 1
ATOM 3554 N N . LYS A 1 459 ? -46.386 -18.534 16.510 1.00 95.00 459 LYS A N 1
ATOM 3555 C CA . LYS A 1 459 ? -47.307 -17.564 15.908 1.00 95.00 459 LYS A CA 1
ATOM 3556 C C . LYS A 1 459 ? -48.458 -18.258 15.169 1.00 95.00 459 LYS A C 1
ATOM 3558 O O . LYS A 1 459 ? -49.599 -17.826 15.328 1.00 95.00 459 LYS A O 1
ATOM 3563 N N . ALA A 1 460 ? -48.188 -19.347 14.445 1.00 95.38 460 ALA A N 1
ATOM 3564 C CA . ALA A 1 460 ? -49.204 -20.126 13.731 1.00 95.38 460 ALA A CA 1
ATOM 3565 C C . ALA A 1 460 ? -50.193 -20.806 14.693 1.00 95.38 460 ALA A C 1
ATOM 3567 O O . ALA A 1 460 ? -51.408 -20.674 14.539 1.00 95.38 460 ALA A O 1
ATOM 3568 N N . GLU A 1 461 ? -49.696 -21.430 15.765 1.00 94.88 461 GLU A N 1
ATOM 3569 C CA . GLU A 1 461 ? -50.545 -22.042 16.796 1.00 94.88 461 GLU A CA 1
ATOM 3570 C C . GLU A 1 461 ? -51.501 -21.028 17.439 1.00 94.88 461 GLU A C 1
ATOM 3572 O O . GLU A 1 461 ? -52.678 -21.320 17.662 1.00 94.88 461 GLU A O 1
ATOM 3577 N N . LYS A 1 462 ? -51.024 -19.807 17.709 1.00 94.31 462 LYS A N 1
ATOM 3578 C CA . LYS A 1 462 ? -51.860 -18.731 18.265 1.00 94.31 462 LYS A CA 1
ATOM 3579 C C . LYS A 1 462 ? -52.959 -18.271 17.306 1.00 94.31 462 LYS A C 1
ATOM 3581 O O . LYS A 1 462 ? -53.982 -17.792 17.786 1.00 94.31 462 LYS A O 1
ATOM 3586 N N . GLN A 1 463 ? -52.768 -18.398 15.992 1.00 91.81 463 GLN A N 1
ATOM 3587 C CA . GLN A 1 463 ? -53.795 -18.048 15.005 1.00 91.81 463 GLN A CA 1
ATOM 3588 C C . GLN A 1 463 ? -54.883 -19.099 14.897 1.00 91.81 463 GLN A C 1
ATOM 3590 O O . GLN A 1 463 ? -56.043 -18.734 14.829 1.00 91.81 463 GLN A O 1
ATOM 3595 N N . THR A 1 464 ? -54.530 -20.380 14.978 1.00 87.25 464 THR A N 1
ATOM 3596 C CA . THR A 1 464 ? -55.521 -21.472 14.943 1.00 87.25 464 THR A CA 1
ATOM 3597 C C . THR A 1 464 ? -56.427 -21.537 16.178 1.00 87.25 464 THR A C 1
ATOM 3599 O O . THR A 1 464 ? -57.468 -22.185 16.146 1.00 87.25 464 THR A O 1
ATOM 3602 N N . LYS A 1 465 ? -56.031 -20.886 17.282 1.00 85.50 465 LYS A N 1
ATOM 3603 C CA . LYS A 1 465 ? -56.801 -20.817 18.537 1.00 85.50 465 LYS A CA 1
ATOM 3604 C C . LYS A 1 465 ? -57.731 -19.599 18.629 1.00 85.50 465 LYS A C 1
ATOM 3606 O O . LYS A 1 465 ? -58.447 -19.486 19.623 1.00 85.50 465 LYS A O 1
ATOM 3611 N N . LYS A 1 466 ? -57.677 -18.685 17.661 1.00 66.25 466 LYS A N 1
ATOM 3612 C CA . LYS A 1 466 ? -58.613 -17.564 17.512 1.00 66.25 466 LYS A CA 1
ATOM 3613 C C . LYS A 1 466 ? -59.633 -17.906 16.442 1.00 66.25 466 LYS A C 1
ATOM 3615 O O . LYS A 1 466 ? -60.785 -17.459 16.616 1.00 66.25 466 LYS A O 1
#